Protein AF-0000000074152289 (afdb_homodimer)

Foldseek 3Di:
DCPPPPPDDPPPCPPPDPDPDPPPPPDPPVVVVVVVVVVVVVVVVVVVVVVVVVPPPPQPQPQPPPPVPPPPPDPPPCPDDPQNQWDKAWCDWAPVSNVVQVWDQQLLLLETEHPLADDVVLSVVLCVVVQSWWAQDQVRPHTDDSVVSQHDFKTKGFLLSLLSSLVSLVVVLVCCVVVVDQKHKVCSVRPSNNVVSVVSNVCCVVHDRGGMHMGGRGIIMMIGGD/DPPPPDCPDDDPPPPDDDPPDPPPPPPPPVVVVVVVVVVVVVVVVVVVVVVVVVPPPPQPQPQPPLPVPPPPPDPPPCPDDPQNQWDKAWCDWAPVSNVVSVWDQQLLLLETEHPLADDVVLSVVLCVVVQSWWAADQVRPHTDDSVVSQHDFKTKGFLLSLLSSLVSLVVVLVCCVVVVDQKHKVCSVRPSNNVVSVVSNVCCVVHDRGGMHMDGRGIIMMIGGD

pLDDT: mean 78.7, std 27.37, range [21.66, 98.88]

Solvent-accessible surface area (backbone atoms only — not comparable to full-atom values): 26188 Å² total; per-residue (Å²): 139,78,82,74,80,77,77,78,80,80,81,78,84,80,79,78,76,73,84,64,78,78,79,79,82,70,83,65,68,64,53,55,54,51,48,50,52,48,46,51,51,47,52,53,49,47,50,54,50,50,54,50,60,70,62,47,73,78,77,70,70,72,75,67,75,75,71,77,72,68,83,65,73,62,90,60,76,82,66,73,33,64,64,69,62,34,50,78,45,65,15,61,90,42,66,67,48,14,54,76,63,55,27,42,73,35,81,73,75,35,19,31,26,26,61,86,47,62,54,65,69,60,43,53,57,57,46,67,80,66,43,66,58,39,9,78,35,77,85,61,79,43,74,52,53,75,72,52,54,61,72,39,67,58,36,21,29,36,31,54,24,52,40,48,42,40,33,47,50,48,53,52,41,47,46,42,42,42,49,56,50,54,50,44,33,49,65,72,70,29,67,67,55,50,51,50,37,34,49,49,50,55,46,34,52,82,46,79,50,77,42,58,32,78,42,64,45,48,62,30,30,23,35,36,56,114,140,83,78,77,80,79,79,76,80,80,84,80,81,77,88,76,78,82,86,64,79,79,79,75,83,71,80,64,68,64,53,54,55,51,49,50,52,48,48,51,52,47,52,54,48,48,50,54,50,50,54,52,59,70,61,48,72,78,76,70,70,71,74,68,75,78,69,78,71,70,82,65,73,62,89,60,75,80,65,72,34,65,63,70,64,34,48,78,44,65,15,61,90,42,65,68,47,15,53,74,64,54,26,42,71,36,80,74,75,35,19,32,26,26,60,84,47,61,54,64,68,60,44,53,58,56,46,68,80,67,44,66,58,38,9,77,37,75,85,60,79,43,72,52,54,73,74,51,53,61,71,39,67,58,37,19,29,37,30,54,24,51,41,48,42,39,31,47,50,49,52,53,42,46,48,43,42,42,50,57,51,54,50,44,32,48,66,71,72,27,65,66,55,50,50,51,38,34,49,50,49,55,45,33,52,81,46,80,50,77,41,56,33,76,43,64,44,48,62,31,32,22,33,36,56,116

Organism: Verticillium dahliae (strain VdLs.17 / ATCC MYA-4575 / FGSC 10137) (NCBI:txid498257)

Structure (mmCIF, N/CA/C/O backbone):
data_AF-0000000074152289-model_v1
#
loop_
_entity.id
_entity.type
_entity.pdbx_description
1 polymer 'Uncharacterized protein'
#
loop_
_atom_site.group_PDB
_atom_site.id
_atom_site.type_symbol
_atom_site.label_atom_id
_atom_site.label_alt_id
_atom_site.label_comp_id
_atom_site.label_asym_id
_atom_site.label_entity_id
_atom_site.label_seq_id
_atom_site.pdbx_PDB_ins_code
_atom_site.Cartn_x
_atom_site.Cartn_y
_atom_site.Cartn_z
_atom_site.occupancy
_atom_site.B_iso_or_equiv
_atom_site.auth_seq_id
_atom_site.auth_comp_id
_atom_site.auth_asym_id
_atom_site.auth_atom_id
_atom_site.pdbx_PDB_model_num
ATOM 1 N N . MET A 1 1 ? 81.688 3.291 -85.188 1 24.36 1 MET A N 1
ATOM 2 C CA . MET A 1 1 ? 82.938 3.654 -84.562 1 24.36 1 MET A CA 1
ATOM 3 C C . MET A 1 1 ? 82.625 4.246 -83.125 1 24.36 1 MET A C 1
ATOM 5 O O . MET A 1 1 ? 81.938 5.25 -83.062 1 24.36 1 MET A O 1
ATOM 9 N N . PHE A 1 2 ? 82.688 3.348 -82.062 1 25.73 2 PHE A N 1
ATOM 10 C CA . PHE A 1 2 ? 82.25 2.982 -80.688 1 25.73 2 PHE A CA 1
ATOM 11 C C . PHE A 1 2 ? 82.938 3.812 -79.625 1 25.73 2 PHE A C 1
ATOM 13 O O . PHE A 1 2 ? 83.125 3.361 -78.5 1 25.73 2 PHE A O 1
ATOM 20 N N . SER A 1 3 ? 83.375 5.027 -80.125 1 25.84 3 SER A N 1
ATOM 21 C CA . SER A 1 3 ? 84.375 5.629 -79.25 1 25.84 3 SER A CA 1
ATOM 22 C C . SER A 1 3 ? 83.875 5.848 -77.875 1 25.84 3 SER A C 1
ATOM 24 O O . SER A 1 3 ? 82.875 6.5 -77.625 1 25.84 3 SER A O 1
ATOM 26 N N . LYS A 1 4 ? 84.25 4.883 -76.875 1 28.3 4 LYS A N 1
ATOM 27 C CA . LYS A 1 4 ? 84 4.445 -75.5 1 28.3 4 LYS A CA 1
ATOM 28 C C . LYS A 1 4 ? 84.5 5.492 -74.562 1 28.3 4 LYS A C 1
ATOM 30 O O . LYS A 1 4 ? 85.75 5.641 -74.312 1 28.3 4 LYS A O 1
ATOM 35 N N . ASN A 1 5 ? 83.875 6.695 -74.688 1 25.16 5 ASN A N 1
ATOM 36 C CA . ASN A 1 5 ? 84.25 7.879 -73.938 1 25.16 5 ASN A CA 1
ATOM 37 C C . ASN A 1 5 ? 84.375 7.59 -72.438 1 25.16 5 ASN A C 1
ATOM 39 O O . ASN A 1 5 ? 83.375 7.184 -71.812 1 25.16 5 ASN A O 1
ATOM 43 N N . GLU A 1 6 ? 85.438 7.07 -71.875 1 27.11 6 GLU A N 1
ATOM 44 C CA . GLU A 1 6 ? 86 6.5 -70.625 1 27.11 6 GLU A CA 1
ATOM 45 C C . GLU A 1 6 ? 85.938 7.496 -69.5 1 27.11 6 GLU A C 1
ATOM 47 O O . GLU A 1 6 ? 86.75 8.445 -69.438 1 27.11 6 GLU A O 1
ATOM 52 N N . SER A 1 7 ? 84.75 8.125 -69.312 1 25.56 7 SER A N 1
ATOM 53 C CA . SER A 1 7 ? 84.688 9.297 -68.438 1 25.56 7 SER A CA 1
ATOM 54 C C . SER A 1 7 ? 85.125 8.984 -67 1 25.56 7 SER A C 1
ATOM 56 O O . SER A 1 7 ? 84.75 7.98 -66.438 1 25.56 7 SER A O 1
ATOM 58 N N . ARG A 1 8 ? 86.438 9.312 -66.625 1 26.72 8 ARG A N 1
ATOM 59 C CA . ARG A 1 8 ? 87.25 9.062 -65.5 1 26.72 8 ARG A CA 1
ATOM 60 C C . ARG A 1 8 ? 86.625 9.539 -64.188 1 26.72 8 ARG A C 1
ATOM 62 O O . ARG A 1 8 ? 86.062 10.641 -64.125 1 26.72 8 ARG A O 1
ATOM 69 N N . PRO A 1 9 ? 86.125 8.633 -63.25 1 26.06 9 PRO A N 1
ATOM 70 C CA . PRO A 1 9 ? 85.312 8.758 -62.062 1 26.06 9 PRO A CA 1
ATOM 71 C C . PRO A 1 9 ? 86 9.562 -60.938 1 26.06 9 PRO A C 1
ATOM 73 O O . PRO A 1 9 ? 87.125 9.25 -60.562 1 26.06 9 PRO A O 1
ATOM 76 N N . PHE A 1 10 ? 86.062 10.914 -60.969 1 26.02 10 PHE A N 1
ATOM 77 C CA . PHE A 1 10 ? 86.812 11.766 -60.062 1 26.02 10 PHE A CA 1
ATOM 78 C C . PHE A 1 10 ? 86.438 11.43 -58.594 1 26.02 10 PHE A C 1
ATOM 80 O O . PHE A 1 10 ? 85.25 11.328 -58.25 1 26.02 10 PHE A O 1
ATOM 87 N N . LEU A 1 11 ? 87.25 10.773 -57.812 1 27.48 11 LEU A N 1
ATOM 88 C CA . LEU A 1 11 ? 87.312 10.188 -56.469 1 27.48 11 LEU A CA 1
ATOM 89 C C . LEU A 1 11 ? 87.125 11.258 -55.406 1 27.48 11 LEU A C 1
ATOM 91 O O . LEU A 1 11 ? 87.938 12.18 -55.312 1 27.48 11 LEU A O 1
ATOM 95 N N . SER A 1 12 ? 85.875 11.805 -55.219 1 24.02 12 SER A N 1
ATOM 96 C CA . SER A 1 12 ? 85.438 12.883 -54.344 1 24.02 12 SER A CA 1
ATOM 97 C C . SER A 1 12 ? 85.875 12.578 -52.906 1 24.02 12 SER A C 1
ATOM 99 O O . SER A 1 12 ? 85.75 11.445 -52.438 1 24.02 12 SER A O 1
ATOM 101 N N . ASP A 1 13 ? 86.875 13.273 -52.25 1 27.09 13 ASP A N 1
ATOM 102 C CA . ASP A 1 13 ? 87.625 13.273 -50.969 1 27.09 13 ASP A CA 1
ATOM 103 C C . ASP A 1 13 ? 86.688 13.586 -49.812 1 27.09 13 ASP A C 1
ATOM 105 O O . ASP A 1 13 ? 86.188 14.711 -49.656 1 27.09 13 ASP A O 1
ATOM 109 N N . ASP A 1 14 ? 85.562 12.875 -49.469 1 27.23 14 ASP A N 1
ATOM 110 C CA . ASP A 1 14 ? 84.562 13.312 -48.531 1 27.23 14 ASP A CA 1
ATOM 111 C C . ASP A 1 14 ? 85.125 13.391 -47.094 1 27.23 14 ASP A C 1
ATOM 113 O O . ASP A 1 14 ? 85.562 12.391 -46.562 1 27.23 14 ASP A O 1
ATOM 117 N N . PRO A 1 15 ? 85.75 14.523 -46.656 1 29.83 15 PRO A N 1
ATOM 118 C CA . PRO A 1 15 ? 86.5 14.664 -45.406 1 29.83 15 PRO A CA 1
ATOM 119 C C . PRO A 1 15 ? 85.625 14.398 -44.156 1 29.83 15 PRO A C 1
ATOM 121 O O . PRO A 1 15 ? 86.125 14.148 -43.094 1 29.83 15 PRO A O 1
ATOM 124 N N . SER A 1 16 ? 84.188 14.672 -44.125 1 27.33 16 SER A N 1
ATOM 125 C CA . SER A 1 16 ? 83.562 15.508 -43.094 1 27.33 16 SER A CA 1
ATOM 126 C C . SER A 1 16 ? 83.312 14.727 -41.812 1 27.33 16 SER A C 1
ATOM 128 O O . SER A 1 16 ? 82.75 15.242 -40.875 1 27.33 16 SER A O 1
ATOM 130 N N . ALA A 1 17 ? 83.625 13.445 -41.594 1 25.72 17 ALA A N 1
ATOM 131 C CA . ALA A 1 17 ? 82.625 12.75 -40.719 1 25.72 17 ALA A CA 1
ATOM 132 C C . ALA A 1 17 ? 82.938 13.023 -39.25 1 25.72 17 ALA A C 1
ATOM 134 O O . ALA A 1 17 ? 82.25 12.461 -38.375 1 25.72 17 ALA A O 1
ATOM 135 N N . ASP A 1 18 ? 83.938 13.836 -38.781 1 26.38 18 ASP A N 1
ATOM 136 C CA . ASP A 1 18 ? 84.438 13.43 -37.469 1 26.38 18 ASP A CA 1
ATOM 137 C C . ASP A 1 18 ? 83.5 13.844 -36.344 1 26.38 18 ASP A C 1
ATOM 139 O O . ASP A 1 18 ? 83.75 13.484 -35.188 1 26.38 18 ASP A O 1
ATOM 143 N N . GLU A 1 19 ? 82.688 14.906 -36.469 1 28.02 19 GLU A N 1
ATOM 144 C CA . GLU A 1 19 ? 82.438 15.656 -35.219 1 28.02 19 GLU A CA 1
ATOM 145 C C . GLU A 1 19 ? 81.5 14.906 -34.312 1 28.02 19 GLU A C 1
ATOM 147 O O . GLU A 1 19 ? 80.312 15.297 -34.188 1 28.02 19 GLU A O 1
ATOM 152 N N . ALA A 1 20 ? 81.25 13.648 -34.375 1 25.02 20 ALA A N 1
ATOM 153 C CA . ALA A 1 20 ? 79.938 13.148 -33.844 1 25.02 20 ALA A CA 1
ATOM 154 C C . ALA A 1 20 ? 79.938 13.211 -32.312 1 25.02 20 ALA A C 1
ATOM 156 O O . ALA A 1 20 ? 78.875 13.195 -31.688 1 25.02 20 ALA A O 1
ATOM 157 N N . ASN A 1 21 ? 81 13.047 -31.547 1 24.7 21 ASN A N 1
ATOM 158 C CA . ASN A 1 21 ? 80.75 12.289 -30.328 1 24.7 21 ASN A CA 1
ATOM 159 C C . ASN A 1 21 ? 80.25 13.188 -29.203 1 24.7 21 ASN A C 1
ATOM 161 O O . ASN A 1 21 ? 80.938 13.43 -28.234 1 24.7 21 ASN A O 1
ATOM 165 N N . ALA A 1 22 ? 79.75 14.406 -29.312 1 27.95 22 ALA A N 1
ATOM 166 C CA . ALA A 1 22 ? 79.438 15.086 -28.047 1 27.95 22 ALA A CA 1
ATOM 167 C C . ALA A 1 22 ? 78.438 14.297 -27.219 1 27.95 22 ALA A C 1
ATOM 169 O O . ALA A 1 22 ? 77.312 14.039 -27.688 1 27.95 22 ALA A O 1
ATOM 170 N N . ARG A 1 23 ? 78.812 13.453 -26.188 1 28.05 23 ARG A N 1
ATOM 171 C CA . ARG A 1 23 ? 78.125 12.648 -25.188 1 28.05 23 ARG A CA 1
ATOM 172 C C . ARG A 1 23 ? 77.188 13.508 -24.344 1 28.05 23 ARG A C 1
ATOM 174 O O . ARG A 1 23 ? 77.625 14.469 -23.703 1 28.05 23 ARG A O 1
ATOM 181 N N . PHE A 1 24 ? 75.938 13.789 -24.797 1 30.08 24 PHE A N 1
ATOM 182 C CA . PHE A 1 24 ? 74.875 14.453 -24.062 1 30.08 24 PHE A CA 1
ATOM 183 C C . PHE A 1 24 ? 74.688 13.836 -22.688 1 30.08 24 PHE A C 1
ATOM 185 O O . PHE A 1 24 ? 74.5 12.625 -22.562 1 30.08 24 PHE A O 1
ATOM 192 N N . HIS A 1 25 ? 75.375 14.266 -21.594 1 32.81 25 HIS A N 1
ATOM 193 C CA . HIS A 1 25 ? 75.188 13.977 -20.188 1 32.81 25 HIS A CA 1
ATOM 194 C C . HIS A 1 25 ? 73.688 14.258 -19.797 1 32.81 25 HIS A C 1
ATOM 196 O O . HIS A 1 25 ? 73.25 15.406 -19.859 1 32.81 25 HIS A O 1
ATOM 202 N N . GLN A 1 26 ? 72.688 13.555 -20.281 1 36.34 26 GLN A N 1
ATOM 203 C CA . GLN A 1 26 ? 71.25 13.711 -19.969 1 36.34 26 GLN A CA 1
ATOM 204 C C . GLN A 1 26 ? 71 13.719 -18.469 1 36.34 26 GLN A C 1
ATOM 206 O O . GLN A 1 26 ? 71.688 13.039 -17.719 1 36.34 26 GLN A O 1
ATOM 211 N N . PRO A 1 27 ? 70.188 14.695 -17.938 1 44 27 PRO A N 1
ATOM 212 C CA . PRO A 1 27 ? 69.75 15 -16.562 1 44 27 PRO A CA 1
ATOM 213 C C . PRO A 1 27 ? 69.062 13.836 -15.898 1 44 27 PRO A C 1
ATOM 215 O O . PRO A 1 27 ? 68 13.391 -16.375 1 44 27 PRO A O 1
ATOM 218 N N . HIS A 1 28 ? 69.75 12.773 -15.445 1 43.53 28 HIS A N 1
ATOM 219 C CA . HIS A 1 28 ? 69.25 11.625 -14.711 1 43.53 28 HIS A CA 1
ATOM 220 C C . HIS A 1 28 ? 68.5 12.055 -13.461 1 43.53 28 HIS A C 1
ATOM 222 O O . HIS A 1 28 ? 67.75 11.25 -12.852 1 43.53 28 HIS A O 1
ATOM 228 N N . GLN A 1 29 ? 68.75 13.281 -12.922 1 48.09 29 GLN A N 1
ATOM 229 C CA . GLN A 1 29 ? 68.312 13.547 -11.57 1 48.09 29 GLN A CA 1
ATOM 230 C C . GLN A 1 29 ? 66.75 13.711 -11.539 1 48.09 29 GLN A C 1
ATOM 232 O O . GLN A 1 29 ? 66.125 13.414 -10.531 1 48.09 29 GLN A O 1
ATOM 237 N N . THR A 1 30 ? 66.188 14.188 -12.68 1 53.16 30 THR A N 1
ATOM 238 C CA . THR A 1 30 ? 64.75 14.516 -12.641 1 53.16 30 THR A CA 1
ATOM 239 C C . THR A 1 30 ? 63.938 13.25 -12.633 1 53.16 30 THR A C 1
ATOM 241 O O . THR A 1 30 ? 62.812 13.258 -12.148 1 53.16 30 THR A O 1
ATOM 244 N N . ARG A 1 31 ? 64.562 12.094 -13.078 1 57.84 31 ARG A N 1
ATOM 245 C CA . ARG A 1 31 ? 63.75 10.898 -13.203 1 57.84 31 ARG A CA 1
ATOM 246 C C . ARG A 1 31 ? 63.469 10.273 -11.844 1 57.84 31 ARG A C 1
ATOM 248 O O . ARG A 1 31 ? 62.375 9.758 -11.594 1 57.84 31 ARG A O 1
ATOM 255 N N . THR A 1 32 ? 64.5 10.453 -11.023 1 61.06 32 THR A N 1
ATOM 256 C CA . THR A 1 32 ? 64.312 9.773 -9.742 1 61.06 32 THR A CA 1
ATOM 257 C C . THR A 1 32 ? 63.25 10.492 -8.891 1 61.06 32 THR A C 1
ATOM 259 O O . THR A 1 32 ? 62.5 9.859 -8.156 1 61.06 32 THR A O 1
ATOM 262 N N . LYS A 1 33 ? 63.25 11.766 -9.031 1 60.09 33 LYS A N 1
ATOM 263 C CA . LYS A 1 33 ? 62.25 12.523 -8.289 1 60.09 33 LYS A CA 1
ATOM 264 C C . LYS A 1 33 ? 60.844 12.227 -8.805 1 60.09 33 LYS A C 1
ATOM 266 O O . LYS A 1 33 ? 59.906 12.086 -8.016 1 60.09 33 LYS A O 1
ATOM 271 N N . ASN A 1 34 ? 60.812 12.047 -10.125 1 66.31 34 ASN A N 1
ATOM 272 C CA . ASN A 1 34 ? 59.531 11.719 -10.711 1 66.31 34 ASN A CA 1
ATOM 273 C C . ASN A 1 34 ? 59.062 10.312 -10.32 1 66.31 34 ASN A C 1
ATOM 275 O O . ASN A 1 34 ? 57.875 10.078 -10.125 1 66.31 34 ASN A O 1
ATOM 279 N N . ILE A 1 35 ? 60.094 9.461 -10.102 1 72.56 35 ILE A N 1
ATOM 280 C CA . ILE A 1 35 ? 59.781 8.086 -9.711 1 72.56 35 ILE A CA 1
ATOM 281 C C . ILE A 1 35 ? 59.312 8.055 -8.258 1 72.56 35 ILE A C 1
ATOM 283 O O . ILE A 1 35 ? 58.344 7.367 -7.922 1 72.56 35 ILE A O 1
ATOM 287 N N . SER A 1 36 ? 59.938 8.906 -7.484 1 72.88 36 SER A N 1
ATOM 288 C CA . SER A 1 36 ? 59.562 8.945 -6.078 1 72.88 36 SER A CA 1
ATOM 289 C C . SER A 1 36 ? 58.156 9.523 -5.902 1 72.88 36 SER A C 1
ATOM 291 O O . SER A 1 36 ? 57.375 9.008 -5.109 1 72.88 36 SER A O 1
ATOM 293 N N . HIS A 1 37 ? 57.906 10.555 -6.641 1 72.75 37 HIS A N 1
ATOM 294 C CA . HIS A 1 37 ? 56.562 11.141 -6.609 1 72.75 37 HIS A CA 1
ATOM 295 C C . HIS A 1 37 ? 55.531 10.172 -7.148 1 72.75 37 HIS A C 1
ATOM 297 O O . HIS A 1 37 ? 54.406 10.094 -6.625 1 72.75 37 HIS A O 1
ATOM 303 N N . SER A 1 38 ? 55.906 9.367 -8.086 1 74.94 38 SER A N 1
ATOM 304 C CA . SER A 1 38 ? 55.031 8.383 -8.672 1 74.94 38 SER A CA 1
ATOM 305 C C . SER A 1 38 ? 54.75 7.234 -7.703 1 74.94 38 SER A C 1
ATOM 307 O O . SER A 1 38 ? 53.625 6.715 -7.637 1 74.94 38 SER A O 1
ATOM 309 N N . ILE A 1 39 ? 55.781 6.91 -6.902 1 75.31 39 ILE A N 1
ATOM 310 C CA . ILE A 1 39 ? 55.625 5.84 -5.922 1 75.31 39 ILE A CA 1
ATOM 311 C C . ILE A 1 39 ? 54.688 6.305 -4.797 1 75.31 39 ILE A C 1
ATOM 313 O O . ILE A 1 39 ? 53.812 5.574 -4.379 1 75.31 39 ILE A O 1
ATOM 317 N N . VAL A 1 40 ? 54.906 7.516 -4.371 1 72.56 40 VAL A N 1
ATOM 318 C CA . VAL A 1 40 ? 54.062 8.062 -3.314 1 72.56 40 VAL A CA 1
ATOM 319 C C . VAL A 1 40 ? 52.625 8.172 -3.805 1 72.56 40 VAL A C 1
ATOM 321 O O . VAL A 1 40 ? 51.688 7.844 -3.072 1 72.56 40 VAL A O 1
ATOM 324 N N . CYS A 1 41 ? 52.5 8.633 -5.059 1 72.44 41 CYS A N 1
ATOM 325 C CA . CYS A 1 41 ? 51.188 8.711 -5.676 1 72.44 41 CYS A CA 1
ATOM 326 C C . CYS A 1 41 ? 50.531 7.332 -5.75 1 72.44 41 CYS A C 1
ATOM 328 O O . CYS A 1 41 ? 49.344 7.184 -5.469 1 72.44 41 CYS A O 1
ATOM 330 N N . PHE A 1 42 ? 51.375 6.371 -6.059 1 76.56 42 PHE A N 1
ATOM 331 C CA . PHE A 1 42 ? 50.875 5.012 -6.207 1 76.56 42 PHE A CA 1
ATOM 332 C C . PHE A 1 42 ? 50.531 4.418 -4.848 1 76.56 42 PHE A C 1
ATOM 334 O O . PHE A 1 42 ? 49.469 3.787 -4.699 1 76.56 42 PHE A O 1
ATOM 341 N N . VAL A 1 43 ? 51.344 4.617 -3.852 1 76.25 43 VAL A N 1
ATOM 342 C CA . VAL A 1 43 ? 51.125 4.059 -2.525 1 76.25 43 VAL A CA 1
ATOM 343 C C . VAL A 1 43 ? 49.906 4.738 -1.882 1 76.25 43 VAL A C 1
ATOM 345 O O . VAL A 1 43 ? 49.094 4.086 -1.217 1 76.25 43 VAL A O 1
ATOM 348 N N . THR A 1 44 ? 49.844 6.031 -2.037 1 73.44 44 THR A N 1
ATOM 349 C CA . THR A 1 44 ? 48.688 6.746 -1.468 1 73.44 44 THR A CA 1
ATOM 350 C C . THR A 1 44 ? 47.406 6.344 -2.17 1 73.44 44 THR A C 1
ATOM 352 O O . THR A 1 44 ? 46.344 6.219 -1.527 1 73.44 44 THR A O 1
ATOM 355 N N . SER A 1 45 ? 47.531 6.102 -3.469 1 74.69 45 SER A N 1
ATOM 356 C CA . SER A 1 45 ? 46.344 5.629 -4.207 1 74.69 45 SER A CA 1
ATOM 357 C C . SER A 1 45 ? 45.969 4.223 -3.771 1 74.69 45 SER A C 1
ATOM 359 O O . SER A 1 45 ? 44.781 3.924 -3.631 1 74.69 45 SER A O 1
ATOM 361 N N . LEU A 1 46 ? 46.906 3.414 -3.572 1 75.5 46 LEU A N 1
ATOM 362 C CA . LEU A 1 46 ? 46.656 2.057 -3.104 1 75.5 46 LEU A CA 1
ATOM 363 C C . LEU A 1 46 ? 46.031 2.072 -1.708 1 75.5 46 LEU A C 1
ATOM 365 O O . LEU A 1 46 ? 45.125 1.292 -1.417 1 75.5 46 LEU A O 1
ATOM 369 N N . PHE A 1 47 ? 46.531 2.879 -0.859 1 73.12 47 PHE A N 1
ATOM 370 C CA . PHE A 1 47 ? 45.969 3.027 0.481 1 73.12 47 PHE A CA 1
ATOM 371 C C . PHE A 1 47 ? 44.5 3.428 0.416 1 73.12 47 PHE A C 1
ATOM 373 O O . PHE A 1 47 ? 43.688 2.854 1.113 1 73.12 47 PHE A O 1
ATOM 380 N N . TRP A 1 48 ? 44.188 4.391 -0.4 1 71.19 48 TRP A N 1
ATOM 381 C CA . TRP A 1 48 ? 42.812 4.859 -0.49 1 71.19 48 TRP A CA 1
ATOM 382 C C . TRP A 1 48 ? 41.906 3.812 -1.15 1 71.19 48 TRP A C 1
ATOM 384 O O . TRP A 1 48 ? 40.75 3.635 -0.757 1 71.19 48 TRP A O 1
ATOM 394 N N . VAL A 1 49 ? 42.406 3.006 -2.047 1 71.44 49 VAL A N 1
ATOM 395 C CA . VAL A 1 49 ? 41.656 1.886 -2.629 1 71.44 49 VAL A CA 1
ATOM 396 C C . VAL A 1 49 ? 41.406 0.82 -1.564 1 71.44 49 VAL A C 1
ATOM 398 O O . VAL A 1 49 ? 40.312 0.267 -1.476 1 71.44 49 VAL A O 1
ATOM 401 N N . MET A 1 50 ? 42.406 0.529 -0.792 1 71.88 50 MET A N 1
ATOM 402 C CA . MET A 1 50 ? 42.281 -0.434 0.296 1 71.88 50 MET A CA 1
ATOM 403 C C . MET A 1 50 ? 41.25 0.046 1.316 1 71.88 50 MET A C 1
ATOM 405 O O . MET A 1 50 ? 40.406 -0.735 1.78 1 71.88 50 MET A O 1
ATOM 409 N N . VAL A 1 51 ? 41.25 1.211 1.739 1 63.84 51 VAL A N 1
ATOM 410 C CA . VAL A 1 51 ? 40.25 1.779 2.658 1 63.84 51 VAL A CA 1
ATOM 411 C C . VAL A 1 51 ? 38.875 1.673 2.051 1 63.84 51 VAL A C 1
ATOM 413 O O . VAL A 1 51 ? 37.906 1.311 2.74 1 63.84 51 VAL A O 1
ATOM 416 N N . ILE A 1 52 ? 38.75 1.898 0.798 1 58.88 52 ILE A N 1
ATOM 417 C CA . ILE A 1 52 ? 37.469 1.806 0.113 1 58.88 52 ILE A CA 1
ATOM 418 C C . ILE A 1 52 ? 37 0.354 0.099 1 58.88 52 ILE A C 1
ATOM 420 O O . ILE A 1 52 ? 35.812 0.074 0.356 1 58.88 52 ILE A O 1
ATOM 424 N N . LEU A 1 53 ? 37.844 -0.569 -0.187 1 61.81 53 LEU A N 1
ATOM 425 C CA . LEU A 1 53 ? 37.469 -1.979 -0.245 1 61.81 53 LEU A CA 1
ATOM 426 C C . LEU A 1 53 ? 37.062 -2.494 1.134 1 61.81 53 LEU A C 1
ATOM 428 O O . LEU A 1 53 ? 36.188 -3.346 1.251 1 61.81 53 LEU A O 1
ATOM 432 N N . LEU A 1 54 ? 37.75 -2.109 2.113 1 56.59 54 LEU A N 1
ATOM 433 C CA . LEU A 1 54 ? 37.469 -2.543 3.475 1 56.59 54 LEU A CA 1
ATOM 434 C C . LEU A 1 54 ? 36.156 -1.906 3.973 1 56.59 54 LEU A C 1
ATOM 436 O O . LEU A 1 54 ? 35.531 -2.43 4.887 1 56.59 54 LEU A O 1
ATOM 440 N N . THR A 1 55 ? 35.906 -0.772 3.475 1 50.09 55 THR A N 1
ATOM 441 C CA . THR A 1 55 ? 34.656 -0.155 3.893 1 50.09 55 THR A CA 1
ATOM 442 C C . THR A 1 55 ? 33.5 -0.608 3 1 50.09 55 THR A C 1
ATOM 444 O O . THR A 1 55 ? 32.375 -0.133 3.143 1 50.09 55 THR A O 1
ATOM 447 N N . LEU A 1 56 ? 33.812 -1.441 2.018 1 49.69 56 LEU A N 1
ATOM 448 C CA . LEU A 1 56 ? 32.688 -1.992 1.284 1 49.69 56 LEU A CA 1
ATOM 449 C C . LEU A 1 56 ? 31.812 -2.859 2.191 1 49.69 56 LEU A C 1
ATOM 451 O O . LEU A 1 56 ? 32.312 -3.748 2.879 1 49.69 56 LEU A O 1
ATOM 455 N N . PRO A 1 57 ? 30.75 -2.371 2.65 1 43.69 57 PRO A N 1
ATOM 456 C CA . PRO A 1 57 ? 29.906 -3.152 3.549 1 43.69 57 PRO A CA 1
ATOM 457 C C . PRO A 1 57 ? 29.578 -4.535 2.996 1 43.69 57 PRO A C 1
ATOM 459 O O . PRO A 1 57 ? 29.531 -4.723 1.777 1 43.69 57 PRO A O 1
ATOM 462 N N . ASP A 1 58 ? 30.094 -5.602 3.598 1 41.38 58 ASP A N 1
ATOM 463 C CA . ASP A 1 58 ? 29.578 -6.953 3.371 1 41.38 58 ASP A CA 1
ATOM 464 C C . ASP A 1 58 ? 28.062 -6.957 3.262 1 41.38 58 ASP A C 1
ATOM 466 O O . ASP A 1 58 ? 27.375 -6.426 4.133 1 41.38 58 ASP A O 1
ATOM 470 N N . SER A 1 59 ? 27.594 -6.848 2.105 1 41.97 59 SER A N 1
ATOM 471 C CA . SER A 1 59 ? 26.156 -6.949 1.875 1 41.97 59 SER A CA 1
ATOM 472 C C . SER A 1 59 ? 25.594 -8.227 2.475 1 41.97 59 SER A C 1
ATOM 474 O O . SER A 1 59 ? 25.906 -9.328 2.016 1 41.97 59 SER A O 1
ATOM 476 N N . ASP A 1 60 ? 25.562 -8.367 3.73 1 33.34 60 ASP A N 1
ATOM 477 C CA . ASP A 1 60 ? 24.812 -9.492 4.293 1 33.34 60 ASP A CA 1
ATOM 478 C C . ASP A 1 60 ? 23.438 -9.633 3.637 1 33.34 60 ASP A C 1
ATOM 480 O O . ASP A 1 60 ? 22.734 -8.641 3.463 1 33.34 60 ASP A O 1
ATOM 484 N N . ALA A 1 61 ? 23.391 -10.555 2.818 1 37.94 61 ALA A N 1
ATOM 485 C CA . ALA A 1 61 ? 22.141 -11.062 2.279 1 37.94 61 ALA A CA 1
ATOM 486 C C . ALA A 1 61 ? 21.109 -11.273 3.387 1 37.94 61 ALA A C 1
ATOM 488 O O . ALA A 1 61 ? 21.344 -12.047 4.32 1 37.94 61 ALA A O 1
ATOM 489 N N . HIS A 1 62 ? 20.375 -10.25 3.76 1 36.16 62 HIS A N 1
ATOM 490 C CA . HIS A 1 62 ? 19.25 -10.461 4.664 1 36.16 62 HIS A CA 1
ATOM 491 C C . HIS A 1 62 ? 18.312 -11.531 4.133 1 36.16 62 HIS A C 1
ATOM 493 O O . HIS A 1 62 ? 17.844 -11.445 2.996 1 36.16 62 HIS A O 1
ATOM 499 N N . TYR A 1 63 ? 18.531 -12.695 4.551 1 31.25 63 TYR A N 1
ATOM 500 C CA . TYR A 1 63 ? 17.641 -13.828 4.367 1 31.25 63 TYR A CA 1
ATOM 501 C C . TYR A 1 63 ? 16.266 -13.523 4.969 1 31.25 63 TYR A C 1
ATOM 503 O O . TYR A 1 63 ? 16.141 -13.336 6.18 1 31.25 63 TYR A O 1
ATOM 511 N N . THR A 1 64 ? 15.523 -12.656 4.516 1 31.59 64 THR A N 1
ATOM 512 C CA . THR A 1 64 ? 14.203 -12.609 5.125 1 31.59 64 THR A CA 1
ATOM 513 C C . THR A 1 64 ? 13.375 -13.836 4.73 1 31.59 64 THR A C 1
ATOM 515 O O . THR A 1 64 ? 13.039 -14.008 3.559 1 31.59 64 THR A O 1
ATOM 518 N N . SER A 1 65 ? 13.672 -14.969 5.285 1 28.77 65 SER A N 1
ATOM 519 C CA . SER A 1 65 ? 12.719 -16.078 5.203 1 28.77 65 SER A CA 1
ATOM 520 C C . SER A 1 65 ? 11.312 -15.617 5.586 1 28.77 65 SER A C 1
ATOM 522 O O . SER A 1 65 ? 11.102 -15.07 6.668 1 28.77 65 SER A O 1
ATOM 524 N N . ILE A 1 66 ? 10.617 -15.203 4.672 1 32.09 66 ILE A N 1
ATOM 525 C CA . ILE A 1 66 ? 9.195 -14.977 4.887 1 32.09 66 ILE A CA 1
ATOM 526 C C . ILE A 1 66 ? 8.523 -16.266 5.336 1 32.09 66 ILE A C 1
ATOM 528 O O . ILE A 1 66 ? 8.336 -17.188 4.535 1 32.09 66 ILE A O 1
ATOM 532 N N . ASP A 1 67 ? 8.961 -16.969 6.391 1 29.83 67 ASP A N 1
ATOM 533 C CA . ASP A 1 67 ? 8.039 -17.984 6.891 1 29.83 67 ASP A CA 1
ATOM 534 C C . ASP A 1 67 ? 6.656 -17.391 7.152 1 29.83 67 ASP A C 1
ATOM 536 O O . ASP A 1 67 ? 6.504 -16.516 8 1 29.83 67 ASP A O 1
ATOM 540 N N . ASP A 1 68 ? 5.895 -17.391 6.18 1 31.92 68 ASP A N 1
ATOM 541 C CA . ASP A 1 68 ? 4.465 -17.109 6.301 1 31.92 68 ASP A CA 1
ATOM 542 C C . ASP A 1 68 ? 3.822 -18.016 7.348 1 31.92 68 ASP A C 1
ATOM 544 O O . ASP A 1 68 ? 2.916 -18.781 7.035 1 31.92 68 ASP A O 1
ATOM 548 N N . LYS A 1 69 ? 4.527 -18.797 8.203 1 32.72 69 LYS A N 1
ATOM 549 C CA . LYS A 1 69 ? 3.693 -19.484 9.18 1 32.72 69 LYS A CA 1
ATOM 550 C C . LYS A 1 69 ? 2.807 -18.5 9.938 1 32.72 69 LYS A C 1
ATOM 552 O O . LYS A 1 69 ? 3.307 -17.609 10.625 1 32.72 69 LYS A O 1
ATOM 557 N N . SER A 1 70 ? 1.62 -18.297 9.555 1 32.62 70 SER A N 1
ATOM 558 C CA . SER A 1 70 ? 0.534 -17.562 10.195 1 32.62 70 SER A CA 1
ATOM 559 C C .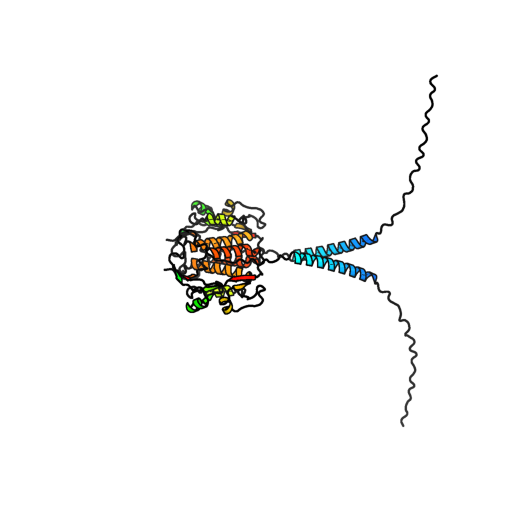 SER A 1 70 ? 0.365 -17.984 11.656 1 32.62 70 SER A C 1
ATOM 561 O O . SER A 1 70 ? 0.268 -19.172 11.953 1 32.62 70 SER A O 1
ATOM 563 N N . PRO A 1 71 ? 1.021 -17.406 12.617 1 32.53 71 PRO A N 1
ATOM 564 C CA . PRO A 1 71 ? 0.505 -17.75 13.945 1 32.53 71 PRO A CA 1
ATOM 565 C C . PRO A 1 71 ? -1.021 -17.781 13.992 1 32.53 71 PRO A C 1
ATOM 567 O O . PRO A 1 71 ? -1.658 -16.734 14.133 1 32.53 71 PRO A O 1
ATOM 570 N N . MET A 1 72 ? -1.694 -18.531 13.25 1 30.97 72 MET A N 1
ATOM 571 C CA . MET A 1 72 ? -3.148 -18.656 13.312 1 30.97 72 MET A CA 1
ATOM 572 C C . MET A 1 72 ? -3.605 -19.047 14.711 1 30.97 72 MET A C 1
ATOM 574 O O . MET A 1 72 ? -4.766 -18.828 15.078 1 30.97 72 MET A O 1
ATOM 578 N N . GLU A 1 73 ? -2.764 -19.828 15.523 1 34.38 73 GLU A N 1
ATOM 579 C CA . GLU A 1 73 ? -3.471 -20.516 16.594 1 34.38 73 GLU A CA 1
ATOM 580 C C . GLU A 1 73 ? -3.836 -19.562 17.719 1 34.38 73 GLU A C 1
ATOM 582 O O . GLU A 1 73 ? -4.289 -19.984 18.781 1 34.38 73 GLU A O 1
ATOM 587 N N . GLN A 1 74 ? -3.176 -18.5 17.969 1 34.41 74 GLN A N 1
ATOM 588 C CA . GLN A 1 74 ? -3.699 -17.953 19.219 1 34.41 74 GLN A CA 1
ATOM 589 C C . GLN A 1 74 ? -5.215 -17.797 19.156 1 34.41 74 GLN A C 1
ATOM 591 O O . GLN A 1 74 ? -5.785 -17.641 18.078 1 34.41 74 GLN A O 1
ATOM 596 N N . GLY A 1 75 ? -6.023 -18.25 20.172 1 36.03 75 GLY A N 1
ATOM 597 C CA . GLY A 1 75 ? -7.449 -18.016 20.328 1 36.03 75 GLY A CA 1
ATOM 598 C C . GLY A 1 75 ? -7.922 -16.719 19.703 1 36.03 75 GLY A C 1
ATOM 599 O O . GLY A 1 75 ? -7.992 -15.688 20.359 1 36.03 75 GLY A O 1
ATOM 600 N N . HIS A 1 76 ? -7.398 -16.266 18.625 1 40 76 HIS A N 1
ATOM 601 C CA . HIS A 1 76 ? -7.816 -15.055 17.922 1 40 76 HIS A CA 1
ATOM 602 C C . HIS A 1 76 ? -9.336 -14.977 17.828 1 40 76 HIS A C 1
ATOM 604 O O . HIS A 1 76 ? -9.984 -15.898 17.328 1 40 76 HIS A O 1
ATOM 610 N N . VAL A 1 77 ? -10.094 -14.633 18.719 1 45.25 77 VAL A N 1
ATOM 611 C CA . VAL A 1 77 ? -11.445 -14.141 18.453 1 45.25 77 VAL A CA 1
ATOM 612 C C . VAL A 1 77 ? -11.555 -13.75 16.969 1 45.25 77 VAL A C 1
ATOM 614 O O . VAL A 1 77 ? -10.789 -12.922 16.484 1 45.25 77 VAL A O 1
ATOM 617 N N . HIS A 1 78 ? -11.773 -14.719 16.062 1 57.66 78 HIS A N 1
ATOM 618 C CA . HIS A 1 78 ? -11.992 -14.578 14.633 1 57.66 78 HIS A CA 1
ATOM 619 C C . HIS A 1 78 ? -12.734 -13.281 14.32 1 57.66 78 HIS A C 1
ATOM 621 O O . HIS A 1 78 ? -13.961 -13.227 14.391 1 57.66 78 HIS A O 1
ATOM 627 N N . ARG A 1 79 ? -12.141 -12.109 14.5 1 80.62 79 ARG A N 1
ATOM 628 C CA . ARG A 1 79 ? -12.727 -10.82 14.117 1 80.62 79 ARG A CA 1
ATOM 629 C C . ARG A 1 79 ? -13.109 -10.812 12.648 1 80.62 79 ARG A C 1
ATOM 631 O O . ARG A 1 79 ? -12.398 -11.383 11.812 1 80.62 79 ARG A O 1
ATOM 638 N N . HIS A 1 80 ? -14.258 -10.594 12.43 1 93.31 80 HIS A N 1
ATOM 639 C CA . HIS A 1 80 ? -14.773 -10.445 11.07 1 93.31 80 HIS A CA 1
ATOM 640 C C . HIS A 1 80 ? -13.773 -9.703 10.188 1 93.31 80 HIS A C 1
ATOM 642 O O . HIS A 1 80 ? -13.172 -8.719 10.617 1 93.31 80 HIS A O 1
ATOM 648 N N . ASN A 1 81 ? -13.461 -10.281 8.992 1 96.81 81 ASN A N 1
ATOM 649 C CA . ASN A 1 81 ? -12.625 -9.625 7.988 1 96.81 81 ASN A CA 1
ATOM 650 C C . ASN A 1 81 ? -13.078 -9.961 6.574 1 96.81 81 ASN A C 1
ATOM 652 O O . ASN A 1 81 ? -14.133 -10.562 6.383 1 96.81 81 ASN A O 1
ATOM 656 N N . ILE A 1 82 ? -12.367 -9.562 5.652 1 97.12 82 ILE A N 1
ATOM 657 C CA . ILE A 1 82 ? -12.789 -9.625 4.258 1 97.12 82 ILE A CA 1
ATOM 658 C C . ILE A 1 82 ? -12.969 -11.078 3.83 1 97.12 82 ILE A C 1
ATOM 660 O O . ILE A 1 82 ? -13.625 -11.359 2.822 1 97.12 82 ILE A O 1
ATOM 664 N N . THR A 1 83 ? -12.414 -12.094 4.562 1 97.31 83 THR A N 1
ATOM 665 C CA . THR A 1 83 ? -12.508 -13.492 4.16 1 97.31 83 THR A CA 1
ATOM 666 C C . THR A 1 83 ? -13.695 -14.172 4.836 1 97.31 83 THR A C 1
ATOM 668 O O . THR A 1 83 ? -14.023 -15.312 4.52 1 97.31 83 THR A O 1
ATOM 671 N N . SER A 1 84 ? -14.344 -13.477 5.801 1 96.5 84 SER A N 1
ATOM 672 C CA . SER A 1 84 ? -15.375 -14.086 6.637 1 96.5 84 SER A CA 1
ATOM 673 C C . SER A 1 84 ? -16.562 -14.555 5.801 1 96.5 84 SER A C 1
ATOM 675 O O . SER A 1 84 ? -17.172 -15.578 6.094 1 96.5 84 SER A O 1
ATOM 677 N N . ASN A 1 85 ? -16.984 -13.82 4.75 1 95.06 85 ASN A N 1
ATOM 678 C CA . ASN A 1 85 ? -18.094 -14.195 3.883 1 95.06 85 ASN A CA 1
ATOM 679 C C . ASN A 1 85 ? -17.609 -14.555 2.479 1 95.06 85 ASN A C 1
ATOM 681 O O . ASN A 1 85 ? -18.188 -14.102 1.487 1 95.06 85 ASN A O 1
ATOM 685 N N . ALA A 1 86 ? -16.5 -15.281 2.391 1 97.62 86 ALA A N 1
ATOM 686 C CA . ALA A 1 86 ? -15.938 -15.703 1.112 1 97.62 86 ALA A CA 1
ATOM 687 C C . ALA A 1 86 ? -15.57 -17.188 1.138 1 97.62 86 ALA A C 1
ATOM 689 O O . ALA A 1 86 ? -15.234 -17.734 2.191 1 97.62 86 ALA A O 1
ATOM 690 N N . ARG A 1 87 ? -15.711 -17.844 0.013 1 98.12 87 ARG A N 1
ATOM 691 C CA . ARG A 1 87 ? -15.281 -19.219 -0.153 1 98.12 87 ARG A CA 1
ATOM 692 C C . ARG A 1 87 ? -13.867 -19.297 -0.721 1 98.12 87 ARG A C 1
ATOM 694 O O . ARG A 1 87 ? -13.516 -18.531 -1.619 1 98.12 87 ARG A O 1
ATOM 701 N N . LEU A 1 88 ? -13.102 -20.219 -0.287 1 98.38 88 LEU A N 1
ATOM 702 C CA . LEU A 1 88 ? -11.703 -20.344 -0.684 1 98.38 88 LEU A CA 1
ATOM 703 C C . LEU A 1 88 ? -11.523 -21.438 -1.727 1 98.38 88 LEU A C 1
ATOM 705 O O . LEU A 1 88 ? -11.945 -22.578 -1.514 1 98.38 88 LEU A O 1
ATOM 709 N N . ILE A 1 89 ? -10.984 -21.078 -2.877 1 98.5 89 ILE A N 1
ATOM 710 C CA . ILE A 1 89 ? -10.492 -22.016 -3.879 1 98.5 89 ILE A CA 1
ATOM 711 C C . ILE A 1 89 ? -8.977 -22.172 -3.732 1 98.5 89 ILE A C 1
ATOM 713 O O . ILE A 1 89 ? -8.258 -21.188 -3.555 1 98.5 89 ILE A O 1
ATOM 717 N N . THR A 1 90 ? -8.445 -23.391 -3.832 1 98.5 90 THR A N 1
ATOM 718 C CA . THR A 1 90 ? -7.031 -23.625 -3.559 1 98.5 90 THR A CA 1
ATOM 719 C C . THR A 1 90 ? -6.348 -24.281 -4.746 1 98.5 90 THR A C 1
ATOM 721 O O . THR A 1 90 ? -7.02 -24.812 -5.637 1 98.5 90 THR A O 1
ATOM 724 N N . CYS A 1 91 ? -5.066 -24.25 -4.707 1 98.56 91 CYS A N 1
ATOM 725 C CA . CYS A 1 91 ? -4.223 -24.875 -5.719 1 98.56 91 CYS A CA 1
ATOM 726 C C . CYS A 1 91 ? -3.586 -26.156 -5.188 1 98.56 91 CYS A C 1
ATOM 728 O O . CYS A 1 91 ? -2.797 -26.797 -5.879 1 98.56 91 CYS A O 1
ATOM 730 N N . GLY A 1 92 ? -3.869 -26.516 -4.004 1 98 92 GLY A N 1
ATOM 731 C CA . GLY A 1 92 ? -3.152 -27.625 -3.377 1 98 92 GLY A CA 1
ATOM 732 C C . GLY A 1 92 ? -1.786 -27.219 -2.852 1 98 92 GLY A C 1
ATOM 733 O O . GLY A 1 92 ? -1.574 -26.062 -2.48 1 98 92 GLY A O 1
ATOM 734 N N . ASN A 1 93 ? -0.863 -28.234 -2.705 1 96.88 93 ASN A N 1
ATOM 735 C CA . ASN A 1 93 ? 0.423 -27.984 -2.064 1 96.88 93 ASN A CA 1
ATOM 736 C C . ASN A 1 93 ? 1.582 -28.5 -2.904 1 96.88 93 ASN A C 1
ATOM 738 O O . ASN A 1 93 ? 2.699 -28.656 -2.406 1 96.88 93 ASN A O 1
ATOM 742 N N . SER A 1 94 ? 1.296 -28.797 -4.109 1 97.88 94 SER A N 1
ATOM 743 C CA . SER A 1 94 ? 2.342 -29.219 -5.031 1 97.88 94 SER A CA 1
ATOM 744 C C . SER A 1 94 ? 2.08 -28.703 -6.441 1 97.88 94 SER A C 1
ATOM 746 O O . SER A 1 94 ? 0.945 -28.375 -6.785 1 97.88 94 SER A O 1
ATOM 748 N N . THR A 1 95 ? 3.123 -28.641 -7.184 1 98.06 95 THR A N 1
ATOM 749 C CA . THR A 1 95 ? 2.98 -28.172 -8.555 1 98.06 95 THR A CA 1
ATOM 750 C C . THR A 1 95 ? 2.039 -29.062 -9.344 1 98.06 95 THR A C 1
ATOM 752 O O . THR A 1 95 ? 1.262 -28.594 -10.172 1 98.06 95 THR A O 1
ATOM 755 N N . GLN A 1 96 ? 2.143 -30.328 -9.133 1 97.94 96 GLN A N 1
ATOM 756 C CA . GLN A 1 96 ? 1.255 -31.281 -9.805 1 97.94 96 GLN A CA 1
ATOM 757 C C . GLN A 1 96 ? -0.205 -31 -9.461 1 97.94 96 GLN A C 1
ATOM 759 O O . GLN A 1 96 ? -1.058 -30.922 -10.344 1 97.94 96 GLN A O 1
ATOM 764 N N . GLU A 1 97 ? -0.515 -30.906 -8.18 1 98.44 97 GLU A N 1
ATOM 765 C CA . GLU A 1 97 ? -1.871 -30.594 -7.738 1 98.44 97 GLU A CA 1
ATOM 766 C C . GLU A 1 97 ? -2.357 -29.281 -8.336 1 98.44 97 GLU A C 1
ATOM 768 O O . GLU A 1 97 ? -3.514 -29.172 -8.75 1 98.44 97 GLU A O 1
ATOM 773 N N . ALA A 1 98 ? -1.495 -28.297 -8.32 1 98.75 98 ALA A N 1
ATOM 774 C CA . ALA A 1 98 ? -1.85 -26.984 -8.867 1 98.75 98 ALA A CA 1
ATOM 775 C C . ALA A 1 98 ? -2.248 -27.094 -10.336 1 98.75 98 ALA A C 1
ATOM 777 O O . ALA A 1 98 ? -3.27 -26.547 -10.75 1 98.75 98 ALA A O 1
ATOM 778 N N . ARG A 1 99 ? -1.463 -27.812 -11.109 1 98.06 99 ARG A N 1
ATOM 779 C CA . ARG A 1 99 ? -1.762 -28 -12.531 1 98.06 99 ARG A CA 1
ATOM 780 C C . ARG A 1 99 ? -3.096 -28.719 -12.719 1 98.06 99 ARG A C 1
ATOM 782 O O . ARG A 1 99 ? -3.891 -28.344 -13.586 1 98.06 99 ARG A O 1
ATOM 789 N N . GLU A 1 100 ? -3.312 -29.719 -11.914 1 98 100 GLU A N 1
ATOM 790 C CA . GLU A 1 100 ? -4.543 -30.5 -12.008 1 98 100 GLU A CA 1
ATOM 791 C C . GLU A 1 100 ? -5.762 -29.656 -11.648 1 98 100 GLU A C 1
ATOM 793 O O . GLU A 1 100 ? -6.848 -29.844 -12.195 1 98 100 GLU A O 1
ATOM 798 N N . ALA A 1 101 ? -5.551 -28.734 -10.766 1 98.25 101 ALA A N 1
ATOM 799 C CA . ALA A 1 101 ? -6.633 -27.859 -10.328 1 98.25 101 ALA A CA 1
ATOM 800 C C . ALA A 1 101 ? -6.832 -26.688 -11.297 1 98.25 101 ALA A C 1
ATOM 802 O O . ALA A 1 101 ? -7.711 -25.844 -11.086 1 98.25 101 ALA A O 1
ATOM 803 N N . GLY A 1 102 ? -5.973 -26.594 -12.281 1 98.19 102 GLY A N 1
ATOM 804 C CA . GLY A 1 102 ? -6.102 -25.547 -13.281 1 98.19 102 GLY A CA 1
ATOM 805 C C . GLY A 1 102 ? -5.48 -24.234 -12.844 1 98.19 102 GLY A C 1
ATOM 806 O O . GLY A 1 102 ? -5.77 -23.172 -13.422 1 98.19 102 GLY A O 1
ATOM 807 N N . CYS A 1 103 ? -4.707 -24.234 -11.828 1 98.81 103 CYS A N 1
ATOM 808 C CA . CYS A 1 103 ? -4.016 -23.031 -11.352 1 98.81 103 CYS A CA 1
ATOM 809 C C . CYS A 1 103 ? -2.924 -22.609 -12.328 1 98.81 103 CYS A C 1
ATOM 811 O O . CYS A 1 103 ? -2.469 -23.422 -13.141 1 98.81 103 CYS A O 1
ATOM 813 N N . LYS A 1 104 ? -2.527 -21.328 -12.281 1 98.56 104 LYS A N 1
ATOM 814 C CA . LYS A 1 104 ? -1.462 -20.75 -13.094 1 98.56 104 LYS A CA 1
ATOM 815 C C . LYS A 1 104 ? -0.405 -20.078 -12.211 1 98.56 104 LYS A C 1
ATOM 817 O O . LYS A 1 104 ? -0.712 -19.594 -11.125 1 98.56 104 LYS A O 1
ATOM 822 N N . TYR A 1 105 ? 0.785 -20.156 -12.711 1 98.5 105 TYR A N 1
ATOM 823 C CA . TYR A 1 105 ? 1.846 -19.5 -11.961 1 98.5 105 TYR A CA 1
ATOM 824 C C . TYR A 1 105 ? 1.846 -18 -12.234 1 98.5 105 TYR A C 1
ATOM 826 O O . TYR A 1 105 ? 1.874 -17.562 -13.391 1 98.5 105 TYR A O 1
ATOM 834 N N . ASP A 1 106 ? 1.766 -17.203 -11.188 1 98.62 106 ASP A N 1
ATOM 835 C CA . ASP A 1 106 ? 1.768 -15.742 -11.188 1 98.62 106 ASP A CA 1
ATOM 836 C C . ASP A 1 106 ? 3.109 -15.188 -10.711 1 98.62 106 ASP A C 1
ATOM 838 O O . ASP A 1 106 ? 3.443 -15.297 -9.531 1 98.62 106 ASP A O 1
ATOM 842 N N . ILE A 1 107 ? 3.844 -14.523 -11.57 1 98.25 107 ILE A N 1
ATOM 843 C CA . ILE A 1 107 ? 5.191 -14.07 -11.242 1 98.25 107 ILE A CA 1
ATOM 844 C C . ILE A 1 107 ? 5.121 -12.867 -10.312 1 98.25 107 ILE A C 1
ATOM 846 O O . ILE A 1 107 ? 6.059 -12.594 -9.555 1 98.25 107 ILE A O 1
ATOM 850 N N . LEU A 1 108 ? 4.043 -12.102 -10.297 1 98.56 108 LEU A N 1
ATOM 851 C CA . LEU A 1 108 ? 3.883 -11.016 -9.344 1 98.56 108 LEU A CA 1
ATOM 852 C C . LEU A 1 108 ? 3.676 -11.562 -7.93 1 98.56 108 LEU A C 1
ATOM 854 O O . LEU A 1 108 ? 4.27 -11.062 -6.973 1 98.56 108 LEU A O 1
ATOM 858 N N . LEU A 1 109 ? 2.869 -12.633 -7.816 1 98.56 109 LEU A N 1
ATOM 859 C CA . LEU A 1 109 ? 2.594 -13.227 -6.516 1 98.56 109 LEU A CA 1
ATOM 860 C C . LEU A 1 109 ? 3.693 -14.211 -6.125 1 98.56 109 LEU A C 1
ATOM 862 O O . LEU A 1 109 ? 3.795 -14.609 -4.961 1 98.56 109 LEU A O 1
ATOM 866 N N . ASN A 1 110 ? 4.508 -14.695 -7.086 1 98.44 110 ASN A N 1
ATOM 867 C CA . ASN A 1 110 ? 5.449 -15.797 -6.902 1 98.44 110 ASN A CA 1
ATOM 868 C C . ASN A 1 110 ? 4.746 -17.047 -6.402 1 98.44 110 ASN A C 1
ATOM 870 O O . ASN A 1 110 ? 5.285 -17.781 -5.562 1 98.44 110 ASN A O 1
ATOM 874 N N . ASN A 1 111 ? 3.506 -17.25 -6.816 1 98.75 111 ASN A N 1
ATOM 875 C CA . ASN A 1 111 ? 2.637 -18.344 -6.387 1 98.75 111 ASN A CA 1
ATOM 876 C C . ASN A 1 111 ? 1.861 -18.938 -7.559 1 98.75 111 ASN A C 1
ATOM 878 O O . ASN A 1 111 ? 1.495 -18.219 -8.492 1 98.75 111 ASN A O 1
ATOM 882 N N . TRP A 1 112 ? 1.641 -20.219 -7.473 1 98.81 112 TRP A N 1
ATOM 883 C CA . TRP A 1 112 ? 0.509 -20.781 -8.211 1 98.81 112 TRP A CA 1
ATOM 884 C C . TRP A 1 112 ? -0.811 -20.25 -7.656 1 98.81 112 TRP A C 1
ATOM 886 O O . TRP A 1 112 ? -1.014 -20.234 -6.441 1 98.81 112 TRP A O 1
ATOM 896 N N . VAL A 1 113 ? -1.686 -19.75 -8.562 1 98.75 113 VAL A N 1
ATOM 897 C CA . VAL A 1 113 ? -2.941 -19.156 -8.125 1 98.75 113 VAL A CA 1
ATOM 898 C C . VAL A 1 113 ? -4.094 -19.703 -8.961 1 98.75 113 VAL A C 1
ATOM 900 O O . VAL A 1 113 ? -3.941 -19.953 -10.156 1 98.75 113 VAL A O 1
ATOM 903 N N . PRO A 1 114 ? -5.254 -19.953 -8.305 1 98.81 114 PRO A N 1
ATOM 904 C CA . PRO A 1 114 ? -6.418 -20.312 -9.109 1 98.81 114 PRO A CA 1
ATOM 905 C C . PRO A 1 114 ? -6.707 -19.312 -10.219 1 98.81 114 PRO A C 1
ATOM 907 O O . PRO A 1 114 ? -6.496 -18.109 -10.039 1 98.81 114 PRO A O 1
ATOM 910 N N . GLU A 1 115 ? -7.223 -19.781 -11.312 1 98.06 115 GLU A N 1
ATOM 911 C CA . GLU A 1 115 ? -7.449 -18.969 -12.508 1 98.06 115 GLU A CA 1
ATOM 912 C C . GLU 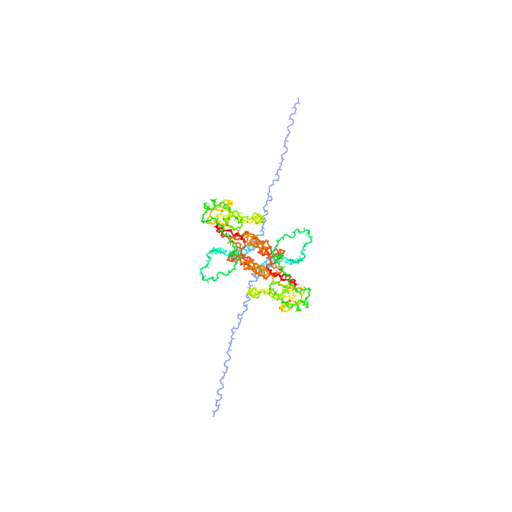A 1 115 ? -8.336 -17.766 -12.195 1 98.06 115 GLU A C 1
ATOM 914 O O . GLU A 1 115 ? -8.164 -16.688 -12.766 1 98.06 115 GLU A O 1
ATOM 919 N N . GLN A 1 116 ? -9.266 -17.875 -11.266 1 97.31 116 GLN A N 1
ATOM 920 C CA . GLN A 1 116 ? -10.227 -16.828 -10.914 1 97.31 116 GLN A CA 1
ATOM 921 C C . GLN A 1 116 ? -9.508 -15.602 -10.352 1 97.31 116 GLN A C 1
ATOM 923 O O . GLN A 1 116 ? -10.055 -14.5 -10.375 1 97.31 116 GLN A O 1
ATOM 928 N N . CYS A 1 117 ? -8.289 -15.742 -9.805 1 98.44 117 CYS A N 1
ATOM 929 C CA . CYS A 1 117 ? -7.574 -14.648 -9.156 1 98.44 117 CYS A CA 1
ATOM 930 C C . CYS A 1 117 ? -6.324 -14.266 -9.945 1 98.44 117 CYS A C 1
ATOM 932 O O . CYS A 1 117 ? -5.504 -13.484 -9.469 1 98.44 117 CYS A O 1
ATOM 934 N N . LEU A 1 118 ? -6.148 -14.93 -11.117 1 98.25 118 LEU A N 1
ATOM 935 C CA . LEU A 1 118 ? -5.043 -14.5 -11.969 1 98.25 118 LEU A CA 1
ATOM 936 C C . LEU A 1 118 ? -5.324 -13.125 -12.562 1 98.25 118 LEU A C 1
ATOM 938 O O . LEU A 1 118 ? -6.324 -12.93 -13.258 1 98.25 118 LEU A O 1
ATOM 942 N N . ASP A 1 119 ? -4.492 -12.156 -12.289 1 96.56 119 ASP A N 1
ATOM 943 C CA . ASP A 1 119 ? -4.664 -10.789 -12.758 1 96.56 119 ASP A CA 1
ATOM 944 C C . ASP A 1 119 ? -3.605 -10.422 -13.797 1 96.56 119 ASP A C 1
ATOM 946 O O . ASP A 1 119 ? -2.576 -9.836 -13.461 1 96.56 119 ASP A O 1
ATOM 950 N N . GLN A 1 120 ? -3.945 -10.641 -15.039 1 96.94 120 GLN A N 1
ATOM 951 C CA . GLN A 1 120 ? -2.977 -10.453 -16.109 1 96.94 120 GLN A CA 1
ATOM 952 C C . GLN A 1 120 ? -2.588 -8.984 -16.266 1 96.94 120 GLN A C 1
ATOM 954 O O . GLN A 1 120 ? -1.444 -8.672 -16.594 1 96.94 120 GLN A O 1
ATOM 959 N N . GLU A 1 121 ? -3.477 -8.102 -15.984 1 96.06 121 GLU A N 1
ATOM 960 C CA . GLU A 1 121 ? -3.189 -6.676 -16.094 1 96.06 121 GLU A CA 1
ATOM 961 C C . GLU A 1 121 ? -2.076 -6.262 -15.141 1 96.06 121 GLU A C 1
ATOM 963 O O . GLU A 1 121 ? -1.14 -5.562 -15.531 1 96.06 121 GLU A O 1
ATOM 968 N N . PHE A 1 122 ? -2.148 -6.707 -13.938 1 97.75 122 PHE A N 1
ATOM 969 C CA . PHE A 1 122 ? -1.133 -6.328 -12.961 1 97.75 122 PHE A CA 1
ATOM 970 C C . PHE A 1 122 ? 0.174 -7.066 -13.227 1 97.75 122 PHE A C 1
ATOM 972 O O . PHE A 1 122 ? 1.257 -6.531 -12.984 1 97.75 122 PHE A O 1
ATOM 979 N N . ILE A 1 123 ? 0.07 -8.297 -13.758 1 98.12 123 ILE A N 1
ATOM 980 C CA . ILE A 1 123 ? 1.281 -9.008 -14.156 1 98.12 123 ILE A CA 1
ATOM 981 C C . ILE A 1 123 ? 2 -8.227 -15.25 1 98.12 123 ILE A C 1
ATOM 983 O O . ILE A 1 123 ? 3.221 -8.055 -15.203 1 98.12 123 ILE A O 1
ATOM 987 N N . ASP A 1 124 ? 1.257 -7.742 -16.188 1 98.12 124 ASP A N 1
ATOM 988 C CA . ASP A 1 124 ? 1.841 -6.984 -17.297 1 98.12 124 ASP A CA 1
ATOM 989 C C . ASP A 1 124 ? 2.475 -5.688 -16.781 1 98.12 124 ASP A C 1
ATOM 991 O O . ASP A 1 124 ? 3.578 -5.328 -17.203 1 98.12 124 ASP A O 1
ATOM 995 N N . GLU A 1 125 ? 1.806 -5.02 -15.914 1 97.38 125 GLU A N 1
ATOM 996 C CA . GLU A 1 125 ? 2.375 -3.803 -15.344 1 97.38 125 GLU A CA 1
ATOM 997 C C . GLU A 1 125 ? 3.643 -4.102 -14.555 1 97.38 125 GLU A C 1
ATOM 999 O O . GLU A 1 125 ? 4.629 -3.369 -14.641 1 97.38 125 GLU A O 1
ATOM 1004 N N . TYR A 1 126 ? 3.607 -5.117 -13.836 1 98.31 126 TYR A N 1
ATOM 1005 C CA . TYR A 1 126 ? 4.754 -5.566 -13.055 1 98.31 126 TYR A CA 1
ATOM 1006 C C . TYR A 1 126 ? 5.965 -5.812 -13.945 1 98.31 126 TYR A C 1
ATOM 1008 O O . TYR A 1 126 ? 7.098 -5.508 -13.562 1 98.31 126 TYR A O 1
ATOM 1016 N N . ARG A 1 127 ? 5.734 -6.25 -15.086 1 97.94 127 ARG A N 1
ATOM 1017 C CA . ARG A 1 127 ? 6.812 -6.621 -16 1 97.94 127 ARG A CA 1
ATOM 1018 C C . ARG A 1 127 ? 7.395 -5.387 -16.688 1 97.94 127 ARG A C 1
ATOM 1020 O O . ARG A 1 127 ? 8.461 -5.461 -17.297 1 97.94 127 ARG A O 1
ATOM 1027 N N . ASP A 1 128 ? 6.746 -4.316 -16.609 1 96.81 128 ASP A N 1
ATOM 1028 C CA . ASP A 1 128 ? 7.066 -3.146 -17.422 1 96.81 128 ASP A CA 1
ATOM 1029 C C . ASP A 1 128 ? 8.453 -2.6 -17.078 1 96.81 128 ASP A C 1
ATOM 1031 O O . ASP A 1 128 ? 9.148 -2.076 -17.938 1 96.81 128 ASP A O 1
ATOM 1035 N N . ASP A 1 129 ? 8.883 -2.691 -15.82 1 93.69 129 ASP A N 1
ATOM 1036 C CA . ASP A 1 129 ? 10.164 -2.088 -15.469 1 93.69 129 ASP A CA 1
ATOM 1037 C C . ASP A 1 129 ? 11.32 -3.045 -15.742 1 93.69 129 ASP A C 1
ATOM 1039 O O . ASP A 1 129 ? 12.484 -2.705 -15.523 1 93.69 129 ASP A O 1
ATOM 1043 N N . GLN A 1 130 ? 11.031 -4.363 -16.125 1 95.38 130 GLN A N 1
ATOM 1044 C CA . GLN A 1 130 ? 11.961 -5.367 -16.641 1 95.38 130 GLN A CA 1
ATOM 1045 C C . GLN A 1 130 ? 12.875 -5.883 -15.539 1 95.38 130 GLN A C 1
ATOM 1047 O O . GLN A 1 130 ? 13.914 -6.492 -15.82 1 95.38 130 GLN A O 1
ATOM 1052 N N . SER A 1 131 ? 12.516 -5.629 -14.312 1 94.75 131 SER A N 1
ATOM 1053 C CA . SER A 1 131 ? 13.367 -6.082 -13.211 1 94.75 131 SER A CA 1
ATOM 1054 C C . SER A 1 131 ? 12.93 -7.453 -12.703 1 94.75 131 SER A C 1
ATOM 1056 O O . SER A 1 131 ? 13.555 -8.023 -11.812 1 94.75 131 SER A O 1
ATOM 1058 N N . TRP A 1 132 ? 11.945 -8.062 -13.281 1 96.62 132 TRP A N 1
ATOM 1059 C CA . TRP A 1 132 ? 11.195 -9.18 -12.727 1 96.62 132 TRP A CA 1
ATOM 1060 C C . TRP A 1 132 ? 11.945 -10.492 -12.922 1 96.62 132 TRP A C 1
ATOM 1062 O O . TRP A 1 132 ? 11.547 -11.523 -12.383 1 96.62 132 TRP A O 1
ATOM 1072 N N . ALA A 1 133 ? 13.039 -10.531 -13.539 1 96.56 133 ALA A N 1
ATOM 1073 C CA . ALA A 1 133 ? 13.695 -11.781 -13.922 1 96.56 133 ALA A CA 1
ATOM 1074 C C . ALA A 1 133 ? 14.109 -12.578 -12.688 1 96.56 133 ALA A C 1
ATOM 1076 O O . ALA A 1 133 ? 14.594 -12.008 -11.703 1 96.56 133 ALA A O 1
ATOM 1077 N N . GLY A 1 134 ? 13.914 -13.914 -12.758 1 98.19 134 GLY A N 1
ATOM 1078 C CA . GLY A 1 134 ? 14.422 -14.844 -11.766 1 98.19 134 GLY A CA 1
ATOM 1079 C C . GLY A 1 134 ? 15.742 -15.477 -12.156 1 98.19 134 GLY A C 1
ATOM 1080 O O . GLY A 1 134 ? 16.016 -15.656 -13.344 1 98.19 134 GLY A O 1
ATOM 1081 N N . PHE A 1 135 ? 16.562 -15.852 -11.117 1 98.62 135 PHE A N 1
ATOM 1082 C CA . PHE A 1 135 ? 17.875 -16.453 -11.328 1 98.62 135 PHE A CA 1
ATOM 1083 C C . PHE A 1 135 ? 18.047 -17.672 -10.445 1 98.62 135 PHE A C 1
ATOM 1085 O O . PHE A 1 135 ? 17.594 -17.703 -9.297 1 98.62 135 PHE A O 1
ATOM 1092 N N . SER A 1 136 ? 18.719 -18.625 -10.945 1 98.44 136 SER A N 1
ATOM 1093 C CA . SER A 1 136 ? 18.953 -19.844 -10.188 1 98.44 136 SER A CA 1
ATOM 1094 C C . SER A 1 136 ? 20.094 -19.656 -9.188 1 98.44 136 SER A C 1
ATOM 1096 O O . SER A 1 136 ? 20.281 -20.484 -8.281 1 98.44 136 SER A O 1
ATOM 1098 N N . ASP A 1 137 ? 20.906 -18.594 -9.398 1 98.06 137 ASP A N 1
ATOM 1099 C CA . ASP A 1 137 ? 22.062 -18.375 -8.531 1 98.06 137 ASP A CA 1
ATOM 1100 C C . ASP A 1 137 ? 21.969 -17.016 -7.832 1 98.06 137 ASP A C 1
ATOM 1102 O O . ASP A 1 137 ? 21.406 -16.062 -8.375 1 98.06 137 ASP A O 1
ATOM 1106 N N . LYS A 1 138 ? 22.547 -16.906 -6.68 1 97.25 138 LYS A N 1
ATOM 1107 C CA . LYS A 1 138 ? 22.516 -15.711 -5.852 1 97.25 138 LYS A CA 1
ATOM 1108 C C . LYS A 1 138 ? 23.188 -14.539 -6.555 1 97.25 138 LYS A C 1
ATOM 1110 O O . LYS A 1 138 ? 22.812 -13.383 -6.348 1 97.25 138 LYS A O 1
ATOM 1115 N N . GLU A 1 139 ? 24.172 -14.852 -7.406 1 96.44 139 GLU A N 1
ATOM 1116 C CA . GLU A 1 139 ? 24.906 -13.828 -8.148 1 96.44 139 GLU A CA 1
ATOM 1117 C C . GLU A 1 139 ? 24.047 -13.242 -9.273 1 96.44 139 GLU A C 1
ATOM 1119 O O . GLU A 1 139 ? 24.406 -12.219 -9.867 1 96.44 139 GLU A O 1
ATOM 1124 N N . MET A 1 140 ? 22.875 -13.836 -9.547 1 96.94 140 MET A N 1
ATOM 1125 C CA . MET A 1 140 ? 21.938 -13.398 -10.57 1 96.94 140 MET A CA 1
ATOM 1126 C C . MET A 1 140 ? 22.594 -13.367 -11.945 1 96.94 140 MET A C 1
ATOM 1128 O O . MET A 1 140 ? 22.484 -12.375 -12.664 1 96.94 140 MET A O 1
ATOM 1132 N N . THR A 1 141 ? 23.266 -14.422 -12.266 1 97.38 141 THR A N 1
ATOM 1133 C CA . THR A 1 141 ? 23.938 -14.539 -13.555 1 97.38 141 THR A CA 1
ATOM 1134 C C . THR A 1 141 ? 23.266 -15.609 -14.422 1 97.38 141 THR A C 1
ATOM 1136 O O . THR A 1 141 ? 23.531 -15.695 -15.625 1 97.38 141 THR A O 1
ATOM 1139 N N . LYS A 1 142 ? 22.438 -16.406 -13.906 1 98.31 142 LYS A N 1
ATOM 1140 C CA . LYS A 1 142 ? 21.781 -17.516 -14.609 1 98.31 142 LYS A CA 1
ATOM 1141 C C . LYS A 1 142 ? 20.266 -17.359 -14.594 1 98.31 142 LYS A C 1
ATOM 1143 O O . LYS A 1 142 ? 19.578 -17.953 -13.758 1 98.31 142 LYS A O 1
ATOM 1148 N N . PRO A 1 143 ? 19.75 -16.625 -15.523 1 97.94 143 PRO A N 1
ATOM 1149 C CA . PRO A 1 143 ? 18.297 -16.438 -15.562 1 97.94 143 PRO A CA 1
ATOM 1150 C C . PRO A 1 143 ? 17.547 -17.734 -15.781 1 97.94 143 PRO A C 1
ATOM 1152 O O . PRO A 1 143 ? 18.062 -18.656 -16.422 1 97.94 143 PRO A O 1
ATOM 1155 N N . ILE A 1 144 ? 16.422 -17.859 -15.273 1 98.06 144 ILE A N 1
ATOM 1156 C CA . ILE A 1 144 ? 15.547 -19 -15.5 1 98.06 144 ILE A CA 1
ATOM 1157 C C . ILE A 1 144 ? 14.227 -18.531 -16.125 1 98.06 144 ILE A C 1
ATOM 1159 O O . ILE A 1 144 ? 13.844 -17.375 -15.961 1 98.06 144 ILE A O 1
ATOM 1163 N N . SER A 1 145 ? 13.555 -19.422 -16.828 1 97.69 145 SER A N 1
ATOM 1164 C CA . SER A 1 145 ? 12.289 -19.094 -17.469 1 97.69 145 SER A CA 1
ATOM 1165 C C . SER A 1 145 ? 11.164 -19 -16.453 1 97.69 145 SER A C 1
ATOM 1167 O O . SER A 1 145 ? 11.273 -19.516 -15.336 1 97.69 145 SER A O 1
ATOM 1169 N N . VAL A 1 146 ? 10.062 -18.328 -16.828 1 97.25 146 VAL A N 1
ATOM 1170 C CA . VAL A 1 146 ? 8.883 -18.234 -15.969 1 97.25 146 VAL A CA 1
ATOM 1171 C C . VAL A 1 146 ? 8.375 -19.625 -15.625 1 97.25 146 VAL A C 1
ATOM 1173 O O . VAL A 1 146 ? 7.977 -19.891 -14.484 1 97.25 146 VAL A O 1
ATOM 1176 N N . GLU A 1 147 ? 8.383 -20.516 -16.609 1 96.75 147 GLU A N 1
ATOM 1177 C CA . GLU A 1 147 ? 7.969 -21.891 -16.375 1 96.75 147 GLU A CA 1
ATOM 1178 C C . GLU A 1 147 ? 8.805 -22.531 -15.266 1 96.75 147 GLU A C 1
ATOM 1180 O O . GLU A 1 147 ? 8.266 -23.188 -14.367 1 96.75 147 GLU A O 1
ATOM 1185 N N . ASP A 1 148 ? 10.094 -22.312 -15.344 1 97.94 148 ASP A N 1
ATOM 1186 C CA . ASP A 1 148 ? 10.992 -22.906 -14.352 1 97.94 148 ASP A CA 1
ATOM 1187 C C . ASP A 1 148 ? 10.805 -22.234 -12.984 1 97.94 148 ASP A C 1
ATOM 1189 O O . ASP A 1 148 ? 10.969 -22.891 -11.945 1 97.94 148 ASP A O 1
ATOM 1193 N N . MET A 1 149 ? 10.469 -20.969 -12.977 1 98.31 149 MET A N 1
ATOM 1194 C CA . MET A 1 149 ? 10.211 -20.266 -11.719 1 98.31 149 MET A CA 1
ATOM 1195 C C . MET A 1 149 ? 9.086 -20.938 -10.945 1 98.31 149 MET A C 1
ATOM 1197 O O . MET A 1 149 ? 9.109 -20.969 -9.711 1 98.31 149 MET A O 1
ATOM 1201 N N . GLY A 1 150 ? 8.133 -21.469 -11.633 1 98.38 150 GLY A N 1
ATOM 1202 C CA . GLY A 1 150 ? 7.004 -22.125 -10.992 1 98.38 150 GLY A CA 1
ATOM 1203 C C . GLY A 1 150 ? 7.289 -23.578 -10.633 1 98.38 150 GLY A C 1
ATOM 1204 O O . GLY A 1 150 ? 6.449 -24.25 -10.023 1 98.38 150 GLY A O 1
ATOM 1205 N N . GLU A 1 151 ? 8.477 -24.078 -10.945 1 97.88 151 GLU A N 1
ATOM 1206 C CA . GLU A 1 151 ? 8.758 -25.5 -10.781 1 97.88 151 GLU A CA 1
ATOM 1207 C C . GLU A 1 151 ? 9.836 -25.734 -9.727 1 97.88 151 GLU A C 1
ATOM 1209 O O . GLU A 1 151 ? 10.094 -26.875 -9.336 1 97.88 151 GLU A O 1
ATOM 1214 N N . VAL A 1 152 ? 10.531 -24.656 -9.336 1 97.75 152 VAL A N 1
ATOM 1215 C CA . VAL A 1 152 ? 11.578 -2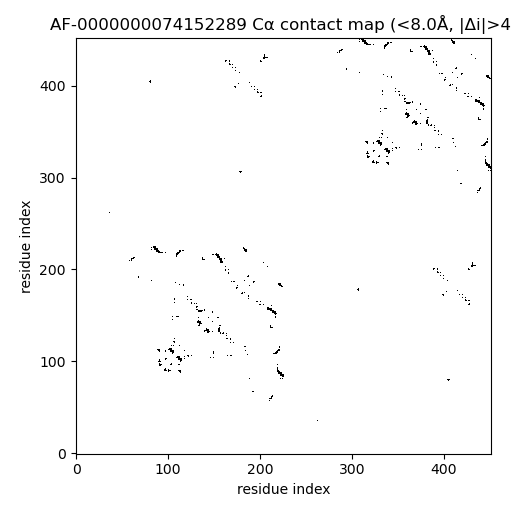4.766 -8.32 1 97.75 152 VAL A CA 1
ATOM 1216 C C . VAL A 1 152 ? 11.055 -24.234 -6.984 1 97.75 152 VAL A C 1
ATOM 1218 O O . VAL A 1 152 ? 10.094 -23.469 -6.953 1 97.75 152 VAL A O 1
ATOM 1221 N N . ASP A 1 153 ? 11.695 -24.641 -5.91 1 97.56 153 ASP A N 1
ATOM 1222 C CA . ASP A 1 153 ? 11.258 -24.219 -4.578 1 97.56 153 ASP A CA 1
ATOM 1223 C C . ASP A 1 153 ? 11.547 -22.734 -4.348 1 97.56 153 ASP A C 1
ATOM 1225 O O . ASP A 1 153 ? 10.773 -22.031 -3.691 1 97.56 153 ASP A O 1
ATOM 1229 N N . PHE A 1 154 ? 12.68 -22.344 -4.84 1 98.44 154 PHE A N 1
ATOM 1230 C CA . PHE A 1 154 ? 13.047 -20.938 -4.691 1 98.44 154 PHE A CA 1
ATOM 1231 C C . PHE A 1 154 ? 13.961 -20.5 -5.832 1 98.44 154 PHE A C 1
ATOM 1233 O O . PHE A 1 154 ? 14.484 -21.328 -6.57 1 98.44 154 PHE A O 1
ATOM 1240 N N . TYR A 1 155 ? 14.117 -19.25 -6.031 1 98.62 155 TYR A N 1
ATOM 1241 C CA . TYR A 1 155 ? 15.023 -18.594 -6.957 1 98.62 155 TYR A CA 1
ATOM 1242 C C . TYR A 1 155 ? 15.406 -17.203 -6.441 1 98.62 155 TYR A C 1
ATOM 1244 O O . TYR A 1 155 ? 15 -16.812 -5.348 1 98.62 155 TYR A O 1
ATOM 1252 N N . TYR A 1 156 ? 16.281 -16.531 -7.195 1 98.56 156 TYR A N 1
ATOM 1253 C CA . TYR A 1 156 ? 16.734 -15.219 -6.758 1 98.56 156 TYR A CA 1
ATOM 1254 C C . TYR A 1 156 ? 16.25 -14.133 -7.719 1 98.56 156 TYR A C 1
ATOM 1256 O O . TYR A 1 156 ? 16.188 -14.352 -8.93 1 98.56 156 TYR A O 1
ATOM 1264 N N . THR A 1 157 ? 15.844 -13.062 -7.133 1 97.62 157 THR A N 1
ATOM 1265 C CA . THR A 1 157 ? 15.531 -11.844 -7.867 1 97.62 157 THR A CA 1
ATOM 1266 C C . THR A 1 157 ? 16.344 -10.664 -7.332 1 97.62 157 THR A C 1
ATOM 1268 O O . THR A 1 157 ? 17.047 -10.789 -6.328 1 97.62 157 THR A O 1
ATOM 1271 N N . SER A 1 158 ? 16.266 -9.625 -8.055 1 95.44 158 SER A N 1
ATOM 1272 C CA . SER A 1 158 ? 16.953 -8.438 -7.59 1 95.44 158 SER A CA 1
ATOM 1273 C C . SER A 1 158 ? 16.172 -7.719 -6.504 1 95.44 158 SER A C 1
ATOM 1275 O O . SER A 1 158 ? 14.938 -7.836 -6.445 1 95.44 158 SER A O 1
ATOM 1277 N N . ARG A 1 159 ? 16.812 -6.969 -5.703 1 95.31 159 ARG A N 1
ATOM 1278 C CA . ARG A 1 159 ? 16.141 -6.117 -4.734 1 95.31 159 ARG A CA 1
ATOM 1279 C C . ARG A 1 159 ? 15.281 -5.066 -5.438 1 95.31 159 ARG A C 1
ATOM 1281 O O . ARG A 1 159 ? 14.211 -4.699 -4.945 1 95.31 159 ARG A O 1
ATOM 1288 N N . ARG A 1 160 ? 15.75 -4.609 -6.586 1 94.5 160 ARG A N 1
ATOM 1289 C CA . ARG A 1 160 ? 14.922 -3.723 -7.398 1 94.5 160 ARG A CA 1
ATOM 1290 C C . ARG A 1 160 ? 13.578 -4.371 -7.723 1 94.5 160 ARG A C 1
ATOM 1292 O O . ARG A 1 160 ? 12.539 -3.719 -7.668 1 94.5 160 ARG A O 1
ATOM 1299 N N . ASP A 1 161 ? 13.641 -5.594 -8.055 1 96.69 161 ASP A N 1
ATOM 1300 C CA . ASP A 1 161 ? 12.406 -6.324 -8.32 1 96.69 161 ASP A CA 1
ATOM 1301 C C . ASP A 1 161 ? 11.523 -6.379 -7.07 1 96.69 161 ASP A C 1
ATOM 1303 O O . ASP A 1 161 ? 10.305 -6.262 -7.16 1 96.69 161 ASP A O 1
ATOM 1307 N N . HIS A 1 162 ? 12.141 -6.594 -5.922 1 97.56 162 HIS A N 1
ATOM 1308 C CA . HIS A 1 162 ? 11.383 -6.656 -4.68 1 97.56 162 HIS A CA 1
ATOM 1309 C C . HIS A 1 162 ? 10.648 -5.344 -4.414 1 97.56 162 HIS A C 1
ATOM 1311 O O . HIS A 1 162 ? 9.484 -5.352 -4.012 1 97.56 162 HIS A O 1
ATOM 1317 N N . VAL A 1 163 ? 11.328 -4.238 -4.664 1 96.81 163 VAL A N 1
ATOM 1318 C CA . VAL A 1 163 ? 10.703 -2.928 -4.543 1 96.81 163 VAL A CA 1
ATOM 1319 C C . VAL A 1 163 ? 9.508 -2.84 -5.496 1 96.81 163 VAL A C 1
ATOM 1321 O O . VAL A 1 163 ? 8.406 -2.459 -5.086 1 96.81 163 VAL A O 1
ATOM 1324 N N . ASN A 1 164 ? 9.766 -3.213 -6.695 1 96.75 164 ASN A N 1
ATOM 1325 C CA . ASN A 1 164 ? 8.719 -3.191 -7.715 1 96.75 164 ASN A CA 1
ATOM 1326 C C . ASN A 1 164 ? 7.555 -4.102 -7.34 1 96.75 164 ASN A C 1
ATOM 1328 O O . ASN A 1 164 ? 6.395 -3.713 -7.461 1 96.75 164 ASN A O 1
ATOM 1332 N N . HIS A 1 165 ? 7.852 -5.297 -6.895 1 98.38 165 HIS A N 1
ATOM 1333 C CA . HIS A 1 165 ? 6.863 -6.262 -6.426 1 98.38 165 HIS A CA 1
ATOM 1334 C C . HIS A 1 165 ? 5.969 -5.66 -5.352 1 98.38 165 HIS A C 1
ATOM 1336 O O . HIS A 1 165 ? 4.738 -5.734 -5.445 1 98.38 165 HIS A O 1
ATOM 1342 N N . CYS A 1 166 ? 6.594 -5.039 -4.387 1 98.5 166 CYS A N 1
ATOM 1343 C CA . CYS A 1 166 ? 5.844 -4.488 -3.264 1 98.5 166 CYS A CA 1
ATOM 1344 C C . CYS A 1 166 ? 4.953 -3.338 -3.717 1 98.5 166 CYS A C 1
ATOM 1346 O O . CYS A 1 166 ? 3.797 -3.242 -3.303 1 98.5 166 CYS A O 1
ATOM 1348 N N . ALA A 1 167 ? 5.48 -2.48 -4.582 1 97.94 167 ALA A N 1
ATOM 1349 C CA . ALA A 1 167 ? 4.684 -1.366 -5.086 1 97.94 167 ALA A CA 1
ATOM 1350 C C . ALA A 1 167 ? 3.49 -1.868 -5.895 1 97.94 167 ALA A C 1
ATOM 1352 O O . ALA A 1 167 ? 2.377 -1.36 -5.746 1 97.94 167 ALA A O 1
ATOM 1353 N N . MET A 1 168 ? 3.693 -2.852 -6.707 1 98.19 168 MET A N 1
ATOM 1354 C CA . MET A 1 168 ? 2.627 -3.404 -7.535 1 98.19 168 MET A CA 1
ATOM 1355 C C . MET A 1 168 ? 1.587 -4.117 -6.68 1 98.19 168 MET A C 1
ATOM 1357 O O . MET A 1 168 ? 0.389 -4.043 -6.957 1 98.19 168 MET A O 1
ATOM 1361 N N . MET A 1 169 ? 2.09 -4.82 -5.652 1 98.56 169 MET A N 1
ATOM 1362 C CA . MET A 1 169 ? 1.163 -5.492 -4.742 1 98.56 169 MET A CA 1
ATOM 1363 C C . MET A 1 169 ? 0.262 -4.48 -4.039 1 98.56 169 MET A C 1
ATOM 1365 O O . MET A 1 169 ? -0.917 -4.754 -3.805 1 98.56 169 MET A O 1
ATOM 1369 N N . TRP A 1 170 ? 0.833 -3.305 -3.695 1 98.75 170 TRP A N 1
ATOM 1370 C CA . TRP A 1 170 ? 0.025 -2.246 -3.098 1 98.75 170 TRP A CA 1
ATOM 1371 C C . TRP A 1 170 ? -1.066 -1.787 -4.059 1 98.75 170 TRP A C 1
ATOM 1373 O O . TRP A 1 170 ? -2.238 -1.707 -3.686 1 98.75 170 TRP A O 1
ATOM 1383 N N . LYS A 1 171 ? -0.687 -1.509 -5.27 1 98.38 171 LYS A N 1
ATOM 1384 C CA . LYS A 1 171 ? -1.666 -1.067 -6.262 1 98.38 171 LYS A CA 1
ATOM 1385 C C . LYS A 1 171 ? -2.752 -2.119 -6.465 1 98.38 171 LYS A C 1
ATOM 1387 O O . LYS A 1 171 ? -3.939 -1.79 -6.512 1 98.38 171 LYS A O 1
ATOM 1392 N N . LYS A 1 172 ? -2.346 -3.338 -6.613 1 98.31 172 LYS A N 1
ATOM 1393 C CA . LYS A 1 172 ? -3.303 -4.43 -6.766 1 98.31 172 LYS A CA 1
ATOM 1394 C C . LYS A 1 172 ? -4.262 -4.492 -5.582 1 98.31 172 LYS A C 1
ATOM 1396 O O . LYS A 1 172 ? -5.473 -4.613 -5.762 1 98.31 172 LYS A O 1
ATOM 1401 N N . GLN A 1 173 ? -3.68 -4.457 -4.379 1 98.44 173 GLN A N 1
ATOM 1402 C CA . GLN A 1 173 ? -4.469 -4.477 -3.152 1 98.44 173 GLN A CA 1
ATOM 1403 C C . GLN A 1 173 ? -5.453 -3.311 -3.115 1 98.44 173 GLN A C 1
ATOM 1405 O O . GLN A 1 173 ? -6.602 -3.475 -2.705 1 98.44 173 GLN A O 1
ATOM 1410 N N . PHE A 1 174 ? -5.047 -2.141 -3.543 1 98.75 174 PHE A N 1
ATOM 1411 C CA . PHE A 1 174 ? -5.902 -0.96 -3.576 1 98.75 174 PHE A CA 1
ATOM 1412 C C . PHE A 1 174 ? -7.109 -1.191 -4.48 1 98.75 174 PHE A C 1
ATOM 1414 O O . PHE A 1 174 ? -8.234 -0.852 -4.117 1 98.75 174 PHE A O 1
ATOM 1421 N N . TYR A 1 175 ? -6.867 -1.773 -5.605 1 98.19 175 TYR A N 1
ATOM 1422 C CA . TYR A 1 175 ? -7.98 -1.896 -6.539 1 98.19 175 TYR A CA 1
ATOM 1423 C C . TYR A 1 175 ? -8.914 -3.031 -6.133 1 98.19 175 TYR A C 1
ATOM 1425 O O . TYR A 1 175 ? -10.094 -3.027 -6.484 1 98.19 175 TYR A O 1
ATOM 1433 N N . VAL A 1 176 ? -8.398 -4.035 -5.379 1 98.06 176 VAL A N 1
ATOM 1434 C CA . VAL A 1 176 ? -9.312 -4.984 -4.742 1 98.06 176 VAL A CA 1
ATOM 1435 C C . VAL A 1 176 ? -10.266 -4.242 -3.809 1 98.06 176 VAL A C 1
ATOM 1437 O O . VAL A 1 176 ? -11.461 -4.531 -3.771 1 98.06 176 VAL A O 1
ATOM 1440 N N . LEU A 1 177 ? -9.719 -3.287 -3.053 1 98.31 177 LEU A N 1
ATOM 1441 C CA . LEU A 1 177 ? -10.531 -2.447 -2.18 1 98.31 177 LEU A CA 1
ATOM 1442 C C . LEU A 1 177 ? -11.453 -1.544 -2.994 1 98.31 177 LEU A C 1
ATOM 1444 O O . LEU A 1 177 ? -12.672 -1.591 -2.84 1 98.31 177 LEU A O 1
ATOM 1448 N N . PHE A 1 178 ? -10.898 -0.73 -3.93 1 98.38 178 PHE A N 1
ATOM 1449 C CA . PHE A 1 178 ? -11.586 0.355 -4.617 1 98.38 178 PHE A CA 1
ATOM 1450 C C . PHE A 1 178 ? -12.727 -0.185 -5.473 1 98.38 178 PHE A C 1
ATOM 1452 O O . PHE A 1 178 ? -13.828 0.364 -5.469 1 98.38 178 PHE A O 1
ATOM 1459 N N . ASP A 1 179 ? -12.516 -1.326 -6.125 1 97.12 179 ASP A N 1
ATOM 1460 C CA . ASP A 1 179 ? -13.508 -1.893 -7.031 1 97.12 179 ASP A CA 1
ATOM 1461 C C . ASP A 1 179 ? -14.406 -2.891 -6.309 1 97.12 179 ASP A C 1
ATOM 1463 O O . ASP A 1 179 ? -15.336 -3.438 -6.902 1 97.12 179 ASP A O 1
ATOM 1467 N N . GLU A 1 180 ? -14.086 -3.111 -5.027 1 96.44 180 GLU A N 1
ATOM 1468 C CA . GLU A 1 180 ? -14.812 -4.152 -4.305 1 96.44 180 GLU A CA 1
ATOM 1469 C C . GLU A 1 180 ? -14.82 -5.461 -5.09 1 96.44 180 GLU A C 1
ATOM 1471 O O . GLU A 1 180 ? -15.883 -6.062 -5.297 1 96.44 180 GLU A O 1
ATOM 1476 N N . SER A 1 181 ? -13.656 -5.914 -5.469 1 96.75 181 SER A N 1
ATOM 1477 C CA . SER A 1 181 ? -13.5 -7.102 -6.305 1 96.75 181 SER A CA 1
ATOM 1478 C C . SER A 1 181 ? -14.148 -8.32 -5.656 1 96.75 181 SER A C 1
ATOM 1480 O O . SER A 1 181 ? -14.031 -8.523 -4.445 1 96.75 181 SER A O 1
ATOM 1482 N N . LYS A 1 182 ? -14.805 -9.102 -6.422 1 97.06 182 LYS A N 1
ATOM 1483 C CA . LYS A 1 182 ? -15.461 -10.312 -5.949 1 97.06 182 LYS A CA 1
ATOM 1484 C C . LYS A 1 182 ? -14.445 -11.398 -5.613 1 97.06 182 LYS A C 1
ATOM 1486 O O . LYS A 1 182 ? -14.656 -12.195 -4.688 1 97.06 182 LYS A O 1
ATOM 1491 N N . ALA A 1 183 ? -13.375 -11.477 -6.387 1 98.25 183 ALA A N 1
ATOM 1492 C CA . ALA A 1 183 ? -12.312 -12.453 -6.184 1 98.25 183 ALA A CA 1
ATOM 1493 C C . ALA A 1 183 ? -11.008 -11.766 -5.797 1 98.25 183 ALA A C 1
ATOM 1495 O O . ALA A 1 183 ? -10.656 -10.719 -6.344 1 98.25 183 ALA A O 1
ATOM 1496 N N . PHE A 1 184 ? -10.32 -12.305 -4.809 1 98.56 184 PHE A N 1
ATOM 1497 C CA . PHE A 1 184 ? -9.008 -11.797 -4.414 1 98.56 184 PHE A CA 1
ATOM 1498 C C . PHE A 1 184 ? -8.156 -12.914 -3.818 1 98.56 184 PHE A C 1
ATOM 1500 O O . PHE A 1 184 ? -8.672 -13.805 -3.137 1 98.56 184 PHE A O 1
ATOM 1507 N N . ASP A 1 185 ? -6.906 -12.938 -4.102 1 98.75 185 ASP A N 1
ATOM 1508 C CA . ASP A 1 185 ? -6.027 -14.023 -3.691 1 98.75 185 ASP A CA 1
ATOM 1509 C C . ASP A 1 185 ? -5.648 -13.898 -2.217 1 98.75 185 ASP A C 1
ATOM 1511 O O . ASP A 1 185 ? -5.867 -12.859 -1.601 1 98.75 185 ASP A O 1
ATOM 1515 N N . THR A 1 186 ? -5.078 -14.93 -1.634 1 98.69 186 THR A N 1
ATOM 1516 C CA . THR A 1 186 ? -4.742 -14.984 -0.215 1 98.69 186 THR A CA 1
ATOM 1517 C C . THR A 1 186 ? -3.578 -14.055 0.101 1 98.69 186 THR A C 1
ATOM 1519 O O . THR A 1 186 ? -3.396 -13.648 1.25 1 98.69 186 THR A O 1
ATOM 1522 N N . VAL A 1 187 ? -2.717 -13.672 -0.878 1 98.56 187 VAL A N 1
ATOM 1523 C CA . VAL A 1 187 ? -1.588 -12.773 -0.641 1 98.56 187 VAL A CA 1
ATOM 1524 C C . VAL A 1 187 ? -2.092 -11.352 -0.418 1 98.56 187 VAL A C 1
ATOM 1526 O O . VAL A 1 187 ? -1.635 -10.664 0.494 1 98.56 187 VAL A O 1
ATOM 1529 N N . VAL A 1 188 ? -3.066 -10.93 -1.186 1 98.12 188 VAL A N 1
ATOM 1530 C CA . VAL A 1 188 ? -3.689 -9.617 -1.063 1 98.12 188 VAL A CA 1
ATOM 1531 C C . VAL A 1 188 ? -4.355 -9.484 0.304 1 98.12 188 VAL A C 1
ATOM 1533 O O . VAL A 1 188 ? -4.418 -8.391 0.871 1 98.12 188 VAL A O 1
ATOM 1536 N N . ALA A 1 189 ? -4.848 -10.578 0.855 1 98.31 189 ALA A N 1
ATOM 1537 C CA . ALA A 1 189 ? -5.582 -10.57 2.117 1 98.31 189 ALA A CA 1
ATOM 1538 C C . ALA A 1 189 ? -4.652 -10.859 3.295 1 98.31 189 ALA A C 1
ATOM 1540 O O . ALA A 1 189 ? -5.113 -11.055 4.422 1 98.31 189 ALA A O 1
ATOM 1541 N N . SER A 1 190 ? -3.357 -10.875 3.125 1 98.38 190 SER A N 1
ATOM 1542 C CA . SER A 1 190 ? -2.418 -11.312 4.148 1 98.38 190 SER A CA 1
ATOM 1543 C C . SER A 1 190 ? -1.855 -10.133 4.93 1 98.38 190 SER A C 1
ATOM 1545 O O . SER A 1 190 ? -1.076 -9.344 4.395 1 98.38 190 SER A O 1
ATOM 1547 N N . PRO A 1 191 ? -2.189 -10 6.223 1 98.12 191 PRO A N 1
ATOM 1548 C CA . PRO A 1 191 ? -1.563 -8.953 7.031 1 98.12 191 PRO A CA 1
ATOM 1549 C C . PRO A 1 191 ? -0.043 -9.086 7.09 1 98.12 191 PRO A C 1
ATOM 1551 O O . PRO A 1 191 ? 0.67 -8.086 7.023 1 98.12 191 PRO A O 1
ATOM 1554 N N . GLY A 1 192 ? 0.394 -10.328 7.219 1 98.06 192 GLY A N 1
ATOM 1555 C CA . GLY A 1 192 ? 1.827 -10.562 7.293 1 98.06 192 GLY A CA 1
ATOM 1556 C C . GLY A 1 192 ? 2.57 -10.102 6.051 1 98.06 192 GLY A C 1
ATOM 1557 O O . GLY A 1 192 ? 3.615 -9.453 6.152 1 98.06 192 GLY A O 1
ATOM 1558 N N . HIS A 1 193 ? 2.082 -10.438 4.891 1 98.5 193 HIS A N 1
ATOM 1559 C CA . HIS A 1 193 ? 2.721 -10.023 3.645 1 98.5 193 HIS A CA 1
ATOM 1560 C C . HIS A 1 193 ? 2.709 -8.508 3.498 1 98.5 193 HIS A C 1
ATOM 1562 O O . HIS A 1 193 ? 3.713 -7.906 3.102 1 98.5 193 HIS A O 1
ATOM 1568 N N . THR A 1 194 ? 1.592 -7.898 3.801 1 98.69 194 THR A N 1
ATOM 1569 C CA . THR A 1 194 ? 1.468 -6.449 3.719 1 98.69 194 THR A CA 1
ATOM 1570 C C . THR A 1 194 ? 2.494 -5.766 4.617 1 98.69 194 THR A C 1
ATOM 1572 O O . THR A 1 194 ? 3.188 -4.84 4.184 1 98.69 194 THR A O 1
ATOM 1575 N N . ASP A 1 195 ? 2.613 -6.25 5.816 1 98.25 195 ASP A N 1
ATOM 1576 C CA . ASP A 1 195 ? 3.574 -5.676 6.754 1 98.25 195 ASP A CA 1
ATOM 1577 C C . ASP A 1 195 ? 5.004 -5.848 6.25 1 98.25 195 ASP A C 1
ATOM 1579 O O . ASP A 1 195 ? 5.816 -4.926 6.34 1 98.25 195 ASP A O 1
ATOM 1583 N N . HIS A 1 196 ? 5.316 -6.977 5.746 1 98.06 196 HIS A N 1
ATOM 1584 C CA . HIS A 1 196 ? 6.645 -7.25 5.207 1 98.06 196 HIS A CA 1
ATOM 1585 C C . HIS A 1 196 ? 6.988 -6.289 4.074 1 98.06 196 HIS A C 1
ATOM 1587 O O . HIS A 1 196 ? 8.055 -5.676 4.078 1 98.06 196 HIS A O 1
ATOM 1593 N N . CYS A 1 197 ? 6.074 -6.168 3.133 1 98.38 197 CYS A N 1
ATOM 1594 C CA . CYS A 1 197 ? 6.332 -5.316 1.976 1 98.38 197 CYS A CA 1
ATOM 1595 C C . CYS A 1 197 ? 6.438 -3.854 2.389 1 98.38 197 CYS A C 1
ATOM 1597 O O . CYS A 1 197 ? 7.324 -3.135 1.92 1 98.38 197 CYS A O 1
ATOM 1599 N N . ALA A 1 198 ? 5.488 -3.381 3.23 1 97.88 198 ALA A N 1
ATOM 1600 C CA . ALA A 1 198 ? 5.539 -1.995 3.691 1 97.88 198 ALA A CA 1
ATOM 1601 C C . ALA A 1 198 ? 6.875 -1.693 4.371 1 97.88 198 ALA A C 1
ATOM 1603 O O . ALA A 1 198 ? 7.504 -0.671 4.09 1 97.88 198 ALA A O 1
ATOM 1604 N N . GLN A 1 199 ? 7.289 -2.59 5.223 1 96.56 199 GLN A N 1
ATOM 1605 C CA . GLN A 1 199 ? 8.555 -2.408 5.926 1 96.56 199 GLN A CA 1
ATOM 1606 C C . GLN A 1 199 ? 9.734 -2.447 4.957 1 96.56 199 GLN A C 1
ATOM 1608 O O . GLN A 1 199 ? 10.68 -1.665 5.082 1 96.56 199 GLN A O 1
ATOM 1613 N N . PHE A 1 200 ? 9.727 -3.402 4.051 1 96.56 200 PHE A N 1
ATOM 1614 C CA . PHE A 1 200 ? 10.797 -3.494 3.062 1 96.56 200 PHE A CA 1
ATOM 1615 C C . PHE A 1 200 ? 10.953 -2.18 2.309 1 96.56 200 PHE A C 1
ATOM 1617 O O . PHE A 1 200 ? 12.07 -1.681 2.145 1 96.56 200 PHE A O 1
ATOM 1624 N N . LEU A 1 201 ? 9.828 -1.605 1.857 1 96.12 201 LEU A N 1
ATOM 1625 C CA . LEU A 1 201 ? 9.867 -0.351 1.114 1 96.12 201 LEU A CA 1
ATOM 1626 C C . LEU A 1 201 ? 10.367 0.788 1.997 1 96.12 201 LEU A C 1
ATOM 1628 O O . LEU A 1 201 ? 11.078 1.681 1.524 1 96.12 201 LEU A O 1
ATOM 1632 N N . MET A 1 202 ? 10 0.738 3.24 1 93.94 202 MET A N 1
ATOM 1633 C CA . MET A 1 202 ? 10.445 1.767 4.176 1 93.94 202 MET A CA 1
ATOM 1634 C C . MET A 1 202 ? 11.961 1.721 4.348 1 93.94 202 MET A C 1
ATOM 1636 O O . MET A 1 202 ? 12.602 2.76 4.508 1 93.94 202 MET A O 1
ATOM 1640 N N . ASP A 1 203 ? 12.539 0.617 4.23 1 93.56 203 ASP A N 1
ATOM 1641 C CA . ASP A 1 203 ? 13.961 0.435 4.512 1 93.56 203 ASP A CA 1
ATOM 1642 C C . ASP A 1 203 ? 14.789 0.524 3.234 1 93.56 203 ASP A C 1
ATOM 1644 O O . ASP A 1 203 ? 16 0.713 3.291 1 93.56 203 ASP A O 1
ATOM 1648 N N . ALA A 1 204 ? 14.203 0.417 2.143 1 92.62 204 ALA A N 1
ATOM 1649 C CA . ALA A 1 204 ? 14.883 0.254 0.859 1 92.62 204 ALA A CA 1
ATOM 1650 C C . ALA A 1 204 ? 15.82 1.425 0.581 1 92.62 204 ALA A C 1
ATOM 1652 O O . ALA A 1 204 ? 16.922 1.235 0.049 1 92.62 204 ALA A O 1
ATOM 1653 N N . PRO A 1 205 ? 15.453 2.646 0.924 1 91.12 205 PRO A N 1
ATOM 1654 C CA . PRO A 1 205 ? 16.344 3.766 0.621 1 91.12 205 PRO A CA 1
ATOM 1655 C C . PRO A 1 205 ? 17.672 3.676 1.365 1 91.12 205 PRO A C 1
ATOM 1657 O O . PRO A 1 205 ? 18.672 4.234 0.913 1 91.12 205 PRO A O 1
ATOM 1660 N N . GLU A 1 206 ? 17.734 3.035 2.412 1 88.56 206 GLU A N 1
ATOM 1661 C CA . GLU A 1 206 ? 18.938 2.965 3.232 1 88.56 206 GLU A CA 1
ATOM 1662 C C . GLU A 1 206 ? 19.688 1.66 2.99 1 88.56 206 GLU A C 1
ATOM 1664 O O . GLU A 1 206 ? 20.781 1.456 3.535 1 88.56 206 GLU A O 1
ATOM 1669 N N . ASP A 1 207 ? 19.156 0.833 2.191 1 84.62 207 ASP A N 1
ATOM 1670 C CA . ASP A 1 207 ? 19.75 -0.481 1.952 1 84.62 207 ASP A CA 1
ATOM 1671 C C . ASP A 1 207 ? 20.453 -0.532 0.595 1 84.62 207 ASP A C 1
ATOM 1673 O O . ASP A 1 207 ? 20.344 0.41 -0.195 1 84.62 207 ASP A O 1
ATOM 1677 N N . ASP A 1 208 ? 21.312 -1.644 0.53 1 78.38 208 ASP A N 1
ATOM 1678 C CA . ASP A 1 208 ? 21.812 -1.95 -0.803 1 78.38 208 ASP A CA 1
ATOM 1679 C C . ASP A 1 208 ? 20.719 -2.51 -1.696 1 78.38 208 ASP A C 1
ATOM 1681 O O . ASP A 1 208 ? 20.359 -3.684 -1.587 1 78.38 208 ASP A O 1
ATOM 1685 N N . TRP A 1 209 ? 20.203 -1.689 -2.602 1 75.88 209 TRP A N 1
ATOM 1686 C CA . TRP A 1 209 ? 19.016 -2.041 -3.369 1 75.88 209 TRP A CA 1
ATOM 1687 C C . TRP A 1 209 ? 19.391 -2.832 -4.621 1 75.88 209 TRP A C 1
ATOM 1689 O O . TRP A 1 209 ? 18.516 -3.242 -5.387 1 75.88 209 TRP A O 1
ATOM 1699 N N . LYS A 1 210 ? 20.656 -3.193 -4.742 1 79.31 210 LYS A N 1
ATOM 1700 C CA . LYS A 1 210 ? 21.062 -3.93 -5.934 1 79.31 210 LYS A CA 1
ATOM 1701 C C . LYS A 1 210 ? 21.375 -5.387 -5.602 1 79.31 210 LYS A C 1
ATOM 1703 O O . LYS A 1 210 ? 21.578 -6.203 -6.504 1 79.31 210 LYS A O 1
ATOM 1708 N N . GLY A 1 211 ? 21.359 -5.82 -4.457 1 90.56 211 GLY A N 1
ATOM 1709 C CA . GLY A 1 211 ? 21.656 -7.188 -4.055 1 90.56 211 GLY A CA 1
ATOM 1710 C C . GLY A 1 211 ? 20.516 -8.148 -4.336 1 90.56 211 GLY A C 1
ATOM 1711 O O . GLY A 1 211 ? 19.469 -7.746 -4.852 1 90.56 211 GLY A O 1
ATOM 1712 N N . PRO A 1 212 ? 20.797 -9.453 -4.148 1 95.69 212 PRO A N 1
ATOM 1713 C CA . PRO A 1 212 ? 19.797 -10.477 -4.41 1 95.69 212 PRO A CA 1
ATOM 1714 C C . PRO A 1 212 ? 18.766 -10.602 -3.283 1 95.69 212 PRO A C 1
ATOM 1716 O O . PRO A 1 212 ? 19.047 -10.234 -2.141 1 95.69 212 PRO A O 1
ATOM 1719 N N . THR A 1 213 ? 17.609 -10.992 -3.652 1 96 213 THR A N 1
ATOM 1720 C CA . THR A 1 213 ? 16.562 -11.422 -2.736 1 96 213 THR A CA 1
ATOM 1721 C C . THR A 1 213 ? 16.125 -12.852 -3.045 1 96 213 THR A C 1
ATOM 1723 O O . THR A 1 213 ? 15.898 -13.203 -4.207 1 96 213 THR A O 1
ATOM 1726 N N . ARG A 1 214 ? 16.125 -13.68 -2.035 1 97.56 214 ARG A N 1
ATOM 1727 C CA . ARG A 1 214 ? 15.594 -15.031 -2.219 1 97.56 214 ARG A CA 1
ATOM 1728 C C . ARG A 1 214 ? 14.062 -15.016 -2.238 1 97.56 214 ARG A C 1
ATOM 1730 O O . ARG A 1 214 ? 13.43 -14.516 -1.309 1 97.56 214 ARG A O 1
ATOM 1737 N N . THR A 1 215 ? 13.523 -15.555 -3.299 1 98.12 215 THR A N 1
ATOM 1738 C CA . THR A 1 215 ? 12.078 -15.602 -3.494 1 98.12 215 THR A CA 1
ATOM 1739 C C . THR A 1 215 ? 11.57 -17.031 -3.428 1 98.12 215 THR A C 1
ATOM 1741 O O . THR A 1 215 ? 12.008 -17.891 -4.203 1 98.12 215 THR A O 1
ATOM 1744 N N . GLU A 1 216 ? 10.68 -17.281 -2.545 1 98.06 216 GLU A N 1
ATOM 1745 C CA . GLU A 1 216 ? 10.086 -18.609 -2.414 1 98.06 216 GLU A CA 1
ATOM 1746 C C . GLU A 1 216 ? 8.883 -18.781 -3.33 1 98.06 216 GLU A C 1
ATOM 1748 O O . GLU A 1 216 ? 8.031 -17.891 -3.41 1 98.06 216 GLU A O 1
ATOM 1753 N N . MET A 1 217 ? 8.938 -19.875 -4.039 1 98.31 217 MET A N 1
ATOM 1754 C CA . MET A 1 217 ? 7.75 -20.219 -4.809 1 98.31 217 MET A CA 1
ATOM 1755 C C . MET A 1 217 ? 6.672 -20.812 -3.904 1 98.31 217 MET A C 1
ATOM 1757 O O . MET A 1 217 ? 6.973 -21.609 -3.016 1 98.31 217 MET A O 1
ATOM 1761 N N . GLY A 1 218 ? 5.359 -20.391 -4.117 1 98.38 218 GLY A N 1
ATOM 1762 C CA . GLY A 1 218 ? 4.324 -20.875 -3.219 1 98.38 218 GLY A CA 1
ATOM 1763 C C . GLY A 1 218 ? 3.035 -21.234 -3.936 1 98.38 218 GLY A C 1
ATOM 1764 O O . GLY A 1 218 ? 3 -21.297 -5.164 1 98.38 218 GLY A O 1
ATOM 1765 N N . PHE A 1 219 ? 2.008 -21.594 -3.158 1 98.81 219 PHE A N 1
ATOM 1766 C CA . PHE A 1 219 ? 0.661 -21.938 -3.605 1 98.81 219 PHE A CA 1
ATOM 1767 C C . PHE A 1 219 ? -0.374 -21.062 -2.896 1 98.81 219 PHE A C 1
ATOM 1769 O O . PHE A 1 219 ? -0.671 -21.281 -1.72 1 98.81 219 PHE A O 1
ATOM 1776 N N . ALA A 1 220 ? -0.895 -20.078 -3.637 1 98.62 220 ALA A N 1
ATOM 1777 C CA . ALA A 1 220 ? -1.896 -19.172 -3.072 1 98.62 220 ALA A CA 1
ATOM 1778 C C . ALA A 1 220 ? -3.309 -19.688 -3.328 1 98.62 220 ALA A C 1
ATOM 1780 O O . ALA A 1 220 ? -3.52 -20.516 -4.219 1 98.62 220 ALA A O 1
ATOM 1781 N N . GLY A 1 221 ? -4.219 -19.266 -2.535 1 98.69 221 GLY A N 1
ATOM 1782 C CA . GLY A 1 221 ? -5.641 -19.484 -2.77 1 98.69 221 GLY A CA 1
ATOM 1783 C C . GLY A 1 221 ? -6.34 -18.266 -3.34 1 98.69 221 GLY A C 1
ATOM 1784 O O . GLY A 1 221 ? -5.711 -17.219 -3.555 1 98.69 221 GLY A O 1
ATOM 1785 N N . CYS A 1 222 ? -7.586 -18.469 -3.588 1 98.88 222 CYS A N 1
ATOM 1786 C CA . CYS A 1 222 ? -8.445 -17.422 -4.098 1 98.88 222 CYS A CA 1
ATOM 1787 C C . CYS A 1 222 ? -9.766 -17.359 -3.33 1 98.88 222 CYS A C 1
ATOM 1789 O O . CYS A 1 222 ? -10.508 -18.344 -3.299 1 98.88 222 CYS A O 1
ATOM 1791 N N . TRP A 1 223 ? -9.984 -16.25 -2.695 1 98.75 223 TRP A N 1
ATOM 1792 C CA . TRP A 1 223 ? -11.258 -16.016 -2.023 1 98.75 223 TRP A CA 1
ATOM 1793 C C . TRP A 1 223 ? -12.305 -15.492 -3.008 1 98.75 223 TRP A C 1
ATOM 1795 O O . TRP A 1 223 ? -12.039 -14.57 -3.779 1 98.75 223 TRP A O 1
ATOM 1805 N N . ILE A 1 224 ? -13.508 -16.094 -3.002 1 98.44 224 ILE A N 1
ATOM 1806 C CA . ILE A 1 224 ? -14.648 -15.641 -3.791 1 98.44 224 ILE A CA 1
ATOM 1807 C C . ILE A 1 224 ? -15.766 -15.164 -2.863 1 98.44 224 ILE A C 1
ATOM 1809 O O . ILE A 1 224 ? -16.328 -15.961 -2.105 1 98.44 224 ILE A O 1
ATOM 1813 N N . ARG A 1 225 ? -16.078 -13.867 -2.967 1 96 225 ARG A N 1
ATOM 1814 C CA . ARG A 1 225 ? -17.141 -13.312 -2.141 1 96 225 ARG A CA 1
ATOM 1815 C C . ARG A 1 225 ? -18.5 -13.891 -2.537 1 96 225 ARG A C 1
ATOM 1817 O O . ARG A 1 225 ? -18.766 -14.094 -3.721 1 96 225 ARG A O 1
ATOM 1824 N N . GLU A 1 226 ? -19.375 -14.156 -1.516 1 88.12 226 GLU A N 1
ATOM 1825 C CA . GLU A 1 226 ? -20.719 -14.68 -1.735 1 88.12 226 GLU A CA 1
ATOM 1826 C C . GLU A 1 226 ? -21.75 -13.555 -1.832 1 88.12 226 GLU A C 1
ATOM 1828 O O . GLU A 1 226 ? -21.578 -12.5 -1.23 1 88.12 226 GLU A O 1
ATOM 1833 N N . MET B 1 1 ? 91.562 41.031 75 1 21.66 1 MET B N 1
ATOM 1834 C CA . MET B 1 1 ? 92.625 40.469 74.188 1 21.66 1 MET B CA 1
ATOM 1835 C C . MET B 1 1 ? 92 39.844 72.938 1 21.66 1 MET B C 1
ATOM 1837 O O . MET B 1 1 ? 91.875 38.594 72.812 1 21.66 1 MET B O 1
ATOM 1841 N N . PHE B 1 2 ? 90.938 40.438 72.25 1 24.86 2 PHE B N 1
ATOM 1842 C CA . PHE B 1 2 ? 89.75 40.25 71.438 1 24.86 2 PHE B CA 1
ATOM 1843 C C . PHE B 1 2 ? 90.125 40.062 70 1 24.86 2 PHE B C 1
ATOM 1845 O O . PHE B 1 2 ? 90 41.031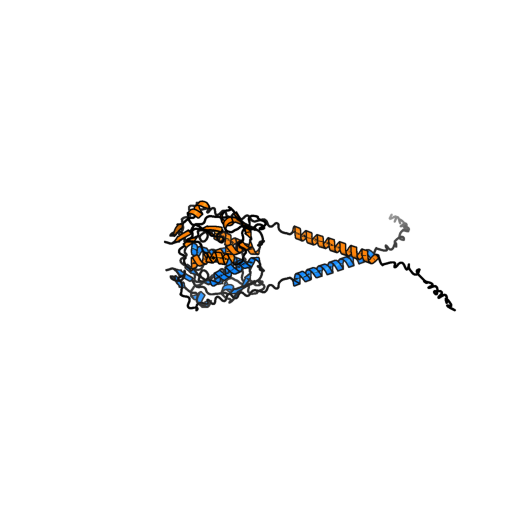 69.188 1 24.86 2 PHE B O 1
ATOM 1852 N N . SER B 1 3 ? 91.188 39.156 69.75 1 26.06 3 SER B N 1
ATOM 1853 C CA . SER B 1 3 ? 91.938 39.25 68.5 1 26.06 3 SER B CA 1
ATOM 1854 C C . SER B 1 3 ? 91.125 38.844 67.312 1 26.06 3 SER B C 1
ATOM 1856 O O . SER B 1 3 ? 90.562 37.75 67.312 1 26.06 3 SER B O 1
ATOM 1858 N N . LYS B 1 4 ? 90.625 39.75 66.375 1 27.83 4 LYS B N 1
ATOM 1859 C CA . LYS B 1 4 ? 89.75 40.062 65.25 1 27.83 4 LYS B CA 1
ATOM 1860 C C . LYS B 1 4 ? 90.188 39.344 63.969 1 27.83 4 LYS B C 1
ATOM 1862 O O . LYS B 1 4 ? 91 39.812 63.219 1 27.83 4 LYS B O 1
ATOM 1867 N N . ASN B 1 5 ? 90.312 37.969 64.188 1 27.2 5 ASN B N 1
ATOM 1868 C CA . ASN B 1 5 ? 91.062 37.219 63.125 1 27.2 5 ASN B CA 1
ATOM 1869 C C . ASN B 1 5 ? 90.312 37.25 61.812 1 27.2 5 ASN B C 1
ATOM 1871 O O . ASN B 1 5 ? 89.125 36.938 61.75 1 27.2 5 ASN B O 1
ATOM 1875 N N . GLU B 1 6 ? 90.688 38.094 60.844 1 27.8 6 GLU B N 1
ATOM 1876 C CA . GLU B 1 6 ? 90.312 38.719 59.594 1 27.8 6 GLU B CA 1
ATOM 1877 C C . GLU B 1 6 ? 90.125 37.688 58.469 1 27.8 6 GLU B C 1
ATOM 1879 O O . GLU B 1 6 ? 91.125 36.969 58.156 1 27.8 6 GLU B O 1
ATOM 1884 N N . SER B 1 7 ? 88.938 37 58.312 1 26.31 7 SER B N 1
ATOM 1885 C CA . SER B 1 7 ? 88.375 35.844 57.656 1 26.31 7 SER B CA 1
ATOM 1886 C C . SER B 1 7 ? 88.375 36.031 56.125 1 26.31 7 SER B C 1
ATOM 1888 O O . SER B 1 7 ? 87.562 36.75 55.562 1 26.31 7 SER B O 1
ATOM 1890 N N . ARG B 1 8 ? 89.625 36.344 55.469 1 26.81 8 ARG B N 1
ATOM 1891 C CA . ARG B 1 8 ? 89.688 36.875 54.125 1 26.81 8 ARG B CA 1
ATOM 1892 C C . ARG B 1 8 ? 89.188 35.875 53.094 1 26.81 8 ARG B C 1
ATOM 1894 O O . ARG B 1 8 ? 89.625 34.719 53.094 1 26.81 8 ARG B O 1
ATOM 1901 N N . PRO B 1 9 ? 88 36.094 52.469 1 27.25 9 PRO B N 1
ATOM 1902 C CA . PRO B 1 9 ? 87.188 35.188 51.656 1 27.25 9 PRO B CA 1
ATOM 1903 C C . PRO B 1 9 ? 87.812 34.781 50.344 1 27.25 9 PRO B C 1
ATOM 1905 O O . PRO B 1 9 ? 88.625 35.562 49.781 1 27.25 9 PRO B O 1
ATOM 1908 N N . PHE B 1 10 ? 88.312 33.594 50.094 1 27.75 10 PHE B N 1
ATOM 1909 C CA . PHE B 1 10 ? 89.062 32.938 49.031 1 27.75 10 PHE B CA 1
ATOM 1910 C C . PHE B 1 10 ? 88.375 33.094 47.688 1 27.75 10 PHE B C 1
ATOM 1912 O O . PHE B 1 10 ? 87.188 32.875 47.562 1 27.75 10 PHE B O 1
ATOM 1919 N N . LEU B 1 11 ? 88.875 33.875 46.719 1 24.86 11 LEU B N 1
ATOM 1920 C CA . LEU B 1 11 ? 88.625 34.406 45.406 1 24.86 11 LEU B CA 1
ATOM 1921 C C . LEU B 1 11 ? 88.312 33.281 44.406 1 24.86 11 LEU B C 1
ATOM 1923 O O . LEU B 1 11 ? 89.125 32.344 44.25 1 24.86 11 LEU B O 1
ATOM 1927 N N . SER B 1 12 ? 87 32.938 44.094 1 24.7 12 SER B N 1
ATOM 1928 C CA . SER B 1 12 ? 86.188 31.984 43.344 1 24.7 12 SER B CA 1
ATOM 1929 C C . SER B 1 12 ? 86.438 32.125 41.844 1 24.7 12 SER B C 1
ATOM 1931 O O . SER B 1 12 ? 86.125 33.125 41.25 1 24.7 12 SER B O 1
ATOM 1933 N N . ASP B 1 13 ? 87.75 31.984 41.25 1 24.84 13 ASP B N 1
ATOM 1934 C CA . ASP B 1 13 ? 88 32.344 39.875 1 24.84 13 ASP B CA 1
ATOM 1935 C C . ASP B 1 13 ? 87.188 31.5 38.906 1 24.84 13 ASP B C 1
ATOM 1937 O O . ASP B 1 13 ? 87.188 30.281 38.969 1 24.84 13 ASP B O 1
ATOM 1941 N N . ASP B 1 14 ? 86 31.953 38.312 1 26.31 14 ASP B N 1
ATOM 1942 C CA . ASP B 1 14 ? 84.875 31.531 37.5 1 26.31 14 ASP B CA 1
ATOM 1943 C C . ASP B 1 14 ? 85.25 31.172 36.094 1 26.31 14 ASP B C 1
ATOM 1945 O O . ASP B 1 14 ? 85.75 32.031 35.375 1 26.31 14 ASP B O 1
ATOM 1949 N N . PRO B 1 15 ? 86.062 30.062 35.75 1 31.58 15 PRO B N 1
ATOM 1950 C CA . PRO B 1 15 ? 86.562 29.812 34.406 1 31.58 15 PRO B CA 1
ATOM 1951 C C . PRO B 1 15 ? 85.5 29.703 33.344 1 31.58 15 PRO B C 1
ATOM 1953 O O . PRO B 1 15 ? 84.688 28.734 33.344 1 31.58 15 PRO B O 1
ATOM 1956 N N . SER B 1 16 ? 84.625 30.75 32.938 1 23.95 16 SER B N 1
ATOM 1957 C CA . SER B 1 16 ? 83.375 30.812 32.219 1 23.95 16 SER B CA 1
ATOM 1958 C C . SER B 1 16 ? 83.5 30.125 30.859 1 23.95 16 SER B C 1
ATOM 1960 O O . SER B 1 16 ? 82.75 29.203 30.562 1 23.95 16 SER B O 1
ATOM 1962 N N . ALA B 1 17 ? 83.25 30.828 29.562 1 23.05 17 ALA B N 1
ATOM 1963 C CA . ALA B 1 17 ? 82.125 30.938 28.656 1 23.05 17 ALA B CA 1
ATOM 1964 C C . ALA B 1 17 ? 82.375 30.234 27.328 1 23.05 17 ALA B C 1
ATOM 1966 O O . ALA B 1 17 ? 81.438 29.797 26.641 1 23.05 17 ALA B O 1
ATOM 1967 N N . ASP B 1 18 ? 83.625 30.047 26.672 1 25.78 18 ASP B N 1
ATOM 1968 C CA . ASP B 1 18 ? 83.625 30.391 25.25 1 25.78 18 ASP B CA 1
ATOM 1969 C C . ASP B 1 18 ? 83.188 29.203 24.391 1 25.78 18 ASP B C 1
ATOM 1971 O O . ASP B 1 18 ? 83.312 29.219 23.172 1 25.78 18 ASP B O 1
ATOM 1975 N N . GLU B 1 19 ? 82.875 28.047 24.906 1 27.61 19 GLU B N 1
ATOM 1976 C CA . GLU B 1 19 ? 82.938 26.969 23.906 1 27.61 19 GLU B CA 1
ATOM 1977 C C . GLU B 1 19 ? 81.75 27.062 22.906 1 27.61 19 GLU B C 1
ATOM 1979 O O . GLU B 1 19 ? 80.812 26.266 22.969 1 27.61 19 GLU B O 1
ATOM 1984 N N . ALA B 1 20 ? 81.188 28.219 22.578 1 24.03 20 ALA B N 1
ATOM 1985 C CA . ALA B 1 20 ? 79.812 28.234 21.953 1 24.03 20 ALA B CA 1
ATOM 1986 C C . ALA B 1 20 ? 79.875 27.594 20.578 1 24.03 20 ALA B C 1
ATOM 1988 O O . ALA B 1 20 ? 78.938 26.859 20.219 1 24.03 20 ALA B O 1
ATOM 1989 N N . ASN B 1 21 ? 80.562 28 19.562 1 24.31 21 ASN B N 1
ATOM 1990 C CA . ASN B 1 21 ? 79.938 28.281 18.281 1 24.31 21 ASN B CA 1
ATOM 1991 C C . ASN B 1 21 ? 79.875 27.047 17.406 1 24.31 21 ASN B C 1
ATOM 1993 O O . ASN B 1 21 ? 80.75 26.797 16.594 1 24.31 21 ASN B O 1
ATOM 1997 N N . ALA B 1 22 ? 80 25.797 17.734 1 28.22 22 ALA B N 1
ATOM 1998 C CA . ALA B 1 22 ? 80 24.844 16.641 1 28.22 22 ALA B CA 1
ATOM 1999 C C . ALA B 1 22 ? 78.688 24.969 15.836 1 28.22 22 ALA B C 1
ATOM 2001 O O . ALA B 1 22 ? 77.562 24.734 16.359 1 28.22 22 ALA B O 1
ATOM 2002 N N . ARG B 1 23 ? 78.562 25.797 14.742 1 26.78 23 ARG B N 1
ATOM 2003 C CA . ARG B 1 23 ? 77.5 26.031 13.742 1 26.78 23 ARG B CA 1
ATOM 2004 C C . ARG B 1 23 ? 77.062 24.734 13.125 1 26.78 23 ARG B C 1
ATOM 2006 O O . ARG B 1 23 ? 77.812 23.984 12.539 1 26.78 23 ARG B O 1
ATOM 2013 N N . PHE B 1 24 ? 76.125 23.984 13.758 1 29.73 24 PHE B N 1
ATOM 2014 C CA . PHE B 1 24 ? 75.438 22.828 13.227 1 29.73 24 PHE B CA 1
ATOM 2015 C C . PHE B 1 24 ? 74.875 23.141 11.852 1 29.73 24 PHE B C 1
ATOM 2017 O O . PHE B 1 24 ? 74.125 24.094 11.703 1 29.73 24 PHE B O 1
ATOM 2024 N N . HIS B 1 25 ? 75.625 23.047 10.711 1 32.06 25 HIS B N 1
ATOM 2025 C CA . HIS B 1 25 ? 75.125 23.047 9.336 1 32.06 25 HIS B CA 1
ATOM 2026 C C . HIS B 1 25 ? 73.938 22.094 9.18 1 32.06 25 HIS B C 1
ATOM 2028 O O . HIS B 1 25 ? 74.062 20.875 9.367 1 32.06 25 HIS B O 1
ATOM 2034 N N . GLN B 1 26 ? 72.75 22.281 9.797 1 36.31 26 GLN B N 1
ATOM 2035 C CA . GLN B 1 26 ? 71.5 21.5 9.688 1 36.31 26 GLN B CA 1
ATOM 2036 C C . GLN B 1 26 ? 71.125 21.25 8.227 1 36.31 26 GLN B C 1
ATOM 2038 O O . GLN B 1 26 ? 71.375 22.125 7.375 1 36.31 26 GLN B O 1
ATOM 2043 N N . PRO B 1 27 ? 70.875 19.953 7.816 1 44.09 27 PRO B N 1
ATOM 2044 C CA . PRO B 1 27 ? 70.5 19.438 6.508 1 44.09 27 PRO B CA 1
ATOM 2045 C C . PRO B 1 27 ? 69.188 20.062 5.98 1 44.09 27 PRO B C 1
ATOM 2047 O O . PRO B 1 27 ? 68.188 19.969 6.613 1 44.09 27 PRO B O 1
ATOM 2050 N N . HIS B 1 28 ? 69.25 21.328 5.465 1 43.75 28 HIS B N 1
ATOM 2051 C CA . HIS B 1 28 ? 68.125 22.062 4.828 1 43.75 28 HIS B CA 1
ATOM 2052 C C . HIS B 1 28 ? 67.5 21.234 3.707 1 43.75 28 HIS B C 1
ATOM 2054 O O . HIS B 1 28 ? 66.438 21.562 3.234 1 43.75 28 HIS B O 1
ATOM 2060 N N . GLN B 1 29 ? 68.25 20.25 3.121 1 48.72 29 GLN B N 1
ATOM 2061 C CA . GLN B 1 29 ? 67.812 19.719 1.85 1 48.72 29 GLN B CA 1
ATOM 2062 C C . GLN B 1 29 ? 66.562 18.875 2.043 1 48.72 29 GLN B C 1
ATOM 2064 O O . GLN B 1 29 ? 65.688 18.812 1.159 1 48.72 29 GLN B O 1
ATOM 2069 N N . THR B 1 30 ? 66.438 18.25 3.221 1 54.03 30 THR B N 1
ATOM 2070 C CA . THR B 1 30 ? 65.312 17.297 3.385 1 54.03 30 THR B CA 1
ATOM 2071 C C . THR B 1 30 ? 64 18.031 3.557 1 54.03 30 THR B C 1
ATOM 2073 O O . THR B 1 30 ? 62.938 17.469 3.256 1 54.03 30 THR B O 1
ATOM 2076 N N . ARG B 1 31 ? 64.062 19.359 3.955 1 57.84 31 ARG B N 1
ATOM 2077 C CA . ARG B 1 31 ? 62.812 20.047 4.242 1 57.84 31 ARG B CA 1
ATOM 2078 C C . ARG B 1 31 ? 62.094 20.438 2.955 1 57.84 31 ARG B C 1
ATOM 2080 O O . ARG B 1 31 ? 60.875 20.375 2.887 1 57.84 31 ARG B O 1
ATOM 2087 N N . THR B 1 32 ? 62.938 20.719 2.002 1 61.94 32 THR B N 1
ATOM 2088 C CA . THR B 1 32 ? 62.281 21.188 0.786 1 61.94 32 THR B CA 1
ATOM 2089 C C . THR B 1 32 ? 61.594 20.031 0.071 1 61.94 32 THR B C 1
ATOM 2091 O O . THR B 1 32 ? 60.531 20.219 -0.534 1 61.94 32 THR B O 1
ATOM 2094 N N . LYS B 1 33 ? 62.219 18.891 0.173 1 61 33 LYS B N 1
ATOM 2095 C CA . LYS B 1 33 ? 61.562 17.719 -0.45 1 61 33 LYS B CA 1
ATOM 2096 C C . LYS B 1 33 ? 60.281 17.359 0.263 1 61 33 LYS B C 1
ATOM 2098 O O . LYS B 1 33 ? 59.281 17.016 -0.382 1 61 33 LYS B O 1
ATOM 2103 N N . ASN B 1 34 ? 60.344 17.562 1.561 1 67 34 ASN B N 1
ATOM 2104 C CA . ASN B 1 34 ? 59.156 17.266 2.336 1 67 34 ASN B CA 1
ATOM 2105 C C . ASN B 1 34 ? 58.031 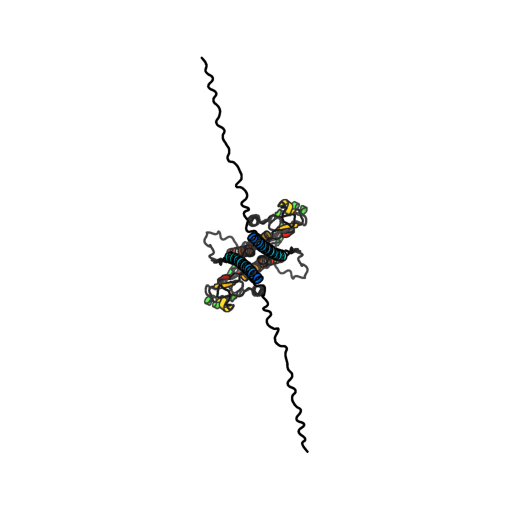18.281 2.07 1 67 34 ASN B C 1
ATOM 2107 O O . ASN B 1 34 ? 56.844 17.922 2.025 1 67 34 ASN B O 1
ATOM 2111 N N . ILE B 1 35 ? 58.5 19.516 1.765 1 73.25 35 ILE B N 1
ATOM 2112 C CA . ILE B 1 35 ? 57.5 20.562 1.483 1 73.25 35 ILE B CA 1
ATOM 2113 C C . ILE B 1 35 ? 56.906 20.344 0.103 1 73.25 35 ILE B C 1
ATOM 2115 O O . ILE B 1 35 ? 55.688 20.5 -0.078 1 73.25 35 ILE B O 1
ATOM 2119 N N . SER B 1 36 ? 57.719 19.859 -0.784 1 73.38 36 SER B N 1
ATOM 2120 C CA . SER B 1 36 ? 57.219 19.609 -2.127 1 73.38 36 SER B CA 1
ATOM 2121 C C . SER B 1 36 ? 56.25 18.438 -2.139 1 73.38 36 SER B C 1
ATOM 2123 O O . SER B 1 36 ? 55.219 18.484 -2.795 1 73.38 36 SER B O 1
ATOM 2125 N N . HIS B 1 37 ? 56.594 17.422 -1.4 1 73.06 37 HIS B N 1
ATOM 2126 C CA . HIS B 1 37 ? 55.688 16.266 -1.28 1 73.06 37 HIS B CA 1
ATOM 2127 C C . HIS B 1 37 ? 54.406 16.656 -0.577 1 73.06 37 HIS B C 1
ATOM 2129 O O . HIS B 1 37 ? 53.312 16.172 -0.948 1 73.06 37 HIS B O 1
ATOM 2135 N N . SER B 1 38 ? 54.469 17.578 0.318 1 74.62 38 SER B N 1
ATOM 2136 C CA . SER B 1 38 ? 53.312 18.031 1.054 1 74.62 38 SER B CA 1
ATOM 2137 C C . SER B 1 38 ? 52.406 18.906 0.174 1 74.62 38 SER B C 1
ATOM 2139 O O . SER B 1 38 ? 51.188 18.828 0.272 1 74.62 38 SER B O 1
ATOM 2141 N N . ILE B 1 39 ? 53.031 19.656 -0.74 1 75.25 39 ILE B N 1
ATOM 2142 C CA . ILE B 1 39 ? 52.281 20.5 -1.646 1 75.25 39 ILE B CA 1
ATOM 2143 C C . ILE B 1 39 ? 51.531 19.625 -2.664 1 75.25 39 ILE B C 1
ATOM 2145 O O . ILE B 1 39 ? 50.375 19.844 -2.939 1 75.25 39 ILE B O 1
ATOM 2149 N N . VAL B 1 40 ? 52.219 18.641 -3.145 1 72.94 40 VAL B N 1
ATOM 2150 C CA . VAL B 1 40 ? 51.594 17.75 -4.109 1 72.94 40 VAL B CA 1
ATOM 2151 C C . VAL B 1 40 ? 50.438 16.984 -3.447 1 72.94 40 VAL B C 1
ATOM 2153 O O . VAL B 1 40 ? 49.375 16.812 -4.043 1 72.94 40 VAL B O 1
ATOM 2156 N N . CYS B 1 41 ? 50.719 16.531 -2.209 1 73.12 41 CYS B N 1
ATOM 2157 C CA . CYS B 1 41 ? 49.656 15.867 -1.437 1 73.12 41 CYS B CA 1
ATOM 2158 C C . CYS B 1 41 ? 48.469 16.781 -1.227 1 73.12 41 CYS B C 1
ATOM 2160 O O . CYS B 1 41 ? 47.312 16.344 -1.351 1 73.12 41 CYS B O 1
ATOM 2162 N N . PHE B 1 42 ? 48.812 18.031 -1.003 1 76.62 42 PHE B N 1
ATOM 2163 C CA . PHE B 1 42 ? 47.75 19.016 -0.736 1 76.62 42 PHE B CA 1
ATOM 2164 C C . PHE B 1 42 ? 46.969 19.344 -2.012 1 76.62 42 PHE B C 1
ATOM 2166 O O . PHE B 1 42 ? 45.75 19.406 -2.004 1 76.62 42 PHE B O 1
ATOM 2173 N N . VAL B 1 43 ? 47.688 19.516 -3.127 1 76 43 VAL B N 1
ATOM 2174 C CA . VAL B 1 43 ? 47.031 19.875 -4.391 1 76 43 VAL B CA 1
ATOM 2175 C C . VAL B 1 43 ? 46.219 18.688 -4.91 1 76 43 VAL B C 1
ATOM 2177 O O . VAL B 1 43 ? 45.125 18.875 -5.43 1 76 43 VAL B O 1
ATOM 2180 N N . THR B 1 44 ? 46.75 17.5 -4.773 1 73.69 44 THR B N 1
ATOM 2181 C CA . THR B 1 44 ? 46 16.328 -5.223 1 73.69 44 THR B CA 1
ATOM 2182 C C . THR B 1 44 ? 44.781 16.094 -4.352 1 73.69 44 THR B C 1
ATOM 2184 O O . THR B 1 44 ? 43.719 15.703 -4.855 1 73.69 44 THR B O 1
ATOM 2187 N N . SER B 1 45 ? 44.938 16.391 -3.076 1 75.25 45 SER B N 1
ATOM 2188 C CA . SER B 1 45 ? 43.781 16.281 -2.178 1 75.25 45 SER B CA 1
ATOM 2189 C C . SER B 1 45 ? 42.719 17.328 -2.5 1 75.25 45 SER B C 1
ATOM 2191 O O . SER B 1 45 ? 41.531 17.031 -2.48 1 75.25 45 SER B O 1
ATOM 2193 N N . LEU B 1 46 ? 43.156 18.484 -2.787 1 74.44 46 LEU B N 1
ATOM 2194 C CA . LEU B 1 46 ? 42.219 19.562 -3.162 1 74.44 46 LEU B CA 1
ATOM 2195 C C . LEU B 1 46 ? 41.531 19.234 -4.473 1 74.44 46 LEU B C 1
ATOM 2197 O O . LEU B 1 46 ? 40.344 19.5 -4.621 1 74.44 46 LEU B O 1
ATOM 2201 N N . PHE B 1 47 ? 42.219 18.719 -5.426 1 72.38 47 PHE B N 1
ATOM 2202 C CA . PHE B 1 47 ? 41.625 18.312 -6.695 1 72.38 47 PHE B CA 1
ATOM 2203 C C . PHE B 1 47 ? 40.531 17.266 -6.469 1 72.38 47 PHE B C 1
ATOM 2205 O O . PHE B 1 47 ? 39.438 17.375 -7.027 1 72.38 47 PHE B O 1
ATOM 2212 N N . TRP B 1 48 ? 40.781 16.281 -5.637 1 71 48 TRP B N 1
ATOM 2213 C CA . TRP B 1 48 ? 39.812 15.234 -5.391 1 71 48 TRP B CA 1
ATOM 2214 C C . TRP B 1 48 ? 38.625 15.766 -4.582 1 71 48 TRP B C 1
ATOM 2216 O O . TRP B 1 48 ? 37.5 15.383 -4.82 1 71 48 TRP B O 1
ATOM 2226 N N . VAL B 1 49 ? 38.812 16.734 -3.742 1 71.88 49 VAL B N 1
ATOM 2227 C CA . VAL B 1 49 ? 37.719 17.406 -3.021 1 71.88 49 VAL B CA 1
ATOM 2228 C C . VAL B 1 49 ? 36.875 18.203 -3.998 1 71.88 49 VAL B C 1
ATOM 2230 O O . VAL B 1 49 ? 35.656 18.188 -3.92 1 71.88 49 VAL B O 1
ATOM 2233 N N . MET B 1 50 ? 37.5 18.906 -4.891 1 71.38 50 MET B N 1
ATOM 2234 C CA . MET B 1 50 ? 36.781 19.672 -5.91 1 71.38 50 MET B CA 1
ATOM 2235 C C . MET B 1 50 ? 35.969 18.75 -6.812 1 71.38 50 MET B C 1
ATOM 2237 O O . MET B 1 50 ? 34.812 19.031 -7.129 1 71.38 50 MET B O 1
ATOM 2241 N N . VAL B 1 51 ? 36.438 17.703 -7.285 1 64.12 51 VAL B N 1
ATOM 2242 C CA . VAL B 1 51 ? 35.719 16.719 -8.094 1 64.12 51 VAL B CA 1
ATOM 2243 C C . VAL B 1 51 ? 34.531 16.172 -7.305 1 64.12 51 VAL B C 1
ATOM 2245 O O . VAL B 1 51 ? 33.438 16.031 -7.848 1 64.12 51 VAL B O 1
ATOM 2248 N N . ILE B 1 52 ? 34.688 15.953 -6.062 1 59.03 52 ILE B N 1
ATOM 2249 C CA . ILE B 1 52 ? 33.594 15.469 -5.211 1 59.03 52 ILE B CA 1
ATOM 2250 C C . ILE B 1 52 ? 32.531 16.531 -5.086 1 59.03 52 ILE B C 1
ATOM 2252 O O . ILE B 1 52 ? 31.328 16.234 -5.176 1 59.03 52 ILE B O 1
ATOM 2256 N N . LEU B 1 53 ? 32.875 17.766 -4.902 1 61.91 53 LEU B N 1
ATOM 2257 C CA . LEU B 1 53 ? 31.922 18.844 -4.75 1 61.91 53 LEU B CA 1
ATOM 2258 C C . LEU B 1 53 ? 31.156 19.062 -6.047 1 61.91 53 LEU B C 1
ATOM 2260 O O . LEU B 1 53 ? 29.969 19.406 -6.023 1 61.91 53 LEU B O 1
ATOM 2264 N N . LEU B 1 54 ? 31.797 19.016 -7.113 1 56.84 54 LEU B N 1
ATOM 2265 C CA . LEU B 1 54 ? 31.156 19.234 -8.406 1 56.84 54 LEU B CA 1
ATOM 2266 C C . LEU B 1 54 ? 30.25 18.047 -8.766 1 56.84 54 LEU B C 1
ATOM 2268 O O . LEU B 1 54 ? 29.328 18.188 -9.57 1 56.84 54 LEU B O 1
ATOM 2272 N N . THR B 1 55 ? 30.609 16.953 -8.281 1 50.84 55 THR B N 1
ATOM 2273 C CA . THR B 1 55 ? 29.734 15.812 -8.57 1 50.84 55 THR B CA 1
ATOM 2274 C C . THR B 1 55 ? 28.625 15.703 -7.535 1 50.84 55 THR B C 1
ATOM 2276 O O . THR B 1 55 ? 27.828 14.758 -7.566 1 50.84 55 THR B O 1
ATOM 2279 N N . LEU B 1 56 ? 28.594 16.609 -6.586 1 49.53 56 LEU B N 1
ATOM 2280 C CA . LEU B 1 56 ? 27.438 16.594 -5.707 1 49.53 56 LEU B CA 1
ATOM 2281 C C . LEU B 1 56 ? 26.156 16.922 -6.477 1 49.53 56 LEU B C 1
ATOM 2283 O O . LEU B 1 56 ? 26.109 17.922 -7.191 1 49.53 56 LEU B O 1
ATOM 2287 N N . PRO B 1 57 ? 25.406 15.992 -6.797 1 43.53 57 PRO B N 1
ATOM 2288 C CA . PRO B 1 57 ? 24.172 16.25 -7.559 1 43.53 57 PRO B CA 1
ATOM 2289 C C . PRO B 1 57 ? 23.312 17.344 -6.938 1 43.53 57 PRO B C 1
ATOM 2291 O O . PRO B 1 57 ? 23.344 17.547 -5.719 1 43.53 57 PRO B O 1
ATOM 2294 N N . ASP B 1 58 ? 23.188 18.5 -7.582 1 41.25 58 ASP B N 1
ATOM 2295 C CA . ASP B 1 58 ? 22.141 19.453 -7.266 1 41.25 58 ASP B CA 1
ATOM 2296 C C . ASP B 1 58 ? 20.812 18.766 -6.965 1 41.25 58 ASP B C 1
ATOM 2298 O O . ASP B 1 58 ? 20.359 17.922 -7.742 1 41.25 58 ASP B O 1
ATOM 2302 N N . SER B 1 59 ? 20.578 18.531 -5.758 1 42.53 59 SER B N 1
ATOM 2303 C CA . SER B 1 59 ? 19.312 17.953 -5.32 1 42.53 59 SER B CA 1
ATOM 2304 C C . SER B 1 59 ? 18.125 18.781 -5.82 1 42.53 59 SER B C 1
ATOM 2306 O O . SER B 1 59 ? 17.922 19.922 -5.387 1 42.53 59 SER B O 1
ATOM 2308 N N . ASP B 1 60 ? 17.859 18.828 -7.051 1 33.62 60 ASP B N 1
ATOM 2309 C CA . ASP B 1 60 ? 16.609 19.438 -7.488 1 33.62 60 ASP B CA 1
ATOM 2310 C C . ASP B 1 60 ? 15.422 18.922 -6.664 1 33.62 60 ASP B C 1
ATOM 2312 O O . ASP B 1 60 ? 15.297 17.719 -6.43 1 33.62 60 ASP B O 1
ATOM 2316 N N . ALA B 1 61 ? 15.039 19.766 -5.844 1 38.03 61 ALA B N 1
ATOM 2317 C CA . ALA B 1 61 ? 13.766 19.625 -5.129 1 38.03 61 ALA B CA 1
ATOM 2318 C C . ALA B 1 61 ? 12.641 19.266 -6.086 1 38.03 61 ALA B C 1
ATOM 2320 O O . ALA B 1 61 ? 12.359 19.984 -7.039 1 38.03 61 ALA B O 1
ATOM 2321 N N . HIS B 1 62 ? 12.438 18.016 -6.367 1 36.44 62 HIS B N 1
ATOM 2322 C CA . HIS B 1 62 ? 11.242 17.625 -7.109 1 36.44 62 HIS B CA 1
ATOM 2323 C C . HIS B 1 62 ? 9.977 18.156 -6.438 1 36.44 62 HIS B C 1
ATOM 2325 O O . HIS B 1 62 ? 9.758 17.922 -5.25 1 36.44 62 HIS B O 1
ATOM 2331 N N . TYR B 1 63 ? 9.555 19.25 -6.891 1 31.22 63 TYR B N 1
ATOM 2332 C CA . TYR B 1 63 ? 8.25 19.812 -6.578 1 31.22 63 TYR B CA 1
ATOM 2333 C C . TYR B 1 63 ? 7.125 18.875 -6.98 1 31.22 63 TYR B C 1
ATOM 2335 O O . TYR B 1 63 ? 6.977 18.531 -8.156 1 31.22 63 TYR B O 1
ATOM 2343 N N . THR B 1 64 ? 6.969 17.75 -6.453 1 32.09 64 THR B N 1
ATOM 2344 C CA . THR B 1 64 ? 5.758 17.062 -6.879 1 32.09 64 THR B CA 1
ATOM 2345 C C . THR B 1 64 ? 4.516 17.766 -6.34 1 32.09 64 THR B C 1
ATOM 2347 O O . THR B 1 64 ? 4.301 17.812 -5.129 1 32.09 64 THR B O 1
ATOM 2350 N N . SER B 1 65 ? 4.152 18.844 -6.922 1 28.81 65 SER B N 1
ATOM 2351 C CA . SER B 1 65 ? 2.809 19.375 -6.691 1 28.81 65 SER B CA 1
ATOM 2352 C C . SER B 1 65 ? 1.756 18.281 -6.859 1 28.81 65 SER B C 1
ATOM 2354 O O . SER B 1 65 ? 1.697 17.625 -7.898 1 28.81 65 SER B O 1
ATOM 2356 N N . ILE B 1 66 ? 1.476 17.641 -5.844 1 32.41 66 ILE B N 1
ATOM 2357 C CA . ILE B 1 66 ? 0.326 16.75 -5.844 1 32.41 66 ILE B CA 1
ATOM 2358 C C . ILE B 1 66 ? -0.937 17.531 -6.207 1 32.41 66 ILE B C 1
ATOM 2360 O O . ILE B 1 66 ? -1.462 18.281 -5.391 1 32.41 66 ILE B O 1
ATOM 2364 N N . ASP B 1 67 ? -1.019 18.297 -7.281 1 29.95 67 ASP B N 1
ATOM 2365 C CA . ASP B 1 67 ? -2.367 18.719 -7.652 1 29.95 67 ASP B CA 1
ATOM 2366 C C . ASP B 1 67 ? -3.301 17.516 -7.781 1 29.95 67 ASP B C 1
ATOM 2368 O O . ASP B 1 67 ? -3.105 16.672 -8.648 1 29.95 67 ASP B O 1
ATOM 2372 N N . ASP B 1 68 ? -3.848 17.156 -6.734 1 32.22 68 ASP B N 1
ATOM 2373 C CA . ASP B 1 68 ? -4.973 16.219 -6.727 1 32.22 68 ASP B CA 1
ATOM 2374 C C . ASP B 1 68 ? -6.09 16.703 -7.648 1 32.22 68 ASP B C 1
ATOM 2376 O O . ASP B 1 68 ? -7.176 17.047 -7.188 1 32.22 68 ASP B O 1
ATOM 2380 N N . LYS B 1 69 ? -5.938 17.688 -8.547 1 32.78 69 LYS B N 1
ATOM 2381 C CA . LYS B 1 69 ? -7.109 17.875 -9.391 1 32.78 69 LYS B CA 1
ATOM 2382 C C . LYS B 1 69 ? -7.535 16.578 -10.055 1 32.78 69 LYS B C 1
ATOM 2384 O O . LYS B 1 69 ? -6.766 15.977 -10.812 1 32.78 69 LYS B O 1
ATOM 2389 N N . SER B 1 70 ? -8.453 15.867 -9.539 1 32.88 70 SER B N 1
ATOM 2390 C CA . SER B 1 70 ? -9.156 14.703 -10.07 1 32.88 70 SER B CA 1
ATOM 2391 C C . SER B 1 70 ? -9.664 14.961 -11.484 1 32.88 70 SER B C 1
ATOM 2393 O O . SER B 1 70 ? -10.359 15.953 -11.727 1 32.88 70 SER B O 1
ATOM 2395 N N . PRO B 1 71 ? -8.938 14.742 -12.523 1 32.88 71 PRO B N 1
ATOM 2396 C CA . PRO B 1 71 ? -9.695 14.758 -13.773 1 32.88 71 PRO B CA 1
ATOM 2397 C C . PRO B 1 71 ? -11.047 14.055 -13.656 1 32.88 71 PRO B C 1
ATOM 2399 O O . PRO B 1 71 ? -11.109 12.828 -13.758 1 32.88 71 PRO B O 1
ATOM 2402 N N . MET B 1 72 ? -11.922 14.422 -12.812 1 30.94 72 MET B N 1
ATOM 2403 C CA . MET B 1 72 ? -13.242 13.82 -12.688 1 30.94 72 MET B CA 1
ATOM 2404 C C . MET B 1 72 ? -14.008 13.898 -14.008 1 30.94 72 MET B C 1
ATOM 2406 O O . MET B 1 72 ? -14.969 13.156 -14.219 1 30.94 72 MET B O 1
ATOM 2410 N N . GLU B 1 73 ? -13.758 14.945 -14.883 1 34.31 73 GLU B N 1
ATOM 2411 C CA . GLU B 1 73 ? -14.852 15.172 -15.82 1 34.31 73 GLU B CA 1
ATOM 2412 C C . GLU B 1 73 ? -14.883 14.094 -16.906 1 34.31 73 GLU B C 1
ATOM 2414 O O . GLU B 1 73 ? -15.633 14.211 -17.875 1 34.31 73 GLU B O 1
ATOM 2419 N N . GLN B 1 74 ? -13.852 13.453 -17.266 1 33.97 74 GLN B N 1
ATOM 2420 C CA . GLN B 1 74 ? -14.234 12.672 -18.438 1 33.97 74 GLN B CA 1
ATOM 2421 C C . GLN B 1 74 ? -15.477 11.828 -18.156 1 33.97 74 GLN B C 1
ATOM 2423 O O . GLN B 1 74 ? -15.734 11.469 -17 1 33.97 74 GLN B O 1
ATOM 2428 N N . GLY B 1 75 ? -16.531 11.789 -19.016 1 36.34 75 GLY B N 1
ATOM 2429 C CA . GLY B 1 75 ? -17.688 10.906 -18.984 1 36.34 75 GLY B CA 1
ATOM 2430 C C . GLY B 1 75 ? -17.406 9.578 -18.312 1 36.34 75 GLY B C 1
ATOM 2431 O O . GLY B 1 75 ? -17.062 8.594 -18.984 1 36.34 75 GLY B O 1
ATOM 2432 N N . HIS B 1 76 ? -16.594 9.469 -17.312 1 40 76 HIS B N 1
ATOM 2433 C CA . HIS B 1 76 ? -16.297 8.25 -16.594 1 40 76 HIS B CA 1
ATOM 2434 C C . HIS B 1 76 ? -17.562 7.453 -16.281 1 40 76 HIS B C 1
ATOM 2436 O O . HIS B 1 76 ? -18.5 7.977 -15.68 1 40 76 HIS B O 1
ATOM 2442 N N . VAL B 1 77 ? -18.156 6.738 -17.094 1 45.19 77 VAL B N 1
ATOM 2443 C CA . VAL B 1 77 ? -19.047 5.672 -16.656 1 45.19 77 VAL B CA 1
ATOM 2444 C C . VAL B 1 77 ? -18.75 5.328 -15.188 1 45.19 77 VAL B C 1
ATOM 2446 O O . VAL B 1 77 ? -17.625 4.984 -14.836 1 45.19 77 VAL B O 1
ATOM 2449 N N . HIS B 1 78 ? -19.281 6.121 -14.227 1 57.47 78 HIS B N 1
ATOM 2450 C CA . HIS B 1 78 ? -19.219 5.938 -12.781 1 57.47 78 HIS B CA 1
ATOM 2451 C C . HIS B 1 78 ? -19.188 4.457 -12.414 1 57.47 78 HIS B C 1
ATOM 2453 O O . HIS B 1 78 ? -20.25 3.824 -12.32 1 57.47 78 HIS B O 1
ATOM 2459 N N . ARG B 1 79 ? -18.141 3.705 -12.727 1 80.69 79 ARG B N 1
ATOM 2460 C CA . ARG B 1 79 ? -17.984 2.312 -12.32 1 80.69 79 ARG B CA 1
ATOM 2461 C C . ARG B 1 79 ? -18.109 2.166 -10.805 1 80.69 79 ARG B C 1
ATOM 2463 O O . ARG B 1 79 ? -17.656 3.031 -10.055 1 80.69 79 ARG B O 1
ATOM 2470 N N . HIS B 1 80 ? -18.969 1.414 -10.453 1 93.25 80 HIS B N 1
ATOM 2471 C CA . HIS B 1 80 ? -19.156 1.086 -9.047 1 93.25 80 HIS B CA 1
ATOM 2472 C C . HIS B 1 80 ? -17.812 0.941 -8.328 1 93.25 80 HIS B C 1
ATOM 2474 O O . HIS B 1 80 ? -16.875 0.352 -8.867 1 93.25 80 HIS B O 1
ATOM 2480 N N . ASN B 1 81 ? -17.656 1.639 -7.156 1 96.81 81 ASN B N 1
ATOM 2481 C CA . ASN B 1 81 ? -16.484 1.495 -6.297 1 96.81 81 ASN B CA 1
ATOM 2482 C C . ASN B 1 81 ? -16.859 1.625 -4.82 1 96.81 81 ASN B C 1
ATOM 2484 O O . ASN B 1 81 ? -18.031 1.656 -4.473 1 96.81 81 ASN B O 1
ATOM 2488 N N . ILE B 1 82 ? -15.922 1.643 -4.008 1 97.12 82 ILE B N 1
ATOM 2489 C CA . ILE B 1 82 ? -16.125 1.54 -2.566 1 97.12 82 ILE B CA 1
ATOM 2490 C C . ILE B 1 82 ? -16.922 2.746 -2.074 1 97.12 82 ILE B C 1
ATOM 2492 O O . ILE B 1 82 ? -17.484 2.721 -0.978 1 97.12 82 ILE B O 1
ATOM 2496 N N . THR B 1 83 ? -17.031 3.869 -2.848 1 97.25 83 THR B N 1
ATOM 2497 C CA . THR B 1 83 ? -17.719 5.066 -2.393 1 97.25 83 THR B CA 1
ATOM 2498 C C . THR B 1 83 ? -19.172 5.074 -2.885 1 97.25 83 THR B C 1
ATOM 2500 O O . THR B 1 83 ? -19.953 5.93 -2.49 1 97.25 83 THR B O 1
ATOM 2503 N N . SER B 1 84 ? -19.547 4.125 -3.783 1 96.5 84 SER B N 1
ATOM 2504 C CA . SER B 1 84 ? -20.844 4.137 -4.449 1 96.5 84 SER B CA 1
ATOM 2505 C C . SER B 1 84 ? -21.984 4.008 -3.447 1 96.5 84 SER B C 1
ATOM 2507 O O . SER B 1 84 ? -23.047 4.613 -3.619 1 96.5 84 SER B O 1
ATOM 2509 N N . ASN B 1 85 ? -21.844 3.199 -2.387 1 95.06 85 ASN B N 1
ATOM 2510 C CA . ASN B 1 85 ? -22.875 3.027 -1.366 1 95.06 85 ASN B CA 1
ATOM 2511 C C . ASN B 1 85 ? -22.438 3.609 -0.025 1 95.06 85 ASN B C 1
ATOM 2513 O O . ASN B 1 85 ? -22.594 2.969 1.016 1 95.06 85 ASN B O 1
ATOM 2517 N N . ALA B 1 86 ? -21.812 4.785 -0.056 1 97.62 86 ALA B N 1
ATOM 2518 C CA . ALA B 1 86 ? -21.359 5.465 1.152 1 97.62 86 ALA B CA 1
ATOM 2519 C C . ALA B 1 86 ? -21.75 6.938 1.137 1 97.62 86 ALA B C 1
ATOM 2521 O O . ALA B 1 86 ? -21.859 7.547 0.069 1 97.62 86 ALA B O 1
ATOM 2522 N N . ARG B 1 87 ? -22.047 7.477 2.299 1 98.06 87 ARG B N 1
ATOM 2523 C CA . ARG B 1 87 ? -22.312 8.906 2.457 1 98.06 87 ARG B CA 1
ATOM 2524 C C . ARG B 1 87 ? -21.031 9.656 2.834 1 98.06 87 ARG B C 1
ATOM 2526 O O . ARG B 1 87 ? -20.234 9.18 3.646 1 98.06 87 ARG B O 1
ATOM 2533 N N . LEU B 1 88 ? -20.875 10.828 2.332 1 98.38 88 LEU B N 1
ATOM 2534 C CA . LEU B 1 88 ? -19.672 11.609 2.541 1 98.38 88 LEU B CA 1
ATOM 2535 C C . LEU B 1 88 ? -19.906 12.695 3.588 1 98.38 88 LEU B C 1
ATOM 2537 O O . LEU B 1 88 ? -20.844 13.484 3.475 1 98.38 88 LEU B O 1
ATOM 2541 N N . ILE B 1 89 ? -19.109 12.68 4.641 1 98.5 89 ILE B N 1
ATOM 2542 C CA . ILE B 1 89 ? -19 13.773 5.598 1 98.5 89 ILE B CA 1
ATOM 2543 C C . ILE B 1 89 ? -17.781 14.633 5.258 1 98.5 89 ILE B C 1
ATOM 2545 O O . ILE B 1 89 ? -16.703 14.109 4.953 1 98.5 89 ILE B O 1
ATOM 2549 N N . THR B 1 90 ? -17.891 15.961 5.312 1 98.5 90 THR B N 1
ATOM 2550 C CA . THR B 1 90 ? -16.797 16.828 4.859 1 98.5 90 THR B CA 1
ATOM 2551 C C . THR B 1 90 ? -16.375 17.781 5.969 1 98.5 90 THR B C 1
ATOM 2553 O O . THR B 1 90 ? -17.094 17.953 6.961 1 98.5 90 THR B O 1
ATOM 2556 N N . CYS B 1 91 ? -15.242 18.359 5.762 1 98.56 91 CYS B N 1
ATOM 2557 C CA . CYS B 1 91 ? -14.68 19.344 6.672 1 98.56 91 CYS B CA 1
ATOM 2558 C C . CYS B 1 91 ? -14.805 20.75 6.102 1 98.56 91 CYS B C 1
ATOM 2560 O O . CYS B 1 91 ? -14.328 21.719 6.703 1 98.56 91 CYS B O 1
ATOM 2562 N N . GLY B 1 92 ? -15.391 20.906 4.984 1 98 92 GLY B N 1
ATOM 2563 C CA . GLY B 1 92 ? -15.375 22.188 4.305 1 98 92 GLY B CA 1
ATOM 2564 C C . GLY B 1 92 ? -14.07 22.469 3.59 1 98 92 GLY B C 1
ATOM 2565 O O . GLY B 1 92 ? -13.383 21.547 3.154 1 98 92 GLY B O 1
ATOM 2566 N N . ASN B 1 93 ? -13.781 23.797 3.354 1 96.88 93 ASN B N 1
ATOM 2567 C CA . ASN B 1 93 ? -12.625 24.172 2.539 1 96.88 93 ASN B CA 1
ATOM 2568 C C . ASN B 1 93 ? -11.758 25.219 3.234 1 96.88 93 ASN B C 1
ATOM 2570 O O . ASN B 1 93 ? -10.93 25.859 2.594 1 96.88 93 ASN B O 1
ATOM 2574 N N . SER B 1 94 ? -11.977 25.375 4.48 1 97.88 94 SER B N 1
ATOM 2575 C CA . SER B 1 94 ? -11.156 26.281 5.27 1 97.88 94 SER B CA 1
ATOM 2576 C C . SER B 1 94 ? -10.945 25.734 6.684 1 97.88 94 SER B C 1
ATOM 2578 O O . SER B 1 94 ? -11.727 24.922 7.164 1 97.88 94 SER B O 1
ATOM 2580 N N . THR B 1 95 ? -9.922 26.203 7.273 1 98.06 95 THR B N 1
ATOM 2581 C CA . THR B 1 95 ? -9.633 25.766 8.633 1 98.06 95 THR B CA 1
ATOM 2582 C C . THR B 1 95 ? -10.781 26.141 9.57 1 98.06 95 THR B C 1
ATOM 2584 O O . THR B 1 95 ? -11.117 25.375 10.484 1 98.06 95 THR B O 1
ATOM 2587 N N . GLN B 1 96 ? -11.32 27.297 9.391 1 97.88 96 GLN B N 1
ATOM 2588 C CA . GLN B 1 96 ? -12.453 27.719 10.203 1 97.88 96 GLN B CA 1
ATOM 2589 C C . GLN B 1 96 ? -13.633 26.766 10.047 1 97.88 96 GLN B C 1
ATOM 2591 O O . GLN B 1 96 ? -14.227 26.328 11.031 1 97.88 96 GLN B O 1
ATOM 2596 N N . GLU B 1 97 ? -14.031 26.5 8.828 1 98.44 97 GLU B N 1
ATOM 2597 C CA . GLU B 1 97 ? -15.117 25.547 8.555 1 98.44 97 GLU B CA 1
ATOM 2598 C C . GLU B 1 97 ? -14.828 24.188 9.172 1 98.44 97 GLU B C 1
ATOM 2600 O O . GLU B 1 97 ? -15.727 23.547 9.727 1 98.44 97 GLU B O 1
ATOM 2605 N N . ALA B 1 98 ? -13.609 23.75 9 1 98.75 98 ALA B N 1
ATOM 2606 C CA . ALA B 1 98 ? -13.219 22.438 9.539 1 98.75 98 ALA B CA 1
ATOM 2607 C C . ALA B 1 98 ? -13.422 22.391 11.055 1 98.75 98 ALA B C 1
ATOM 2609 O O . ALA B 1 98 ? -13.984 21.438 11.578 1 98.75 98 ALA B O 1
ATOM 2610 N N . ARG B 1 99 ? -12.977 23.438 11.742 1 98.06 99 ARG B N 1
ATOM 2611 C CA . ARG B 1 99 ? -13.141 23.5 13.195 1 98.06 99 ARG B CA 1
ATOM 2612 C C . ARG B 1 99 ? -14.617 23.5 13.578 1 98.06 99 ARG B C 1
ATOM 2614 O O . ARG B 1 99 ? -15.008 22.812 14.531 1 98.06 99 ARG B O 1
ATOM 2621 N N . GLU B 1 100 ? -15.398 24.234 12.852 1 98 100 GLU B N 1
ATOM 2622 C CA . GLU B 1 100 ? -16.828 24.344 13.133 1 98 100 GLU B CA 1
ATOM 2623 C C . GLU B 1 100 ? -17.531 23 12.906 1 98 100 GLU B C 1
ATOM 2625 O O . GLU B 1 100 ? -18.484 22.672 13.602 1 98 100 GLU B O 1
ATOM 2630 N N . ALA B 1 101 ? -17.016 22.266 11.977 1 98.25 101 ALA B N 1
ATOM 2631 C CA . ALA B 1 101 ? -17.594 20.969 11.648 1 98.25 101 ALA B CA 1
ATOM 2632 C C . ALA B 1 101 ? -17.078 19.891 12.602 1 98.25 101 ALA B C 1
ATOM 2634 O O . ALA B 1 101 ? -17.469 18.719 12.484 1 98.25 101 ALA B O 1
ATOM 2635 N N . GLY B 1 102 ? -16.156 20.234 13.469 1 98.19 102 GLY B N 1
ATOM 2636 C CA . GLY B 1 102 ? -15.633 19.281 14.438 1 98.19 102 GLY B CA 1
ATOM 2637 C C . GLY B 1 102 ? -14.523 18.422 13.883 1 98.19 102 GLY B C 1
ATOM 2638 O O . GLY B 1 102 ? -14.195 17.375 14.461 1 98.19 102 GLY B O 1
ATOM 2639 N N .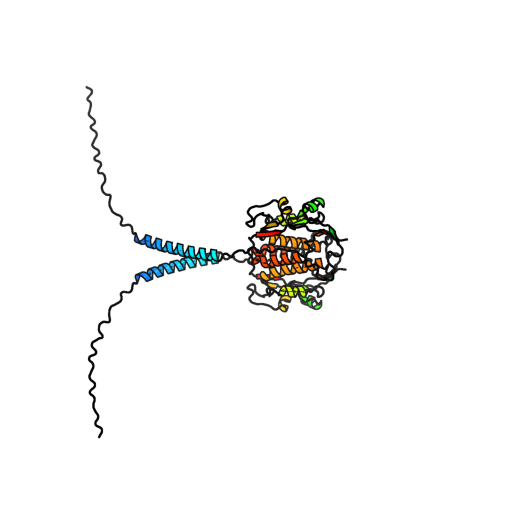 CYS B 1 103 ? -13.984 18.766 12.773 1 98.81 103 CYS B N 1
ATOM 2640 C CA . CYS B 1 103 ? -12.875 18.031 12.172 1 98.81 103 CYS B CA 1
ATOM 2641 C C . CYS B 1 103 ? -11.594 18.219 12.984 1 98.81 103 CYS B C 1
ATOM 2643 O O . CYS B 1 103 ? -11.477 19.172 13.758 1 98.81 103 CYS B O 1
ATOM 2645 N N . LYS B 1 104 ? -10.641 17.281 12.828 1 98.56 104 LYS B N 1
ATOM 2646 C CA . LYS B 1 104 ? -9.328 17.312 13.469 1 98.56 104 LYS B CA 1
ATOM 2647 C C . LYS B 1 104 ? -8.211 17.203 12.438 1 98.56 104 LYS B C 1
ATOM 2649 O O . LYS B 1 104 ? -8.383 16.578 11.383 1 98.56 104 LYS B O 1
ATOM 2654 N N . TYR B 1 105 ? -7.152 17.859 12.781 1 98.5 105 TYR B N 1
ATOM 2655 C CA . TYR B 1 105 ? -6.012 17.766 11.875 1 98.5 105 TYR B CA 1
ATOM 2656 C C . TYR B 1 105 ? -5.258 16.453 12.086 1 98.5 105 TYR B C 1
ATOM 2658 O O . TYR B 1 105 ? -4.875 16.125 13.219 1 98.5 105 TYR B O 1
ATOM 2666 N N . ASP B 1 106 ? -5.082 15.68 11.031 1 98.62 106 ASP B N 1
ATOM 2667 C CA . ASP B 1 106 ? -4.379 14.406 10.992 1 98.62 106 ASP B CA 1
ATOM 2668 C C . ASP B 1 106 ? -3.012 14.547 10.32 1 98.62 106 ASP B C 1
ATOM 2670 O O . ASP B 1 106 ? -2.928 14.758 9.109 1 98.62 106 ASP B O 1
ATOM 2674 N N . ILE B 1 107 ? -1.942 14.344 11.062 1 98.25 107 ILE B N 1
ATOM 2675 C CA . ILE B 1 107 ? -0.602 14.586 10.539 1 98.25 107 ILE B CA 1
ATOM 2676 C C . ILE B 1 107 ? -0.206 13.461 9.586 1 98.25 107 ILE B C 1
ATOM 2678 O O . ILE B 1 107 ? 0.636 13.648 8.703 1 98.25 107 ILE B O 1
ATOM 2682 N N . LEU B 1 108 ? -0.778 12.281 9.688 1 98.56 108 LEU B N 1
ATOM 2683 C CA . LEU B 1 108 ? -0.522 11.211 8.727 1 98.56 108 LEU B CA 1
ATOM 2684 C C . LEU B 1 108 ? -1.147 11.539 7.375 1 98.56 108 LEU B C 1
ATOM 2686 O O . LEU B 1 108 ? -0.518 11.352 6.332 1 98.56 108 LEU B O 1
ATOM 2690 N N . LEU B 1 109 ? -2.383 12.094 7.398 1 98.56 109 LEU B N 1
ATOM 2691 C CA . LEU B 1 109 ? -3.08 12.438 6.164 1 98.56 109 LEU B CA 1
ATOM 2692 C C . LEU B 1 109 ? -2.65 13.812 5.66 1 98.56 109 LEU B C 1
ATOM 2694 O O . LEU B 1 109 ? -2.904 14.156 4.504 1 98.56 109 LEU B O 1
ATOM 2698 N N . ASN B 1 110 ? -2.045 14.656 6.531 1 98.44 110 ASN B N 1
ATOM 2699 C CA . ASN B 1 110 ? -1.781 16.062 6.258 1 98.44 110 ASN B CA 1
ATOM 2700 C C . ASN B 1 110 ? -3.059 16.812 5.895 1 98.44 110 ASN B C 1
ATOM 2702 O O . ASN B 1 110 ? -3.051 17.688 5.016 1 98.44 110 ASN B O 1
ATOM 2706 N N . ASN B 1 111 ? -4.176 16.406 6.477 1 98.75 111 ASN B N 1
ATOM 2707 C CA . ASN B 1 111 ? -5.512 16.938 6.203 1 98.75 111 ASN B CA 1
ATOM 2708 C C . ASN B 1 111 ? -6.312 17.125 7.484 1 98.75 111 ASN B C 1
ATOM 2710 O O . ASN B 1 111 ? -6.164 16.359 8.438 1 98.75 111 ASN B O 1
ATOM 2714 N N . TRP B 1 112 ? -7.133 18.141 7.473 1 98.81 112 TRP B N 1
ATOM 2715 C CA . TRP B 1 112 ? -8.281 18.109 8.375 1 98.81 112 TRP B CA 1
ATOM 2716 C C . TRP B 1 112 ? -9.25 17 7.984 1 98.81 112 TRP B C 1
ATOM 2718 O O . TRP B 1 112 ? -9.578 16.844 6.805 1 98.81 112 TRP B O 1
ATOM 2728 N N . VAL B 1 113 ? -9.656 16.172 8.977 1 98.75 113 VAL B N 1
ATOM 2729 C CA . VAL B 1 113 ? -10.516 15.023 8.695 1 98.75 113 VAL B CA 1
ATOM 2730 C C . VAL B 1 113 ? -11.672 14.992 9.688 1 98.75 113 VAL B C 1
ATOM 2732 O O . VAL B 1 113 ? -11.492 15.312 10.867 1 98.75 113 VAL B O 1
ATOM 2735 N N . PRO B 1 114 ? -12.867 14.633 9.203 1 98.81 114 PRO B N 1
ATOM 2736 C CA . PRO B 1 114 ? -13.953 14.414 10.164 1 98.81 114 PRO B CA 1
ATOM 2737 C C . PRO B 1 114 ? -13.57 13.43 11.266 1 98.81 114 PRO B C 1
ATOM 2739 O O . PRO B 1 114 ? -12.836 12.477 11.016 1 98.81 114 PRO B O 1
ATOM 2742 N N . GLU B 1 115 ? -14.094 13.633 12.438 1 98.06 115 GLU B N 1
ATOM 2743 C CA . GLU B 1 115 ? -13.734 12.852 13.625 1 98.06 115 GLU B CA 1
ATOM 2744 C C . GLU B 1 115 ? -13.969 11.359 13.391 1 98.06 115 GLU B C 1
ATOM 2746 O O . GLU B 1 115 ? -13.227 10.523 13.906 1 98.06 115 GLU B O 1
ATOM 2751 N N . GLN B 1 116 ? -14.969 10.977 12.609 1 97.31 116 GLN B N 1
ATOM 2752 C CA . GLN B 1 116 ? -15.336 9.594 12.352 1 97.31 116 GLN B CA 1
ATOM 2753 C C . GLN B 1 116 ? -14.203 8.836 11.664 1 97.31 116 GLN B C 1
ATOM 2755 O O . GLN B 1 116 ? -14.141 7.609 11.727 1 97.31 116 GLN B O 1
ATOM 2760 N N . CYS B 1 117 ? -13.281 9.531 10.953 1 98.44 117 CYS B N 1
ATOM 2761 C CA . CYS B 1 117 ? -12.227 8.891 10.18 1 98.44 117 CYS B CA 1
ATOM 2762 C C . CYS B 1 117 ? -10.859 9.188 10.781 1 98.44 117 CYS B C 1
ATOM 2764 O O . CYS B 1 117 ? -9.828 8.875 10.172 1 98.44 117 CYS B O 1
ATOM 2766 N N . LEU B 1 118 ? -10.875 9.898 11.938 1 98.25 118 LEU B N 1
ATOM 2767 C CA . LEU B 1 118 ? -9.594 10.078 12.617 1 98.25 118 LEU B CA 1
ATOM 2768 C C . LEU B 1 118 ? -9.102 8.758 13.195 1 98.25 118 LEU B C 1
ATOM 2770 O O . LEU B 1 118 ? -9.781 8.141 14.016 1 98.25 118 LEU B O 1
ATOM 2774 N N . ASP B 1 119 ? -7.953 8.297 12.781 1 96.56 119 ASP B N 1
ATOM 2775 C CA . ASP B 1 119 ? -7.391 7.027 13.234 1 96.56 119 ASP B CA 1
ATOM 2776 C C . ASP B 1 119 ? -6.16 7.25 14.102 1 96.56 119 ASP B C 1
ATOM 2778 O O . ASP B 1 119 ? -5.027 7.211 13.617 1 96.56 119 ASP B O 1
ATOM 2782 N N . GLN B 1 120 ? -6.387 7.328 15.398 1 96.94 120 GLN B N 1
ATOM 2783 C CA . GLN B 1 120 ? -5.316 7.664 16.328 1 96.94 120 GLN B CA 1
ATOM 2784 C C . GLN B 1 120 ? -4.258 6.566 16.375 1 96.94 120 GLN B C 1
ATOM 2786 O O . GLN B 1 120 ? -3.068 6.848 16.531 1 96.94 120 GLN B O 1
ATOM 2791 N N . GLU B 1 121 ? -4.648 5.352 16.172 1 96.19 121 GLU B N 1
ATOM 2792 C CA . GLU B 1 121 ? -3.701 4.242 16.203 1 96.19 121 GLU B CA 1
ATOM 2793 C C . GLU B 1 121 ? -2.66 4.379 15.094 1 96.19 121 GLU B C 1
ATOM 2795 O O . GLU B 1 121 ? -1.462 4.23 15.344 1 96.19 121 GLU B O 1
ATOM 2800 N N . PHE B 1 122 ? -3.088 4.695 13.922 1 97.81 122 PHE B N 1
ATOM 2801 C CA . PHE B 1 122 ? -2.154 4.82 12.812 1 97.81 122 PHE B CA 1
ATOM 2802 C C . PHE B 1 122 ? -1.34 6.102 12.93 1 97.81 122 PHE B C 1
ATOM 2804 O O . PHE B 1 122 ? -0.174 6.141 12.523 1 97.81 122 PHE B O 1
ATOM 2811 N N . ILE B 1 123 ? -1.954 7.148 13.508 1 98.19 123 ILE B N 1
ATOM 2812 C CA . ILE B 1 123 ? -1.191 8.367 13.766 1 98.19 123 ILE B CA 1
ATOM 2813 C C . ILE B 1 123 ? -0.051 8.062 14.734 1 98.19 123 ILE B C 1
ATOM 2815 O O . ILE B 1 123 ? 1.086 8.492 14.516 1 98.19 123 ILE B O 1
ATOM 2819 N N . ASP B 1 124 ? -0.337 7.32 15.75 1 98.12 124 ASP B N 1
ATOM 2820 C CA . ASP B 1 124 ? 0.678 6.977 16.75 1 98.12 124 ASP B CA 1
ATOM 2821 C C . ASP B 1 124 ? 1.783 6.125 16.125 1 98.12 124 ASP B C 1
ATOM 2823 O O . ASP B 1 124 ? 2.967 6.352 16.375 1 98.12 124 ASP B O 1
ATOM 2827 N N . GLU B 1 125 ? 1.401 5.184 15.32 1 97.38 125 GLU B N 1
ATOM 2828 C CA . GLU B 1 125 ? 2.406 4.371 14.648 1 97.38 125 GLU B CA 1
ATOM 2829 C C . GLU B 1 125 ? 3.26 5.211 13.703 1 97.38 125 GLU B C 1
ATOM 2831 O O . GLU B 1 125 ? 4.48 5.043 13.648 1 97.38 125 GLU B O 1
ATOM 2836 N N . TYR B 1 126 ? 2.65 6.062 13.023 1 98.31 126 TYR B N 1
ATOM 2837 C CA . TYR B 1 126 ? 3.326 6.98 12.109 1 98.31 126 TYR B CA 1
ATOM 2838 C C . TYR B 1 126 ? 4.375 7.805 12.844 1 98.31 126 TYR B C 1
ATOM 2840 O O . TYR B 1 126 ? 5.453 8.07 12.305 1 98.31 126 TYR B O 1
ATOM 2848 N N . ARG B 1 127 ? 4.117 8.117 14.023 1 97.94 127 ARG B N 1
ATOM 2849 C CA . ARG B 1 127 ? 4.996 8.984 14.797 1 97.94 127 ARG B CA 1
ATOM 2850 C C . ARG B 1 127 ? 6.184 8.211 15.359 1 97.94 127 ARG B C 1
ATOM 2852 O O . ARG B 1 127 ? 7.156 8.805 15.828 1 97.94 127 ARG B O 1
ATOM 2859 N N . ASP B 1 128 ? 6.125 6.957 15.328 1 96.88 128 ASP B N 1
ATOM 2860 C CA . ASP B 1 128 ? 7.07 6.109 16.047 1 96.88 128 ASP B CA 1
ATOM 2861 C C . ASP B 1 128 ? 8.484 6.281 15.516 1 96.88 128 ASP B C 1
ATOM 2863 O O . ASP B 1 128 ? 9.461 6.191 16.266 1 96.88 128 ASP B O 1
ATOM 2867 N N . ASP B 1 129 ? 8.656 6.523 14.227 1 93.69 129 ASP B N 1
ATOM 2868 C CA . ASP B 1 129 ? 10.016 6.59 13.68 1 93.69 129 ASP B CA 1
ATOM 2869 C C . ASP B 1 129 ? 10.594 7.996 13.828 1 93.69 129 ASP B C 1
ATOM 2871 O O . ASP B 1 129 ? 11.727 8.25 13.422 1 93.69 129 ASP B O 1
ATOM 2875 N N . GLN B 1 130 ? 9.766 9.023 14.297 1 95.38 130 GLN B N 1
ATOM 2876 C CA . GLN B 1 130 ? 10.156 10.367 14.719 1 95.38 130 GLN B CA 1
ATOM 2877 C C . GLN B 1 130 ? 10.547 11.227 13.516 1 95.38 130 GLN B C 1
ATOM 2879 O O . GLN B 1 130 ? 11.18 12.273 13.672 1 95.38 130 GLN B O 1
ATOM 2884 N N . SER B 1 131 ? 10.203 10.781 12.344 1 94.75 131 SER B N 1
ATOM 2885 C CA . SER B 1 131 ? 10.57 11.547 11.148 1 94.75 131 SER B CA 1
ATOM 2886 C C . SER B 1 131 ? 9.469 12.523 10.758 1 94.75 131 SER B C 1
ATOM 2888 O O . SER B 1 131 ? 9.617 13.297 9.812 1 94.75 131 SER B O 1
ATOM 2890 N N . TRP B 1 132 ? 8.398 12.609 11.484 1 96.56 132 TRP B N 1
ATOM 2891 C CA . TRP B 1 132 ? 7.133 13.211 11.078 1 96.56 132 TRP B CA 1
ATOM 2892 C C . TRP B 1 132 ? 7.18 14.727 11.219 1 96.56 132 TRP B C 1
ATOM 2894 O O . TRP B 1 132 ? 6.266 15.43 10.773 1 96.56 132 TRP B O 1
ATOM 2904 N N . ALA B 1 133 ? 8.18 15.312 11.688 1 96.62 133 ALA B N 1
ATOM 2905 C CA . ALA B 1 133 ? 8.203 16.734 12.016 1 96.62 133 ALA B CA 1
ATOM 2906 C C . ALA B 1 133 ? 8.023 17.594 10.766 1 96.62 133 ALA B C 1
ATOM 2908 O O . ALA B 1 133 ? 8.586 17.297 9.711 1 96.62 133 ALA B O 1
ATOM 2909 N N . GLY B 1 134 ? 7.227 18.656 10.898 1 98.12 134 GLY B N 1
ATOM 2910 C CA . GLY B 1 134 ? 7.09 19.688 9.875 1 98.12 134 GLY B CA 1
ATOM 2911 C C . GLY B 1 134 ? 7.984 20.891 10.109 1 98.12 134 GLY B C 1
ATOM 2912 O O . GLY B 1 134 ? 8.305 21.219 11.258 1 98.12 134 GLY B O 1
ATOM 2913 N N . PHE B 1 135 ? 8.375 21.578 9 1 98.62 135 PHE B N 1
ATOM 2914 C CA . PHE B 1 135 ? 9.258 22.734 9.047 1 98.62 135 PHE B CA 1
ATOM 2915 C C . PHE B 1 135 ? 8.711 23.859 8.188 1 98.62 135 PHE B C 1
ATOM 2917 O O . PHE B 1 135 ? 8.148 23.625 7.121 1 98.62 135 PHE B O 1
ATOM 2924 N N . SER B 1 136 ? 8.922 25.031 8.625 1 98.38 136 SER B N 1
ATOM 2925 C CA . SER B 1 136 ? 8.445 26.203 7.879 1 98.38 136 SER B CA 1
ATOM 2926 C C . SER B 1 136 ? 9.383 26.547 6.734 1 98.38 136 SER B C 1
ATOM 2928 O O . SER B 1 136 ? 9.031 27.312 5.844 1 98.38 136 SER B O 1
ATOM 2930 N N . ASP B 1 137 ? 10.617 26 6.797 1 98.12 137 ASP B N 1
ATOM 2931 C CA . ASP B 1 137 ? 11.602 26.328 5.773 1 98.12 137 ASP B CA 1
ATOM 2932 C C . ASP B 1 137 ? 12.086 25.062 5.051 1 98.12 137 ASP B C 1
ATOM 2934 O O . ASP B 1 137 ? 12.125 23.984 5.637 1 98.12 137 ASP B O 1
ATOM 2938 N N . LYS B 1 138 ? 12.492 25.203 3.83 1 97.31 138 LYS B N 1
ATOM 2939 C CA . LYS B 1 138 ? 12.93 24.094 2.971 1 97.31 138 LYS B CA 1
ATOM 2940 C C . LYS B 1 138 ? 14.164 23.422 3.543 1 97.31 138 LYS B C 1
ATOM 2942 O O . LYS B 1 138 ? 14.359 22.219 3.352 1 97.31 138 LYS B O 1
ATOM 2947 N N . GLU B 1 139 ? 14.984 24.188 4.273 1 96.56 139 GLU B N 1
ATOM 2948 C CA . GLU B 1 139 ? 16.203 23.672 4.879 1 96.56 139 GLU B CA 1
ATOM 2949 C C . GLU B 1 139 ? 15.883 22.781 6.082 1 96.56 139 GLU B C 1
ATOM 2951 O O . GLU B 1 139 ? 16.766 22.078 6.594 1 96.56 139 GLU B O 1
ATOM 2956 N N . MET B 1 140 ? 14.617 22.766 6.527 1 97 140 MET B N 1
ATOM 2957 C CA . MET B 1 140 ? 14.141 21.969 7.652 1 97 140 MET B CA 1
ATOM 2958 C C . MET B 1 140 ? 14.914 22.312 8.922 1 97 140 MET B C 1
ATOM 2960 O O . MET B 1 140 ? 15.383 21.406 9.625 1 97 140 MET B O 1
ATOM 2964 N N . THR B 1 141 ? 15.023 23.578 9.195 1 97.44 141 THR B N 1
ATOM 2965 C CA . THR B 1 141 ? 15.727 24.047 10.383 1 97.44 141 THR B CA 1
ATOM 2966 C C . THR B 1 141 ? 14.75 24.703 11.359 1 97.44 141 THR B C 1
ATOM 2968 O O . THR B 1 141 ? 15.094 24.938 12.523 1 97.44 141 THR B O 1
ATOM 2971 N N . LYS B 1 142 ? 13.586 24.969 10.992 1 98.31 142 LYS B N 1
ATOM 2972 C CA . LYS B 1 142 ? 12.586 25.641 11.82 1 98.31 142 LYS B CA 1
ATOM 2973 C C . LYS B 1 142 ? 11.344 24.781 11.992 1 98.31 142 LYS B C 1
ATOM 2975 O O . LYS B 1 142 ? 10.352 24.953 11.281 1 98.31 142 LYS B O 1
ATOM 2980 N N . PRO B 1 143 ? 11.367 23.938 12.953 1 97.94 143 PRO B N 1
ATOM 2981 C CA . PRO B 1 143 ? 10.203 23.078 13.18 1 97.94 143 PRO B CA 1
ATOM 2982 C C . PRO B 1 143 ? 8.945 23.859 13.531 1 97.94 143 PRO B C 1
ATOM 2984 O O . PRO B 1 143 ? 9.039 24.938 14.125 1 97.94 143 PRO B O 1
ATOM 2987 N N . ILE B 1 144 ? 7.848 23.422 13.18 1 98 144 ILE B N 1
ATOM 2988 C CA . ILE B 1 144 ? 6.566 24.016 13.555 1 98 144 ILE B CA 1
ATOM 2989 C C . ILE B 1 144 ? 5.734 23 14.328 1 98 144 ILE B C 1
ATOM 2991 O O . ILE B 1 144 ? 5.934 21.781 14.195 1 98 144 ILE B O 1
ATOM 2995 N N . SER B 1 145 ? 4.82 23.484 15.141 1 97.62 145 SER B N 1
ATOM 2996 C CA . SER B 1 145 ? 3.965 22.609 15.945 1 97.62 145 SER B CA 1
ATOM 2997 C C . SER B 1 145 ? 2.896 21.938 15.086 1 97.62 145 SER B C 1
ATOM 2999 O O . SER B 1 145 ? 2.596 22.406 13.984 1 97.62 145 SER B O 1
ATOM 3001 N N . VAL B 1 146 ? 2.307 20.844 15.586 1 97.12 146 VAL B N 1
ATOM 3002 C CA . VAL B 1 146 ? 1.223 20.172 14.891 1 97.12 146 VAL B CA 1
ATOM 3003 C C . VAL B 1 146 ? 0.065 21.141 14.664 1 97.12 146 VAL B C 1
ATOM 3005 O O . VAL B 1 146 ? -0.558 21.125 13.594 1 97.12 146 VAL B O 1
ATOM 3008 N N . GLU B 1 147 ? -0.228 21.953 15.664 1 96.69 147 GLU B N 1
ATOM 3009 C CA . GLU B 1 147 ? -1.276 22.969 15.531 1 96.69 147 GLU B CA 1
ATOM 3010 C C . GLU B 1 147 ? -1.004 23.891 14.344 1 96.69 147 GLU B C 1
ATOM 3012 O O . GLU B 1 147 ? -1.902 24.172 13.547 1 96.69 147 GLU B O 1
ATOM 3017 N N . ASP B 1 148 ? 0.23 24.312 14.227 1 97.88 148 ASP B N 1
ATOM 3018 C CA . ASP B 1 148 ? 0.6 25.203 13.141 1 97.88 148 ASP B CA 1
ATOM 3019 C C . ASP B 1 148 ? 0.569 24.484 11.797 1 97.88 148 ASP B C 1
ATOM 3021 O O . ASP B 1 148 ? 0.265 25.094 10.766 1 97.88 148 ASP B O 1
ATOM 3025 N N . MET B 1 149 ? 0.883 23.219 11.797 1 98.31 149 MET B N 1
ATOM 3026 C CA . MET B 1 149 ? 0.835 22.422 10.562 1 98.31 149 MET B CA 1
ATOM 3027 C C . MET B 1 149 ? -0.567 22.438 9.961 1 98.31 149 MET B C 1
ATOM 3029 O O . MET B 1 149 ? -0.725 22.453 8.742 1 98.31 149 MET B O 1
ATOM 3033 N N . GLY B 1 150 ? -1.561 22.484 10.781 1 98.38 150 GLY B N 1
ATOM 3034 C CA . GLY B 1 150 ? -2.938 22.516 10.32 1 98.38 150 GLY B CA 1
ATOM 3035 C C . GLY B 1 150 ? -3.432 23.906 9.977 1 98.38 150 GLY B C 1
ATOM 3036 O O . GLY B 1 150 ? -4.566 24.078 9.523 1 98.38 150 GLY B O 1
ATOM 3037 N N . GLU B 1 151 ? -2.602 24.922 10.133 1 97.88 151 GLU B N 1
ATOM 3038 C CA . GLU B 1 151 ? -3.059 26.297 9.977 1 97.88 151 GLU B CA 1
ATOM 3039 C C . GLU B 1 151 ? -2.367 26.984 8.805 1 97.88 151 GLU B C 1
ATOM 3041 O O . GLU B 1 151 ? -2.727 28.109 8.43 1 97.88 151 GLU B O 1
ATOM 3046 N N . VAL B 1 152 ? -1.31 26.359 8.289 1 97.75 152 VAL B N 1
ATOM 3047 C CA . VAL B 1 152 ? -0.59 26.922 7.148 1 97.75 152 VAL B CA 1
ATOM 3048 C C . VAL B 1 152 ? -0.958 26.156 5.879 1 97.75 152 VAL B C 1
ATOM 3050 O O . VAL B 1 152 ? -1.438 25.031 5.945 1 97.75 152 VAL B O 1
ATOM 3053 N N . ASP B 1 153 ? -0.728 26.766 4.742 1 97.56 153 ASP B N 1
ATOM 3054 C CA . ASP B 1 153 ? -1.072 26.141 3.467 1 97.56 153 ASP B CA 1
ATOM 3055 C C . ASP B 1 153 ? -0.142 24.969 3.156 1 97.56 153 ASP B C 1
ATOM 3057 O O . ASP B 1 153 ? -0.568 23.969 2.578 1 97.56 153 ASP B O 1
ATOM 3061 N N . PHE B 1 154 ? 1.091 25.188 3.484 1 98.44 154 PHE B N 1
ATOM 3062 C CA . PHE B 1 154 ? 2.066 24.125 3.246 1 98.44 154 PHE B CA 1
ATOM 3063 C C . PHE B 1 154 ? 3.215 24.219 4.246 1 98.44 154 PHE B C 1
ATOM 3065 O O . PHE B 1 154 ? 3.363 25.219 4.941 1 98.44 154 PHE B O 1
ATOM 3072 N N . TYR B 1 155 ? 3.965 23.203 4.391 1 98.62 155 TYR B N 1
ATOM 3073 C CA . TYR B 1 155 ? 5.191 23.078 5.168 1 98.62 155 TYR B CA 1
ATOM 3074 C C . TYR B 1 155 ? 6.121 22.031 4.562 1 98.62 155 TYR B C 1
ATOM 3076 O O . TYR B 1 155 ? 5.809 21.438 3.525 1 98.62 155 TYR B O 1
ATOM 3084 N N . TYR B 1 156 ? 7.297 21.906 5.172 1 98.56 156 TYR B N 1
ATOM 3085 C CA . TYR B 1 156 ? 8.258 20.938 4.637 1 98.56 156 TYR B CA 1
ATOM 3086 C C . TYR B 1 156 ? 8.492 19.797 5.613 1 98.56 156 TYR B C 1
ATOM 3088 O O . TYR B 1 156 ? 8.492 20 6.828 1 98.56 156 TYR B O 1
ATOM 3096 N N . THR B 1 157 ? 8.578 18.641 5.039 1 97.62 157 THR B N 1
ATOM 3097 C CA . THR B 1 157 ? 8.984 17.438 5.773 1 97.62 157 THR B CA 1
ATOM 3098 C C . THR B 1 157 ? 10.18 16.766 5.098 1 97.62 157 THR B C 1
ATOM 3100 O O . THR B 1 157 ? 10.594 17.172 4.008 1 97.62 157 THR B O 1
ATOM 3103 N N . SER B 1 158 ? 10.711 15.859 5.801 1 95.44 158 SER B N 1
ATOM 3104 C CA . SER B 1 158 ? 11.828 15.133 5.203 1 95.44 158 SER B CA 1
ATOM 3105 C C . SER B 1 158 ? 11.336 14.086 4.211 1 95.44 158 SER B C 1
ATOM 3107 O O . SER B 1 158 ? 10.211 13.602 4.312 1 95.44 158 SER B O 1
ATOM 3109 N N . ARG B 1 159 ? 12.156 13.711 3.299 1 95.44 159 ARG B N 1
ATOM 3110 C CA . ARG B 1 159 ? 11.844 12.602 2.402 1 95.44 159 ARG B CA 1
ATOM 3111 C C . ARG B 1 159 ? 11.695 11.297 3.176 1 95.44 159 ARG B C 1
ATOM 3113 O O . ARG B 1 159 ? 10.883 10.445 2.818 1 95.44 159 ARG B O 1
ATOM 3120 N N . ARG B 1 160 ? 12.469 11.156 4.238 1 94.56 160 ARG B N 1
ATOM 3121 C CA . ARG B 1 160 ? 12.281 10.016 5.125 1 94.56 160 ARG B CA 1
ATOM 3122 C C . ARG B 1 160 ? 10.844 9.961 5.645 1 94.56 160 ARG B C 1
ATOM 3124 O O . ARG B 1 160 ? 10.242 8.883 5.699 1 94.56 160 ARG B O 1
ATOM 3131 N N . ASP B 1 161 ? 10.367 11.062 6 1 96.75 161 ASP B N 1
ATOM 3132 C CA . ASP B 1 161 ? 8.977 11.125 6.449 1 96.75 161 ASP B CA 1
ATOM 3133 C C . ASP B 1 161 ? 8.023 10.711 5.332 1 96.75 161 ASP B C 1
ATOM 3135 O O . ASP B 1 161 ? 7.027 10.023 5.578 1 96.75 161 ASP B O 1
ATOM 3139 N N . HIS B 1 162 ? 8.305 11.164 4.129 1 97.56 162 HIS B N 1
ATOM 3140 C CA . HIS B 1 162 ? 7.449 10.812 2.998 1 97.56 162 HIS B CA 1
ATOM 3141 C C . HIS B 1 162 ? 7.402 9.305 2.787 1 97.56 162 HIS B C 1
ATOM 3143 O O . HIS B 1 162 ? 6.336 8.734 2.547 1 97.56 162 HIS B O 1
ATOM 3149 N N . VAL B 1 163 ? 8.562 8.664 2.898 1 96.81 163 VAL B N 1
ATOM 3150 C CA . VAL B 1 163 ? 8.625 7.211 2.818 1 96.81 163 VAL B CA 1
ATOM 3151 C C . VAL B 1 163 ? 7.758 6.594 3.916 1 96.81 163 VAL B C 1
ATOM 3153 O O . VAL B 1 163 ? 6.934 5.719 3.645 1 96.81 163 VAL B O 1
ATOM 3156 N N . ASN B 1 164 ? 7.957 7.086 5.082 1 96.75 164 ASN B N 1
ATOM 3157 C CA . ASN B 1 164 ? 7.195 6.602 6.227 1 96.75 164 ASN B CA 1
ATOM 3158 C C . ASN B 1 164 ? 5.695 6.828 6.039 1 96.75 164 ASN B C 1
ATOM 3160 O O . ASN B 1 164 ? 4.891 5.938 6.309 1 96.75 164 ASN B O 1
ATOM 3164 N N . HIS B 1 165 ? 5.328 8.008 5.598 1 98.38 165 HIS B N 1
ATOM 3165 C CA . HIS B 1 165 ? 3.947 8.367 5.293 1 98.38 165 HIS B CA 1
ATOM 3166 C C . HIS B 1 165 ? 3.318 7.363 4.328 1 98.38 165 HIS B C 1
ATOM 3168 O O . HIS B 1 165 ? 2.229 6.848 4.586 1 98.38 165 HIS B O 1
ATOM 3174 N N . CYS B 1 166 ? 4.023 7.098 3.271 1 98.56 166 CYS B N 1
ATOM 3175 C CA . CYS B 1 166 ? 3.488 6.215 2.24 1 98.56 166 CYS B CA 1
ATOM 3176 C C . CYS B 1 166 ? 3.328 4.793 2.766 1 98.56 166 CYS B C 1
ATOM 3178 O O . CYS B 1 166 ? 2.314 4.141 2.506 1 98.56 166 CYS B O 1
ATOM 3180 N N . ALA B 1 167 ? 4.312 4.316 3.525 1 97.94 167 ALA B N 1
ATOM 3181 C CA . ALA B 1 167 ? 4.223 2.975 4.094 1 97.94 167 ALA B CA 1
ATOM 3182 C C . ALA B 1 167 ? 3.055 2.871 5.07 1 97.94 167 ALA B C 1
ATOM 3184 O O . ALA B 1 167 ? 2.311 1.887 5.055 1 97.94 167 ALA B O 1
ATOM 3185 N N . MET B 1 168 ? 2.869 3.865 5.879 1 98.19 168 MET B N 1
ATOM 3186 C CA . MET B 1 16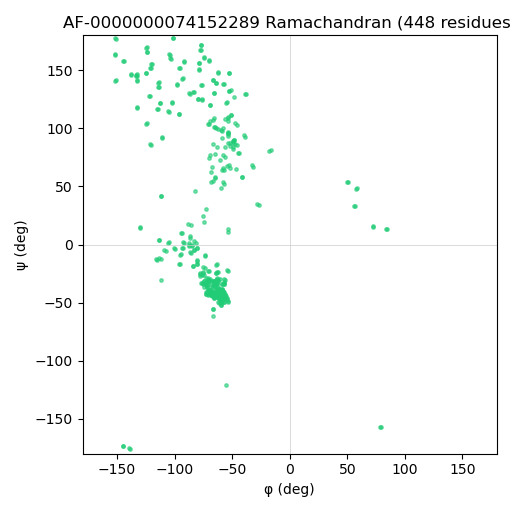8 ? 1.787 3.863 6.859 1 98.19 168 MET B CA 1
ATOM 3187 C C . MET B 1 168 ? 0.429 3.961 6.172 1 98.19 168 MET B C 1
ATOM 3189 O O . MET B 1 168 ? -0.536 3.326 6.602 1 98.19 168 MET B O 1
ATOM 3193 N N . MET B 1 169 ? 0.389 4.781 5.117 1 98.56 169 MET B N 1
ATOM 3194 C CA . MET B 1 169 ? -0.857 4.895 4.363 1 98.56 169 M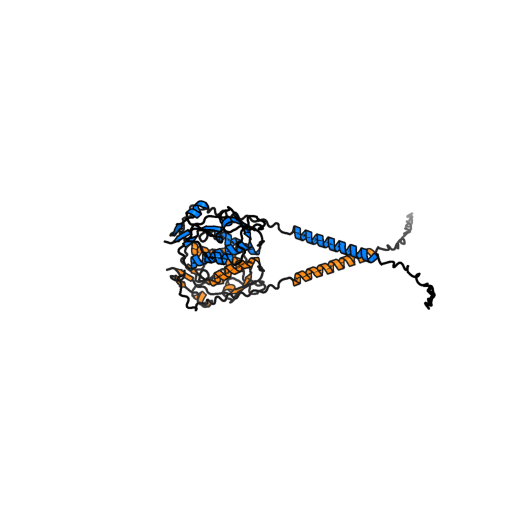ET B CA 1
ATOM 3195 C C . MET B 1 169 ? -1.246 3.551 3.752 1 98.56 169 MET B C 1
ATOM 3197 O O . MET B 1 169 ? -2.43 3.217 3.682 1 98.56 169 MET B O 1
ATOM 3201 N N . TRP B 1 170 ? -0.241 2.791 3.291 1 98.81 170 TRP B N 1
ATOM 3202 C CA . TRP B 1 170 ? -0.513 1.455 2.77 1 98.81 170 TRP B CA 1
ATOM 3203 C C . TRP B 1 170 ? -1.112 0.56 3.85 1 98.81 170 TRP B C 1
ATOM 3205 O O . TRP B 1 170 ? -2.141 -0.084 3.631 1 98.81 170 TRP B O 1
ATOM 3215 N N . LYS B 1 171 ? -0.478 0.53 4.992 1 98.38 171 LYS B N 1
ATOM 3216 C CA . LYS B 1 171 ? -0.985 -0.292 6.086 1 98.38 171 LYS B CA 1
ATOM 3217 C C . LYS B 1 171 ? -2.406 0.115 6.465 1 98.38 171 LYS B C 1
ATOM 3219 O O . LYS B 1 171 ? -3.273 -0.741 6.66 1 98.38 171 LYS B O 1
ATOM 3224 N N . LYS B 1 172 ? -2.623 1.39 6.602 1 98.38 172 LYS B N 1
ATOM 3225 C CA . LYS B 1 172 ? -3.957 1.895 6.914 1 98.38 172 LYS B CA 1
ATOM 3226 C C . LYS B 1 172 ? -4.973 1.446 5.867 1 98.38 172 LYS B C 1
ATOM 3228 O O . LYS B 1 172 ? -6.059 0.975 6.211 1 98.38 172 LYS B O 1
ATOM 3233 N N . GLN B 1 173 ? -4.609 1.656 4.598 1 98.5 173 GLN B N 1
ATOM 3234 C CA . GLN B 1 173 ? -5.465 1.252 3.486 1 98.5 173 GLN B CA 1
ATOM 3235 C C . GLN B 1 173 ? -5.762 -0.244 3.537 1 98.5 173 GLN B C 1
ATOM 3237 O O . GLN B 1 173 ? -6.891 -0.668 3.287 1 98.5 173 GLN B O 1
ATOM 3242 N N . PHE B 1 174 ? -4.793 -1.063 3.871 1 98.75 174 PHE B N 1
ATOM 3243 C CA . PHE B 1 174 ? -4.961 -2.508 3.979 1 98.75 174 PHE B CA 1
ATOM 3244 C C . PHE B 1 174 ? -6 -2.854 5.039 1 98.75 174 PHE B C 1
ATOM 3246 O O . PHE B 1 174 ? -6.863 -3.705 4.816 1 98.75 174 PHE B O 1
ATOM 3253 N N . TYR B 1 175 ? -5.922 -2.195 6.145 1 98.19 175 TYR B N 1
ATOM 3254 C CA . TYR B 1 175 ? -6.824 -2.588 7.223 1 98.19 175 TYR B CA 1
ATOM 3255 C C . TYR B 1 175 ? -8.227 -2.053 6.977 1 98.19 175 TYR B C 1
ATOM 3257 O O . TYR B 1 175 ? -9.211 -2.613 7.477 1 98.19 175 TYR B O 1
ATOM 3265 N N . VAL B 1 176 ? -8.375 -0.948 6.207 1 98.06 176 VAL B N 1
ATOM 3266 C CA . VAL B 1 176 ? -9.695 -0.574 5.73 1 98.06 176 VAL B CA 1
ATOM 3267 C C . VAL B 1 176 ? -10.289 -1.712 4.898 1 98.06 176 VAL B C 1
ATOM 3269 O O . VAL B 1 176 ? -11.477 -2.031 5.027 1 98.06 176 VAL B O 1
ATOM 3272 N N . LEU B 1 177 ? -9.461 -2.312 4.039 1 98.38 177 LEU B N 1
ATOM 3273 C CA . LEU B 1 177 ? -9.875 -3.467 3.248 1 98.38 177 LEU B CA 1
ATOM 3274 C C . LEU B 1 177 ? -10.141 -4.672 4.145 1 98.38 177 LEU B C 1
ATOM 3276 O O . LEU B 1 177 ? -11.242 -5.223 4.148 1 98.38 177 LEU B O 1
ATOM 3280 N N . PHE B 1 178 ? -9.141 -5.094 4.98 1 98.38 178 PHE B N 1
ATOM 3281 C CA . PHE B 1 178 ? -9.133 -6.355 5.715 1 98.38 178 PHE B CA 1
ATOM 3282 C C . PHE B 1 178 ? -10.266 -6.395 6.734 1 98.38 178 PHE B C 1
ATOM 3284 O O . PHE B 1 178 ? -10.969 -7.402 6.852 1 98.38 178 PHE B O 1
ATOM 3291 N N . ASP B 1 179 ? -10.531 -5.27 7.387 1 97.12 179 ASP B N 1
ATOM 3292 C CA . ASP B 1 179 ? -11.547 -5.215 8.438 1 97.12 179 ASP B CA 1
ATOM 3293 C C . ASP B 1 179 ? -12.898 -4.793 7.867 1 97.12 179 ASP B C 1
ATOM 3295 O O . ASP B 1 179 ? -13.891 -4.734 8.594 1 97.12 179 ASP B O 1
ATOM 3299 N N . GLU B 1 180 ? -12.906 -4.496 6.562 1 96.38 180 GLU B N 1
ATOM 3300 C CA . GLU B 1 180 ? -14.125 -3.957 5.977 1 96.38 180 GLU B CA 1
ATOM 3301 C C . GLU B 1 180 ? -14.664 -2.787 6.797 1 96.38 180 GLU B C 1
ATOM 3303 O O . GLU B 1 180 ? -15.836 -2.764 7.16 1 96.38 180 GLU B O 1
ATOM 3308 N N . SER B 1 181 ? -13.82 -1.821 7.035 1 96.69 181 SER B N 1
ATOM 3309 C CA . SER B 1 181 ? -14.141 -0.677 7.883 1 96.69 181 SER B CA 1
ATOM 3310 C C . SER B 1 181 ? -15.367 0.062 7.367 1 96.69 181 SER B C 1
ATOM 3312 O O . SER B 1 181 ? -15.523 0.26 6.156 1 96.69 181 SER B O 1
ATOM 3314 N N . LYS B 1 182 ? -16.219 0.452 8.242 1 97.06 182 LYS B N 1
ATOM 3315 C CA . LYS B 1 182 ? -17.438 1.188 7.898 1 97.06 182 LYS B CA 1
ATOM 3316 C C . LYS B 1 182 ? -17.109 2.615 7.469 1 97.06 182 LYS B C 1
ATOM 3318 O O . LYS B 1 182 ? -17.781 3.172 6.594 1 97.06 182 LYS B O 1
ATOM 3323 N N . ALA B 1 183 ? -16.125 3.23 8.102 1 98.25 183 ALA B N 1
ATOM 3324 C CA . ALA B 1 183 ? -15.695 4.59 7.797 1 98.25 183 ALA B CA 1
ATOM 3325 C C . ALA B 1 183 ? -14.281 4.602 7.211 1 98.25 183 ALA B C 1
ATOM 3327 O O . ALA B 1 183 ? -13.406 3.863 7.668 1 98.25 183 ALA B O 1
ATOM 3328 N N . PHE B 1 184 ? -14.07 5.379 6.16 1 98.56 184 PHE B N 1
ATOM 3329 C CA . PHE B 1 184 ? -12.742 5.547 5.574 1 98.56 184 PHE B CA 1
ATOM 3330 C C . PHE B 1 184 ? -12.617 6.914 4.91 1 98.56 184 PHE B C 1
ATOM 3332 O O . PHE B 1 184 ? -13.578 7.422 4.336 1 98.56 184 PHE B O 1
ATOM 3339 N N . ASP B 1 185 ? -11.508 7.547 5.027 1 98.75 185 ASP B N 1
ATOM 3340 C CA . ASP B 1 185 ? -11.32 8.906 4.539 1 98.75 185 ASP B CA 1
ATOM 3341 C C . ASP B 1 185 ? -11.125 8.93 3.025 1 98.75 185 ASP B C 1
ATOM 3343 O O . ASP B 1 185 ? -10.898 7.887 2.41 1 98.75 185 ASP B O 1
ATOM 3347 N N . THR B 1 186 ? -11.195 10.078 2.406 1 98.69 186 THR B N 1
ATOM 3348 C CA . THR B 1 186 ? -11.117 10.242 0.958 1 98.69 186 THR B CA 1
ATOM 3349 C C . THR B 1 186 ? -9.703 9.961 0.46 1 98.69 186 THR B C 1
ATOM 3351 O O . THR B 1 186 ? -9.5 9.641 -0.713 1 98.69 186 THR B O 1
ATOM 3354 N N . VAL B 1 187 ? -8.641 10.07 1.306 1 98.56 187 VAL B N 1
ATOM 3355 C CA . VAL B 1 187 ? -7.266 9.812 0.894 1 98.56 187 VAL B CA 1
ATOM 3356 C C . VAL B 1 187 ? -7.055 8.312 0.691 1 98.56 187 VAL B C 1
ATOM 3358 O O . VAL B 1 187 ? -6.449 7.895 -0.296 1 98.56 187 VAL B O 1
ATOM 3361 N N . VAL B 1 188 ? -7.602 7.512 1.569 1 98.19 188 VAL B N 1
ATOM 3362 C CA . VAL B 1 188 ? -7.539 6.059 1.484 1 98.19 188 VAL B CA 1
ATOM 3363 C C . VAL B 1 188 ? -8.234 5.582 0.211 1 98.19 188 VAL B C 1
ATOM 3365 O O . VAL B 1 188 ? -7.84 4.574 -0.379 1 98.19 188 VAL B O 1
ATOM 3368 N N . ALA B 1 189 ? -9.258 6.289 -0.238 1 98.38 189 ALA B N 1
ATOM 3369 C CA . ALA B 1 189 ? -10.055 5.891 -1.394 1 98.38 189 ALA B CA 1
ATOM 3370 C C . ALA B 1 189 ? -9.539 6.543 -2.67 1 98.38 189 ALA B C 1
ATOM 3372 O O . ALA B 1 189 ? -10.172 6.449 -3.725 1 98.38 189 ALA B O 1
ATOM 3373 N N . SER B 1 190 ? -8.398 7.184 -2.672 1 98.38 190 SER B N 1
ATOM 3374 C CA . SER B 1 190 ? -7.926 7.984 -3.797 1 98.38 190 SER B CA 1
ATOM 3375 C C . SER B 1 190 ? -6.977 7.188 -4.684 1 98.38 190 SER B C 1
ATOM 3377 O O . SER B 1 190 ? -5.852 6.883 -4.277 1 98.38 190 SER B O 1
ATOM 3379 N N . PRO B 1 191 ? -7.379 6.875 -5.922 1 98.12 191 PRO B N 1
ATOM 3380 C CA . PRO B 1 191 ? -6.438 6.227 -6.84 1 98.12 191 PRO B CA 1
ATOM 3381 C C . PRO B 1 191 ? -5.188 7.066 -7.094 1 98.12 191 PRO B C 1
ATOM 3383 O O . PRO B 1 191 ? -4.078 6.527 -7.152 1 98.12 191 PRO B O 1
ATOM 3386 N N . GLY B 1 192 ? -5.414 8.359 -7.238 1 98.12 192 GLY B N 1
ATOM 3387 C CA . GLY B 1 192 ? -4.293 9.25 -7.488 1 98.12 192 GLY B CA 1
ATOM 3388 C C . GLY B 1 192 ? -3.266 9.25 -6.375 1 98.12 192 GLY B C 1
ATOM 3389 O O . GLY B 1 192 ? -2.062 9.172 -6.629 1 98.12 192 GLY B O 1
ATOM 3390 N N . HIS B 1 193 ? -3.695 9.352 -5.148 1 98.56 193 HIS B N 1
ATOM 3391 C CA . HIS B 1 193 ? -2.781 9.328 -4.012 1 98.56 193 HIS B CA 1
ATOM 3392 C C . HIS B 1 193 ? -2.045 8 -3.916 1 98.56 193 HIS B C 1
ATOM 3394 O O . HIS B 1 193 ? -0.836 7.969 -3.676 1 98.56 193 HIS B O 1
ATOM 3400 N N . THR B 1 194 ? -2.756 6.922 -4.086 1 98.69 194 THR B N 1
ATOM 3401 C CA . THR B 1 194 ? -2.16 5.59 -4.035 1 98.69 194 THR B CA 1
ATOM 3402 C C . THR B 1 194 ? -1.062 5.449 -5.082 1 98.69 194 THR B C 1
ATOM 3404 O O . THR B 1 194 ? 0.038 4.984 -4.777 1 98.69 194 THR B O 1
ATOM 3407 N N . ASP B 1 195 ? -1.347 5.891 -6.273 1 98.25 195 ASP B N 1
ATOM 3408 C CA . ASP B 1 195 ? -0.361 5.816 -7.348 1 98.25 195 ASP B CA 1
ATOM 3409 C C . ASP B 1 195 ? 0.865 6.672 -7.027 1 98.25 195 ASP B C 1
ATOM 3411 O O . ASP B 1 195 ? 1.999 6.246 -7.254 1 98.25 195 ASP B O 1
ATOM 3415 N N . HIS B 1 196 ? 0.661 7.828 -6.527 1 98.12 196 HIS B N 1
ATOM 3416 C CA . HIS B 1 196 ? 1.754 8.719 -6.16 1 98.12 196 HIS B CA 1
ATOM 3417 C C . HIS B 1 196 ? 2.664 8.078 -5.117 1 98.12 196 HIS B C 1
ATOM 3419 O O . HIS B 1 196 ? 3.885 8.047 -5.285 1 98.12 196 HIS B O 1
ATOM 3425 N N . CYS B 1 197 ? 2.041 7.566 -4.07 1 98.44 197 CYS B N 1
ATOM 3426 C CA . CYS B 1 197 ? 2.822 6.98 -2.986 1 98.44 197 CYS B CA 1
ATOM 3427 C C . CYS B 1 197 ? 3.561 5.734 -3.459 1 98.44 197 CYS B C 1
ATOM 3429 O O . CYS B 1 197 ? 4.734 5.543 -3.135 1 98.44 197 CYS B O 1
ATOM 3431 N N . ALA B 1 198 ? 2.861 4.836 -4.188 1 97.94 198 ALA B N 1
ATOM 3432 C CA . ALA B 1 198 ? 3.51 3.633 -4.699 1 97.94 198 ALA B CA 1
ATOM 3433 C C . ALA B 1 198 ? 4.723 3.984 -5.555 1 97.94 198 ALA B C 1
ATOM 3435 O O . ALA B 1 198 ? 5.797 3.4 -5.391 1 97.94 198 ALA B O 1
ATOM 3436 N N . GLN B 1 199 ? 4.547 4.938 -6.43 1 96.62 199 GLN B N 1
ATOM 3437 C CA . GLN B 1 199 ? 5.641 5.363 -7.297 1 96.62 199 GLN B CA 1
ATOM 3438 C C . GLN B 1 199 ? 6.77 5.992 -6.488 1 96.62 199 GLN B C 1
ATOM 3440 O O . GLN B 1 199 ? 7.949 5.754 -6.766 1 96.62 199 GLN B O 1
ATOM 3445 N N . PHE B 1 200 ? 6.426 6.863 -5.551 1 96.62 200 PHE B N 1
ATOM 3446 C CA . PHE B 1 200 ? 7.438 7.488 -4.711 1 96.62 200 PHE B CA 1
ATOM 3447 C C . PHE B 1 200 ? 8.297 6.434 -4.023 1 96.62 200 PHE B C 1
ATOM 3449 O O . PHE B 1 200 ? 9.531 6.535 -4.023 1 96.62 200 PHE B O 1
ATOM 3456 N N . LEU B 1 201 ? 7.664 5.41 -3.453 1 96.12 201 LEU B N 1
ATOM 3457 C CA . LEU B 1 201 ? 8.398 4.352 -2.764 1 96.12 201 LEU B CA 1
ATOM 3458 C C . LEU B 1 201 ? 9.266 3.566 -3.74 1 96.12 201 LEU B C 1
ATOM 3460 O O . LEU B 1 201 ? 10.367 3.139 -3.393 1 96.12 201 LEU B O 1
ATOM 3464 N N . MET B 1 202 ? 8.75 3.389 -4.922 1 94 202 MET B N 1
ATOM 3465 C CA . MET B 1 202 ? 9.508 2.668 -5.938 1 94 202 MET B CA 1
ATOM 3466 C C . MET B 1 202 ? 10.781 3.428 -6.305 1 94 202 MET B C 1
ATOM 3468 O O . MET B 1 202 ? 11.812 2.818 -6.582 1 94 202 MET B O 1
ATOM 3472 N N . ASP B 1 203 ? 10.758 4.68 -6.23 1 93.69 203 ASP B N 1
ATOM 3473 C CA . ASP B 1 203 ? 11.867 5.512 -6.684 1 93.69 203 ASP B CA 1
ATOM 3474 C C . ASP B 1 203 ? 12.797 5.871 -5.527 1 93.69 203 ASP B C 1
ATOM 3476 O O . ASP B 1 203 ? 13.938 6.285 -5.746 1 93.69 203 ASP B O 1
ATOM 3480 N N . ALA B 1 204 ? 12.375 5.723 -4.371 1 92.75 204 ALA B N 1
ATOM 3481 C CA . ALA B 1 204 ? 13.047 6.23 -3.178 1 92.75 204 ALA B CA 1
ATOM 3482 C C . ALA B 1 204 ? 14.461 5.664 -3.064 1 92.75 204 ALA B C 1
ATOM 3484 O O . ALA B 1 204 ? 15.391 6.375 -2.674 1 92.75 204 ALA B O 1
ATOM 3485 N N . PRO B 1 205 ? 14.695 4.41 -3.393 1 91.38 205 PRO B N 1
ATOM 3486 C CA . PRO B 1 205 ? 16.047 3.871 -3.246 1 91.38 205 PRO B CA 1
ATOM 3487 C C . PRO B 1 205 ? 17.062 4.562 -4.152 1 91.38 205 PRO B C 1
ATOM 3489 O O . PRO B 1 205 ? 18.25 4.57 -3.855 1 91.38 205 PRO B O 1
ATOM 3492 N N . GLU B 1 206 ? 16.656 5.117 -5.18 1 88.75 206 GLU B N 1
ATOM 3493 C CA . GLU B 1 206 ? 17.562 5.73 -6.148 1 88.75 206 GLU B CA 1
ATOM 3494 C C . GLU B 1 206 ? 17.625 7.242 -5.957 1 88.75 206 GLU B C 1
ATOM 3496 O O . GLU B 1 206 ? 18.406 7.926 -6.621 1 88.75 206 GLU B O 1
ATOM 3501 N N . ASP B 1 207 ? 16.859 7.738 -5.074 1 85.06 207 ASP B N 1
ATOM 3502 C CA . ASP B 1 207 ? 16.781 9.18 -4.867 1 85.06 207 ASP B CA 1
ATOM 3503 C C . ASP B 1 207 ? 17.531 9.602 -3.607 1 85.06 207 ASP B C 1
ATOM 3505 O O . ASP B 1 207 ? 17.984 8.75 -2.838 1 85.06 207 ASP B O 1
ATOM 3509 N N . ASP B 1 208 ? 17.766 10.977 -3.621 1 78.62 208 ASP B N 1
ATOM 3510 C CA . ASP B 1 208 ? 18.25 11.539 -2.357 1 78.62 208 ASP B CA 1
ATOM 3511 C C . ASP B 1 208 ? 17.141 11.531 -1.305 1 78.62 208 ASP B C 1
ATOM 3513 O O . ASP B 1 208 ? 16.25 12.391 -1.324 1 78.62 208 ASP B O 1
ATOM 3517 N N . TRP B 1 209 ? 17.203 10.609 -0.366 1 76.25 209 TRP B N 1
ATOM 3518 C CA . TRP B 1 209 ? 16.109 10.383 0.576 1 76.25 209 TRP B CA 1
ATOM 3519 C C . TRP B 1 209 ? 16.234 11.312 1.781 1 76.25 209 TRP B C 1
ATOM 3521 O O . TRP B 1 209 ? 15.375 11.305 2.666 1 76.25 209 TRP B O 1
ATOM 3531 N N . LYS B 1 210 ? 17.188 12.234 1.753 1 79.94 210 LYS B N 1
ATOM 3532 C CA . LYS B 1 210 ? 17.359 13.125 2.895 1 79.94 210 LYS B CA 1
ATOM 3533 C C . LYS B 1 210 ? 16.875 14.531 2.57 1 79.94 210 LYS B C 1
ATOM 3535 O O . LYS B 1 210 ? 16.781 15.383 3.457 1 79.94 210 LYS B O 1
ATOM 3540 N N . GLY B 1 211 ? 16.5 14.859 1.443 1 90.75 211 GLY B N 1
ATOM 3541 C CA . GLY B 1 211 ? 16.031 16.188 1.047 1 90.75 211 GLY B CA 1
ATOM 3542 C C . GLY B 1 211 ? 14.617 16.484 1.504 1 90.75 211 GLY B C 1
ATOM 3543 O O . GLY B 1 211 ? 13.977 15.641 2.139 1 90.75 211 GLY B O 1
ATOM 3544 N N . PRO B 1 212 ? 14.211 17.75 1.323 1 95.75 212 PRO B N 1
ATOM 3545 C CA . PRO B 1 212 ? 12.875 18.172 1.747 1 95.75 212 PRO B CA 1
ATOM 3546 C C . PRO B 1 212 ? 11.781 17.75 0.77 1 95.75 212 PRO B C 1
ATOM 3548 O O . PRO B 1 212 ? 12.055 17.516 -0.411 1 95.75 212 PRO B O 1
ATOM 3551 N N . THR B 1 213 ? 10.641 17.562 1.293 1 96.12 213 THR B N 1
ATOM 3552 C CA . THR B 1 213 ? 9.398 17.406 0.537 1 96.12 213 THR B CA 1
ATOM 3553 C C . THR B 1 213 ? 8.383 18.453 0.952 1 96.12 213 THR B C 1
ATOM 3555 O O . THR B 1 213 ? 8.172 18.688 2.145 1 96.12 213 THR B O 1
ATOM 3558 N N . ARG B 1 214 ? 7.844 19.156 -0.02 1 97.56 214 ARG B N 1
ATOM 3559 C CA . ARG B 1 214 ? 6.762 20.078 0.28 1 97.56 214 ARG B CA 1
ATOM 3560 C C . ARG B 1 214 ? 5.445 19.344 0.501 1 97.56 214 ARG B C 1
ATOM 3562 O O . ARG B 1 214 ? 5.012 18.578 -0.354 1 97.56 214 ARG B O 1
ATOM 3569 N N . THR B 1 215 ? 4.855 19.594 1.631 1 98.06 215 THR B N 1
ATOM 3570 C CA . THR B 1 215 ? 3.604 18.953 2.014 1 98.06 215 THR B CA 1
ATOM 3571 C C . THR B 1 215 ? 2.465 19.953 2.062 1 98.06 215 THR B C 1
ATOM 3573 O O . THR B 1 215 ? 2.533 20.938 2.803 1 98.06 215 THR B O 1
ATOM 3576 N N . GLU B 1 216 ? 1.465 19.719 1.311 1 98 216 GLU B N 1
ATOM 3577 C CA . GLU B 1 216 ? 0.301 20.594 1.3 1 98 216 GLU B CA 1
ATOM 3578 C C . GLU B 1 216 ? -0.706 20.203 2.373 1 98 216 GLU B C 1
ATOM 3580 O O . GLU B 1 216 ? -1.01 19.016 2.533 1 98 216 GLU B O 1
ATOM 3585 N N . MET B 1 217 ? -1.083 21.219 3.107 1 98.31 217 MET B N 1
ATOM 3586 C CA . MET B 1 217 ? -2.184 20.984 4.035 1 98.31 217 MET B CA 1
ATOM 3587 C C . MET B 1 217 ? -3.52 20.953 3.303 1 98.31 217 MET B C 1
ATOM 3589 O O . MET B 1 217 ? -3.758 21.781 2.412 1 98.31 217 MET B O 1
ATOM 3593 N N . GLY B 1 218 ? -4.426 19.953 3.668 1 98.31 218 GLY B N 1
ATOM 3594 C CA . GLY B 1 218 ? -5.676 19.859 2.93 1 98.31 218 GLY B CA 1
ATOM 3595 C C . GLY B 1 218 ? -6.875 19.578 3.818 1 98.31 218 GLY B C 1
ATOM 3596 O O . GLY B 1 218 ? -6.777 19.656 5.043 1 98.31 218 GLY B O 1
ATOM 3597 N N . PHE B 1 219 ? -8.047 19.391 3.197 1 98.81 219 PHE B N 1
ATOM 3598 C CA . PHE B 1 219 ? -9.312 19.047 3.828 1 98.81 219 PHE B CA 1
ATOM 3599 C C . PHE B 1 219 ? -9.891 17.766 3.232 1 98.81 219 PHE B C 1
ATOM 3601 O O . PHE B 1 219 ? -10.406 17.766 2.111 1 98.81 219 PHE B O 1
ATOM 3608 N N . ALA B 1 220 ? -9.781 16.672 4.008 1 98.62 220 ALA B N 1
ATOM 3609 C CA . ALA B 1 220 ? -10.289 15.375 3.549 1 98.62 220 ALA B CA 1
ATOM 3610 C C . ALA B 1 220 ? -11.734 15.172 4.004 1 98.62 220 ALA B C 1
ATOM 3612 O O . ALA B 1 220 ? -12.203 15.836 4.93 1 98.62 220 ALA B O 1
ATOM 3613 N N . GLY B 1 221 ? -12.422 14.328 3.318 1 98.69 221 GLY B N 1
ATOM 3614 C CA . GLY B 1 221 ? -13.727 13.844 3.748 1 98.69 221 GLY B CA 1
ATOM 3615 C C . GLY B 1 221 ? -13.672 12.461 4.371 1 98.69 221 GLY B C 1
ATOM 3616 O O . GLY B 1 221 ? -12.594 11.859 4.465 1 98.69 221 GLY B O 1
ATOM 3617 N N . CYS B 1 222 ? -14.828 12.047 4.801 1 98.88 222 CYS B N 1
ATOM 3618 C CA . CYS B 1 222 ? -15 10.727 5.387 1 98.88 222 CYS B CA 1
ATOM 3619 C C . CYS B 1 222 ? -16.219 10.023 4.801 1 98.88 222 CYS B C 1
ATOM 3621 O O . CYS B 1 222 ? -17.328 10.523 4.898 1 98.88 222 CYS B O 1
ATOM 3623 N N . TRP B 1 223 ? -15.945 8.914 4.164 1 98.75 223 TRP B N 1
ATOM 3624 C CA . TRP B 1 223 ? -17.031 8.07 3.658 1 98.75 223 TRP B CA 1
ATOM 3625 C C . TRP B 1 223 ? -17.562 7.156 4.754 1 98.75 223 TRP B C 1
ATOM 3627 O O . TRP B 1 223 ? -16.781 6.5 5.453 1 98.75 223 TRP B O 1
ATOM 3637 N N . ILE B 1 224 ? -18.891 7.105 4.926 1 98.44 224 ILE B N 1
ATOM 3638 C CA . ILE B 1 224 ? -19.547 6.184 5.84 1 98.44 224 ILE B CA 1
ATOM 3639 C C . ILE B 1 224 ? -20.422 5.203 5.051 1 98.44 224 ILE B C 1
ATOM 3641 O O . ILE B 1 224 ? -21.391 5.602 4.406 1 98.44 224 ILE B O 1
ATOM 3645 N N . ARG B 1 225 ? -20.047 3.91 5.145 1 96 225 ARG B N 1
ATOM 3646 C CA . ARG B 1 225 ? -20.828 2.887 4.449 1 96 225 ARG B CA 1
ATOM 3647 C C . ARG B 1 225 ? -22.219 2.758 5.043 1 96 225 ARG B C 1
ATOM 3649 O O . ARG B 1 225 ? -22.391 2.842 6.258 1 96 225 ARG B O 1
ATOM 3656 N N . GLU B 1 226 ? -23.25 2.547 4.168 1 88 226 GLU B N 1
ATOM 3657 C CA . GLU B 1 226 ? -24.641 2.373 4.582 1 88 226 GLU B CA 1
ATOM 3658 C C . GLU B 1 226 ? -24.984 0.898 4.785 1 88 226 GLU B C 1
ATOM 3660 O O . GLU B 1 226 ? -24.391 0.029 4.133 1 88 226 GLU B O 1
#

Nearest PDB structures (foldseek):
  5xsj-assembly1_X-2  TM=2.518E-01  e=9.894E+00  Clostridium beijerinckii NCIMB 8052

Sequence (452 aa):
MFSKNESRPFLSDDPSADEANARFHQPHQTRTKNISHSIVCFVTSLFWVMVILLTLPDSDAHYTSIDDKSPMEQGHVHRHNITSNARLITCGNSTQEAREAGCKYDILLNNWVPEQCLDQEFIDEYRDDQSWAGFSDKEMTKPISVEDMGEVDFYYTSRRDHVNHCAMMWKKQFYVLFDESKAFDTVVASPGHTDHCAQFLMDAPEDDWKGPTRTEMGFAGCWIREMFSKNESRPFLSDDPSADEANARFHQPHQTRTKNISHSIVCFVTSLFWVMVILLTLPDSDAHYTSIDDKSPMEQGHVHRHNITSNARLITCGNSTQEAREAGCKYDILLNNWVPEQCLDQEFIDEYRDDQSWAGFSDKEMTKPISVEDMGEVDFYYTSRRDHVNHCAMMWKKQFYVLFDESKAFDTVVASPGHTDHCAQFLMDAPEDDWKGPTRTEMGFAGCWIRE

Radius of gyration: 39.78 Å; Cα contacts (8 Å, |Δi|>4): 592; chains: 2; bounding box: 117×72×159 Å

Secondary structure (DSSP, 8-state):
----------------TTTT--------HHHHHHHHHHHHHHHHHHHHHHHHHHTS-----------------S-------TTTTEEEE---SSHHHHHHTT-EEETTTTEEE-GGG--HHHHHHHHTTS---EESSTTS-SEE-HHHHTTSSEEEEEHHHHHHHHHHHHHHHHHHHHTT-SEEETTTT-HHHHHHHHHHHHHGGGS-TTSEEEEE-EE--EEEE-/----------------------------HHHHHHHHHHHHHHHHHHHHHHHHHHTS-----------------S-------TTTTEEEE---SSHHHHHHTT-EEETTTTEEE-GGG--HHHHHHHHTTS---EESSTTS-SEE-HHHHTTSSEEEEEHHHHHHHHHHHHHHHHHHHHTT-SEEETTTT-HHHHHHHHHHHHHGGGS-TTSEEEEE-EE--EEEE-

InterPro domains:
  IPR053008 Phomopsin biosynthesis-associated protein [PTHR35896] (13-222)